Protein AF-A0A0L0SKT3-F1 (afdb_monomer)

Structure (mmCIF, N/CA/C/O backbone):
data_AF-A0A0L0SKT3-F1
#
_entry.id   AF-A0A0L0SKT3-F1
#
loop_
_atom_site.group_PDB
_atom_site.id
_atom_site.type_symbol
_atom_site.label_atom_id
_atom_site.label_alt_id
_atom_site.label_comp_id
_atom_site.label_asym_id
_atom_site.label_entity_id
_atom_site.label_seq_id
_atom_site.pdbx_PDB_ins_code
_atom_site.Cartn_x
_atom_site.Cartn_y
_atom_site.Cartn_z
_atom_site.occupancy
_atom_site.B_iso_or_equiv
_atom_site.auth_seq_id
_atom_site.auth_comp_id
_atom_site.auth_asym_id
_atom_site.auth_atom_id
_atom_site.pdbx_PDB_model_num
ATOM 1 N N . MET A 1 1 ? 0.787 -0.938 6.481 1.00 88.56 1 MET A N 1
ATOM 2 C CA . MET A 1 1 ? 1.508 0.345 6.291 1.00 88.56 1 MET A CA 1
ATOM 3 C C . MET A 1 1 ? 3.012 0.141 6.216 1.00 88.56 1 MET A C 1
ATOM 5 O O . MET A 1 1 ? 3.579 0.448 5.183 1.00 88.56 1 MET A O 1
ATOM 9 N N . SER A 1 2 ? 3.653 -0.454 7.227 1.00 90.75 2 SER A N 1
ATOM 10 C CA . SER A 1 2 ? 5.099 -0.736 7.184 1.00 90.75 2 SER A CA 1
ATOM 11 C C . SER A 1 2 ? 5.520 -1.562 5.961 1.00 90.75 2 SER A C 1
ATOM 13 O O . SER A 1 2 ? 6.483 -1.206 5.298 1.00 90.75 2 SER A O 1
ATOM 15 N N . LEU A 1 3 ? 4.746 -2.598 5.601 1.00 91.88 3 LEU A N 1
ATOM 16 C CA . LEU A 1 3 ? 4.977 -3.388 4.381 1.00 91.88 3 LEU A CA 1
ATOM 17 C C . LEU A 1 3 ? 4.870 -2.554 3.091 1.00 91.88 3 LEU A C 1
ATOM 19 O O . LEU A 1 3 ? 5.663 -2.774 2.185 1.00 91.88 3 LEU A O 1
ATOM 23 N N . PHE A 1 4 ? 3.963 -1.567 3.035 1.00 90.56 4 PHE A N 1
ATOM 24 C CA . PHE A 1 4 ? 3.856 -0.643 1.897 1.00 90.56 4 PHE A CA 1
ATOM 25 C C . PHE A 1 4 ? 5.097 0.258 1.786 1.00 90.56 4 PHE A C 1
ATOM 27 O O . PHE A 1 4 ? 5.626 0.447 0.703 1.00 90.56 4 PHE A O 1
ATOM 34 N N . VAL A 1 5 ? 5.625 0.783 2.897 1.00 92.25 5 VAL A N 1
ATOM 35 C CA . VAL A 1 5 ? 6.871 1.582 2.852 1.00 92.25 5 VAL A CA 1
ATOM 36 C C . VAL A 1 5 ? 8.059 0.726 2.421 1.00 92.25 5 VAL A C 1
ATOM 38 O O . VAL A 1 5 ? 8.877 1.161 1.616 1.00 92.25 5 VAL A O 1
ATOM 41 N N . ILE A 1 6 ? 8.143 -0.509 2.921 1.00 93.50 6 ILE A N 1
ATOM 42 C CA . ILE A 1 6 ? 9.198 -1.445 2.520 1.00 93.50 6 ILE A CA 1
ATOM 43 C C . ILE A 1 6 ? 9.098 -1.757 1.022 1.00 93.50 6 ILE A C 1
ATOM 45 O O . ILE A 1 6 ? 10.131 -1.808 0.354 1.00 93.50 6 ILE A O 1
ATOM 49 N N . SER A 1 7 ? 7.891 -1.935 0.473 1.00 91.94 7 SER A N 1
ATOM 50 C CA . SER A 1 7 ? 7.711 -2.181 -0.961 1.00 91.94 7 SER A CA 1
ATOM 51 C C . SER A 1 7 ? 8.062 -0.960 -1.806 1.00 91.94 7 SER A C 1
ATOM 53 O O . SER A 1 7 ? 8.680 -1.122 -2.855 1.00 91.94 7 SER A O 1
ATOM 55 N N . GLU A 1 8 ? 7.739 0.250 -1.346 1.00 92.50 8 GLU A N 1
ATOM 56 C CA . GLU A 1 8 ? 8.149 1.498 -1.999 1.00 92.50 8 GLU A CA 1
ATOM 57 C C . GLU A 1 8 ? 9.681 1.618 -2.050 1.00 92.50 8 GLU A C 1
ATOM 59 O O . GLU A 1 8 ? 10.253 1.839 -3.119 1.00 92.50 8 GLU A O 1
ATOM 64 N N . PHE A 1 9 ? 10.376 1.393 -0.931 1.00 93.19 9 PHE A N 1
ATOM 65 C CA . PHE A 1 9 ? 11.842 1.420 -0.912 1.00 93.19 9 PHE A CA 1
ATOM 66 C C . PHE A 1 9 ? 12.466 0.304 -1.759 1.00 93.19 9 PHE A C 1
ATOM 68 O O . PHE A 1 9 ? 13.397 0.566 -2.519 1.00 93.19 9 PHE A O 1
ATOM 75 N N . SER A 1 10 ? 11.920 -0.913 -1.694 1.00 91.50 10 SER A N 1
ATOM 76 C CA . SER A 1 10 ? 12.404 -2.058 -2.482 1.00 91.50 10 SER A CA 1
ATOM 77 C C . SER A 1 10 ? 12.223 -1.835 -3.985 1.00 91.50 10 SER A C 1
ATOM 79 O O . SER A 1 10 ? 13.097 -2.182 -4.782 1.00 91.50 10 SER A O 1
ATOM 81 N N . THR A 1 11 ? 11.110 -1.213 -4.387 1.00 88.25 11 THR A N 1
ATOM 82 C CA . THR A 1 11 ? 10.843 -0.864 -5.790 1.00 88.25 11 THR A CA 1
ATOM 83 C C . THR A 1 11 ? 11.834 0.184 -6.280 1.00 88.25 11 THR A C 1
ATOM 85 O O . THR A 1 11 ? 12.408 0.022 -7.356 1.00 88.25 11 THR A O 1
ATOM 88 N N . MET A 1 12 ? 12.110 1.214 -5.474 1.00 89.69 12 MET A N 1
ATOM 89 C CA . MET A 1 12 ? 13.105 2.227 -5.826 1.00 89.69 12 MET A CA 1
ATOM 90 C C . MET A 1 12 ? 14.513 1.624 -5.943 1.00 89.69 12 MET A C 1
ATOM 92 O O . MET A 1 12 ? 15.227 1.917 -6.903 1.00 89.69 12 MET A O 1
ATOM 96 N N . GLY A 1 13 ? 14.894 0.730 -5.025 1.00 88.38 13 GLY A N 1
ATOM 97 C CA . GLY A 1 13 ? 16.150 -0.020 -5.114 1.00 88.38 13 GLY A CA 1
ATOM 98 C C . GLY A 1 13 ? 16.244 -0.846 -6.400 1.00 88.38 13 GLY A C 1
ATOM 99 O O . GLY A 1 13 ? 17.244 -0.769 -7.112 1.00 88.38 13 GLY A O 1
ATOM 100 N N . SER A 1 14 ? 15.156 -1.533 -6.761 1.00 84.44 14 SER A N 1
ATOM 101 C CA . SER A 1 14 ? 15.073 -2.345 -7.982 1.00 84.44 14 SER A CA 1
ATOM 102 C C . SER A 1 14 ? 15.224 -1.502 -9.250 1.00 84.44 14 SER A C 1
ATOM 104 O O . SER A 1 14 ? 15.898 -1.931 -10.185 1.00 84.44 14 SER A O 1
ATOM 106 N N . ILE A 1 15 ? 14.647 -0.293 -9.284 1.00 84.38 15 ILE A N 1
ATOM 107 C CA . ILE A 1 15 ? 14.822 0.659 -10.393 1.00 84.38 15 ILE A CA 1
ATOM 108 C C . ILE A 1 15 ? 16.287 1.104 -10.491 1.00 84.38 15 ILE A C 1
ATOM 110 O O . ILE A 1 15 ? 16.855 1.104 -11.584 1.00 84.38 15 ILE A O 1
ATOM 114 N N . MET A 1 16 ? 16.933 1.439 -9.371 1.00 86.38 16 MET A N 1
ATOM 115 C CA . MET A 1 16 ? 18.336 1.866 -9.394 1.00 86.38 16 MET A CA 1
ATOM 116 C C . MET A 1 16 ? 19.282 0.764 -9.866 1.00 86.38 16 MET A C 1
ATOM 118 O O . MET A 1 16 ? 20.171 1.028 -10.673 1.00 86.38 16 MET A O 1
ATOM 122 N N . GLU A 1 17 ? 19.081 -0.466 -9.403 1.00 84.38 17 GLU A N 1
ATOM 123 C CA . GLU A 1 17 ? 19.934 -1.600 -9.755 1.00 84.38 17 GLU A CA 1
ATOM 124 C C . GLU A 1 17 ? 19.669 -2.094 -11.185 1.00 84.38 17 GLU A C 1
ATOM 126 O O . GLU A 1 17 ? 20.598 -2.333 -11.960 1.00 84.38 17 GLU A O 1
ATOM 131 N N . SER A 1 18 ? 18.396 -2.208 -11.571 1.00 77.88 18 SER A N 1
ATOM 132 C CA . SER A 1 18 ? 18.004 -2.839 -12.837 1.00 77.88 18 SER A CA 1
ATOM 133 C C . SER A 1 18 ? 18.032 -1.871 -14.014 1.00 77.88 18 SER A C 1
ATOM 135 O O . SER A 1 18 ? 18.455 -2.273 -15.104 1.00 77.88 18 SER A O 1
ATOM 137 N N . PHE A 1 19 ? 17.616 -0.619 -13.803 1.00 77.44 19 PHE A N 1
ATOM 138 C CA . PHE A 1 19 ? 17.517 0.396 -14.853 1.00 77.44 19 PHE A CA 1
ATOM 139 C C . PHE A 1 19 ? 18.698 1.370 -14.847 1.00 77.44 19 PHE A C 1
ATOM 141 O O . PHE A 1 19 ? 19.292 1.556 -15.898 1.00 77.44 19 PHE A O 1
ATOM 148 N N . VAL A 1 20 ? 19.070 1.939 -13.690 1.00 82.19 20 VAL A N 1
ATOM 149 C CA . VAL A 1 20 ? 20.161 2.944 -13.572 1.00 82.19 20 VAL A CA 1
ATOM 150 C C . VAL A 1 20 ? 21.551 2.303 -13.400 1.00 82.19 20 VAL A C 1
ATOM 152 O O . VAL A 1 20 ? 22.571 2.996 -13.426 1.00 82.19 20 VAL A O 1
ATOM 155 N N . LYS A 1 21 ? 21.608 0.977 -13.206 1.00 83.56 21 LYS A N 1
ATOM 156 C CA . LYS A 1 21 ? 22.838 0.198 -12.969 1.00 83.56 21 LYS A CA 1
ATOM 157 C C . LYS A 1 21 ? 23.729 0.811 -11.882 1.00 83.56 21 LYS A C 1
ATOM 159 O O . LYS A 1 21 ? 24.956 0.795 -11.974 1.00 83.56 21 LYS A O 1
ATOM 164 N N . SER A 1 22 ? 23.098 1.369 -10.852 1.00 86.81 22 SER A N 1
ATOM 165 C CA . SER A 1 22 ? 23.752 2.069 -9.752 1.00 86.81 22 SER A CA 1
ATOM 166 C C . SER A 1 22 ? 23.379 1.446 -8.411 1.00 86.81 22 SER A C 1
ATOM 168 O O . SER A 1 22 ? 22.480 0.614 -8.305 1.00 86.81 22 SER A O 1
ATOM 170 N N . SER A 1 23 ? 24.093 1.858 -7.369 1.00 88.88 23 SER A N 1
ATOM 171 C CA . SER A 1 23 ? 23.824 1.421 -6.006 1.00 88.88 23 SER A CA 1
ATOM 172 C C . SER A 1 23 ? 22.426 1.853 -5.556 1.00 88.88 23 SER A C 1
ATOM 174 O O . SER A 1 23 ? 22.028 3.005 -5.732 1.00 88.88 23 SER A O 1
ATOM 176 N N . GLN A 1 24 ? 21.696 0.929 -4.936 1.00 85.69 24 GLN A N 1
ATOM 177 C CA . GLN A 1 24 ? 20.333 1.139 -4.445 1.00 85.69 24 GLN A CA 1
ATOM 178 C C . GLN A 1 24 ? 20.248 1.983 -3.160 1.00 85.69 24 GLN A C 1
ATOM 180 O O . GLN A 1 24 ? 19.247 2.657 -2.923 1.00 85.69 24 GLN A O 1
ATOM 185 N N . TYR A 1 25 ? 21.293 1.989 -2.327 1.00 90.38 25 TYR A N 1
ATOM 186 C CA . TYR A 1 25 ? 21.240 2.603 -0.993 1.00 90.38 25 TYR A CA 1
ATOM 187 C C . TYR A 1 25 ? 21.051 4.130 -0.998 1.00 90.38 25 TYR A C 1
ATOM 189 O O . TYR A 1 25 ? 20.225 4.614 -0.221 1.00 90.38 25 TYR A O 1
ATOM 197 N N . PRO A 1 26 ? 21.767 4.920 -1.832 1.00 91.88 26 PRO A N 1
ATOM 198 C CA . PRO A 1 26 ? 21.728 6.378 -1.737 1.00 91.88 26 PRO A CA 1
ATOM 199 C C . PRO A 1 26 ? 20.328 6.956 -1.920 1.00 91.88 26 PRO A C 1
ATOM 201 O O . PRO A 1 26 ? 19.927 7.823 -1.148 1.00 91.88 26 PRO A O 1
ATOM 204 N N . ILE A 1 27 ? 19.562 6.461 -2.897 1.00 89.88 27 ILE A N 1
ATOM 205 C CA . ILE A 1 27 ? 18.228 7.004 -3.159 1.00 89.88 27 ILE A CA 1
ATOM 206 C C . ILE A 1 27 ? 17.249 6.670 -2.034 1.00 89.88 27 ILE A C 1
ATOM 208 O O . ILE A 1 27 ? 16.492 7.541 -1.619 1.00 89.88 27 ILE A O 1
ATOM 212 N N . ILE A 1 28 ? 17.308 5.449 -1.491 1.00 91.62 28 ILE A N 1
ATOM 213 C CA . ILE A 1 28 ? 16.431 5.013 -0.399 1.00 91.62 28 ILE A CA 1
ATOM 214 C C . ILE A 1 28 ? 16.708 5.857 0.849 1.00 91.62 28 ILE A C 1
ATOM 216 O O . ILE A 1 28 ? 15.775 6.331 1.492 1.00 91.62 28 ILE A O 1
ATOM 220 N N . ILE A 1 29 ? 17.987 6.103 1.158 1.00 92.31 29 ILE A N 1
ATOM 221 C CA . ILE A 1 29 ? 18.396 6.943 2.290 1.00 92.31 29 ILE A CA 1
ATOM 222 C C . ILE A 1 29 ? 17.928 8.386 2.089 1.00 92.31 29 ILE A C 1
ATOM 224 O O . ILE A 1 29 ? 17.365 8.975 3.009 1.00 92.31 29 ILE A O 1
ATOM 228 N N . VAL A 1 30 ? 18.138 8.960 0.901 1.00 92.31 30 VAL A N 1
ATOM 229 C CA . VAL A 1 30 ? 17.739 10.342 0.602 1.00 92.31 30 VAL A CA 1
ATOM 230 C C . VAL A 1 30 ? 16.224 10.498 0.695 1.00 92.31 30 VAL A C 1
ATOM 232 O O . VAL A 1 30 ? 15.759 11.359 1.437 1.00 92.31 30 VAL A O 1
ATOM 235 N N . VAL A 1 31 ? 15.452 9.649 0.011 1.00 91.94 31 VAL A N 1
ATOM 236 C CA . VAL A 1 31 ? 13.983 9.700 0.042 1.00 91.94 31 VAL A CA 1
ATOM 237 C C . VAL A 1 31 ? 13.477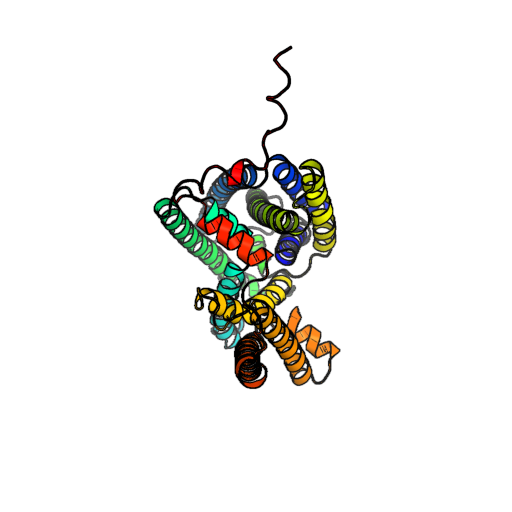 9.481 1.463 1.00 91.94 31 VAL A C 1
ATOM 239 O O . VAL A 1 31 ? 12.698 10.290 1.962 1.00 91.94 31 VAL A O 1
ATOM 242 N N . GLY A 1 32 ? 13.945 8.437 2.148 1.00 90.69 32 GLY A N 1
ATOM 243 C CA . GLY A 1 32 ? 13.462 8.076 3.476 1.00 90.69 32 GLY A CA 1
ATOM 244 C C . GLY A 1 32 ? 13.818 9.087 4.570 1.00 90.69 32 GLY A C 1
ATOM 245 O O . GLY A 1 32 ? 12.981 9.351 5.430 1.00 90.69 32 GLY A O 1
ATOM 246 N N . LEU A 1 33 ? 15.010 9.698 4.536 1.00 90.88 33 LEU A N 1
ATOM 247 C CA . LEU A 1 33 ? 15.394 10.735 5.503 1.00 90.88 33 LEU A CA 1
ATOM 248 C C . LEU A 1 33 ? 14.762 12.091 5.199 1.00 90.88 33 LEU A C 1
ATOM 250 O O . LEU A 1 33 ? 14.389 12.793 6.138 1.00 90.88 33 LEU A O 1
ATOM 254 N N . LEU A 1 34 ? 14.633 12.474 3.924 1.00 90.75 34 LEU A N 1
ATOM 255 C CA . LEU A 1 34 ? 13.969 13.726 3.563 1.00 90.75 34 LEU A CA 1
ATOM 256 C C . LEU A 1 34 ? 12.500 13.690 3.981 1.00 90.75 34 LEU A C 1
ATOM 258 O O . LEU A 1 34 ? 12.064 14.588 4.700 1.00 90.75 34 LEU A O 1
ATOM 262 N N . THR A 1 35 ? 11.778 12.632 3.595 1.00 88.81 35 THR A N 1
ATOM 263 C CA . THR A 1 35 ? 10.366 12.422 3.962 1.00 88.81 35 THR A CA 1
ATOM 264 C C . THR A 1 35 ? 10.176 12.393 5.471 1.00 88.81 35 THR A C 1
ATOM 266 O O . THR A 1 35 ? 9.391 13.179 6.005 1.00 88.81 35 THR A O 1
ATOM 269 N N . ALA A 1 36 ? 10.980 11.605 6.188 1.00 87.06 36 ALA A N 1
ATOM 270 C CA . ALA A 1 36 ? 10.892 11.546 7.641 1.00 87.06 36 ALA A CA 1
ATOM 271 C C . ALA A 1 36 ? 11.245 12.890 8.300 1.00 87.06 36 ALA A C 1
ATOM 273 O O . ALA A 1 36 ? 10.651 13.256 9.313 1.00 87.06 36 ALA A O 1
ATOM 274 N N . GLY A 1 37 ? 12.187 13.644 7.724 1.00 85.50 37 GLY A N 1
ATOM 275 C CA . GLY A 1 37 ? 12.639 14.935 8.234 1.00 85.50 37 GLY A CA 1
ATOM 276 C C . GLY A 1 37 ? 11.555 16.008 8.189 1.00 85.50 37 GLY A C 1
ATOM 277 O O . GLY A 1 37 ? 11.249 16.617 9.217 1.00 85.50 37 GLY A O 1
ATOM 278 N N . TYR A 1 38 ? 10.937 16.235 7.027 1.00 85.38 38 TYR A N 1
ATOM 279 C CA . TYR A 1 38 ? 9.880 17.246 6.935 1.00 85.38 38 TYR A CA 1
ATOM 280 C C . TYR A 1 38 ? 8.558 16.769 7.562 1.00 85.38 38 TYR A C 1
ATOM 282 O O . TYR A 1 38 ? 7.825 17.594 8.116 1.00 85.38 38 TYR A O 1
ATOM 290 N N . CYS A 1 39 ? 8.286 15.456 7.578 1.00 79.88 39 CYS A N 1
ATOM 291 C CA . CYS A 1 39 ? 7.170 14.875 8.327 1.00 79.88 39 CYS A CA 1
ATOM 292 C C . CYS A 1 39 ? 7.342 15.112 9.836 1.00 79.88 39 CYS A C 1
ATOM 294 O O . CYS A 1 39 ? 6.416 15.571 10.504 1.00 79.88 39 CYS A O 1
ATOM 296 N N . ALA A 1 40 ? 8.546 14.911 10.382 1.00 79.69 40 ALA A N 1
ATOM 297 C CA . ALA A 1 40 ? 8.830 15.245 11.776 1.00 79.69 40 ALA A CA 1
ATOM 298 C C . ALA A 1 40 ? 8.673 16.752 12.050 1.00 79.69 40 ALA A C 1
ATOM 300 O O . ALA A 1 40 ? 8.234 17.146 13.133 1.00 79.69 40 ALA A O 1
ATOM 301 N N . TYR A 1 41 ? 9.008 17.616 11.089 1.00 79.50 41 TYR A N 1
ATOM 302 C CA . TYR A 1 41 ? 8.909 19.061 11.281 1.00 79.50 41 TYR A CA 1
ATOM 303 C C . TYR A 1 41 ? 7.456 19.549 11.386 1.00 79.50 41 TYR A C 1
ATOM 305 O O . TYR A 1 41 ? 7.115 20.176 12.394 1.00 79.50 41 TYR A O 1
ATOM 313 N N . GLY A 1 42 ? 6.598 19.235 10.407 1.00 75.38 42 GLY A N 1
ATOM 314 C CA . GLY A 1 42 ? 5.236 19.792 10.346 1.00 75.38 42 GLY A CA 1
ATOM 315 C C . GLY A 1 42 ? 4.105 18.807 10.073 1.00 75.38 42 GLY A C 1
ATOM 316 O O . GLY A 1 42 ? 2.997 19.238 9.751 1.00 75.38 42 GLY A O 1
ATOM 317 N N . GLY A 1 43 ? 4.358 17.507 10.237 1.00 81.75 43 GLY A N 1
ATOM 318 C CA . GLY A 1 43 ? 3.335 16.466 10.261 1.00 81.75 43 GLY A CA 1
ATOM 319 C C . GLY A 1 43 ? 2.433 16.466 9.029 1.00 81.75 43 GLY A C 1
ATOM 320 O O . GLY A 1 43 ? 2.883 16.673 7.901 1.00 81.75 43 GLY A O 1
ATOM 321 N N . LEU A 1 44 ? 1.133 16.264 9.264 1.00 83.50 44 LEU A N 1
ATOM 322 C CA . LEU A 1 44 ? 0.138 16.098 8.205 1.00 83.50 44 LEU A CA 1
ATOM 323 C C . LEU A 1 44 ? 0.011 17.323 7.287 1.00 83.50 44 LEU A C 1
ATOM 325 O O . LEU A 1 44 ? -0.181 17.154 6.089 1.00 83.50 44 LEU A O 1
ATOM 329 N N . LEU A 1 45 ? 0.118 18.546 7.816 1.00 85.25 45 LEU A N 1
ATOM 330 C CA . LEU A 1 45 ? -0.084 19.750 7.005 1.00 85.25 45 LEU A CA 1
ATOM 331 C C . LEU A 1 45 ? 1.022 19.910 5.962 1.00 85.25 45 LEU A C 1
ATOM 333 O O . LEU A 1 45 ? 0.728 20.161 4.796 1.00 85.25 45 LEU A O 1
ATOM 337 N N . ILE A 1 46 ? 2.283 19.718 6.365 1.00 86.75 46 ILE A N 1
ATOM 338 C CA . ILE A 1 46 ? 3.404 19.762 5.420 1.00 86.75 46 ILE A CA 1
ATOM 339 C C . ILE A 1 46 ? 3.297 18.615 4.421 1.00 86.75 46 ILE A C 1
ATOM 341 O O . ILE A 1 46 ? 3.427 18.880 3.233 1.00 86.75 46 ILE A O 1
ATOM 345 N N . SER A 1 47 ? 2.974 17.404 4.891 1.00 87.81 47 SER A N 1
ATOM 346 C CA . SER A 1 47 ? 2.759 16.221 4.044 1.00 87.81 47 SER A CA 1
ATOM 347 C C . SER A 1 47 ? 1.712 16.473 2.944 1.00 87.81 47 SER A C 1
ATOM 349 O O . SER A 1 47 ? 1.919 16.142 1.783 1.00 87.81 47 SER A O 1
ATOM 351 N N . ILE A 1 48 ? 0.603 17.157 3.259 1.00 88.81 48 ILE A N 1
ATOM 352 C CA . ILE A 1 48 ? -0.421 17.513 2.260 1.00 88.81 48 ILE A CA 1
ATOM 353 C C . ILE A 1 48 ? 0.115 18.516 1.227 1.00 88.81 48 ILE A C 1
ATOM 355 O O . ILE A 1 48 ? -0.185 18.395 0.039 1.00 88.81 48 ILE A O 1
ATOM 359 N N . VAL A 1 49 ? 0.886 19.519 1.653 1.00 91.12 49 VAL A N 1
ATOM 360 C CA . VAL A 1 49 ? 1.445 20.529 0.739 1.00 91.12 49 VAL A CA 1
ATOM 361 C C . VAL A 1 49 ? 2.504 19.912 -0.179 1.00 91.12 49 VAL A C 1
ATOM 363 O O . VAL A 1 49 ? 2.504 20.182 -1.383 1.00 91.12 49 VAL A O 1
ATOM 366 N N . THR A 1 50 ? 3.385 19.063 0.356 1.00 91.69 50 THR A N 1
ATOM 367 C CA . THR A 1 50 ? 4.396 18.343 -0.431 1.00 91.69 50 THR A CA 1
ATOM 368 C C . THR A 1 50 ? 3.745 17.399 -1.432 1.00 91.69 50 THR A C 1
ATOM 370 O O . THR A 1 50 ? 4.117 17.432 -2.604 1.00 91.69 50 THR A O 1
ATOM 373 N N . ASP A 1 51 ? 2.714 16.661 -1.022 1.00 90.69 51 ASP A N 1
ATOM 374 C CA . ASP A 1 51 ? 1.927 15.794 -1.901 1.00 90.69 51 ASP A CA 1
ATOM 375 C C . ASP A 1 51 ? 1.263 16.549 -3.053 1.00 90.69 51 ASP A C 1
ATOM 377 O O . ASP A 1 51 ? 1.252 16.066 -4.183 1.00 90.69 51 ASP A O 1
ATOM 381 N N . GLN A 1 52 ? 0.697 17.735 -2.803 1.00 91.50 52 GLN A N 1
ATOM 382 C CA . GLN A 1 52 ? 0.087 18.542 -3.866 1.00 91.50 52 GLN A CA 1
ATOM 383 C C . GLN A 1 52 ? 1.127 18.930 -4.919 1.00 91.50 52 GLN A C 1
ATOM 385 O O . GLN A 1 52 ? 0.885 18.789 -6.120 1.00 91.50 52 GLN A O 1
ATOM 390 N N . MET A 1 53 ? 2.304 19.371 -4.472 1.00 91.62 53 MET A N 1
ATOM 391 C CA . MET A 1 53 ? 3.400 19.738 -5.365 1.00 91.62 53 MET A CA 1
ATOM 392 C C . MET A 1 53 ? 3.942 18.534 -6.140 1.00 91.62 53 MET A C 1
ATOM 394 O O . MET A 1 53 ? 4.103 18.610 -7.358 1.00 91.62 53 MET A O 1
ATOM 398 N N . GLN A 1 54 ? 4.186 17.416 -5.455 1.00 93.19 54 GLN A N 1
ATOM 399 C CA . GLN A 1 54 ? 4.660 16.167 -6.054 1.00 93.19 54 GLN A CA 1
ATOM 400 C C . GLN A 1 54 ? 3.631 15.571 -7.012 1.00 93.19 54 GLN A C 1
ATOM 402 O O . GLN A 1 54 ? 4.003 15.082 -8.075 1.00 93.19 54 GLN A O 1
ATOM 407 N N . GLY A 1 55 ? 2.343 15.655 -6.683 1.00 91.75 55 GLY A N 1
ATOM 408 C CA . GLY A 1 55 ? 1.245 15.219 -7.535 1.00 91.75 55 GLY A CA 1
ATOM 409 C C . GLY A 1 55 ? 1.180 16.027 -8.827 1.00 91.75 55 GLY A C 1
ATOM 410 O O . GLY A 1 55 ? 1.160 15.444 -9.908 1.00 91.75 55 GLY A O 1
ATOM 411 N N . ILE A 1 56 ? 1.231 17.362 -8.745 1.00 93.38 56 ILE A N 1
ATOM 412 C CA . ILE A 1 56 ? 1.263 18.231 -9.934 1.00 93.38 56 ILE A CA 1
ATOM 413 C C . ILE A 1 56 ? 2.507 17.938 -10.780 1.00 93.38 56 ILE A C 1
ATOM 415 O O . ILE A 1 56 ? 2.393 17.741 -11.990 1.00 93.38 56 ILE A O 1
ATOM 419 N N . PHE A 1 57 ? 3.685 17.870 -10.155 1.00 94.31 57 PHE A N 1
ATOM 420 C CA . PHE A 1 57 ? 4.938 17.595 -10.856 1.00 94.31 57 PHE A CA 1
ATOM 421 C C . PHE A 1 57 ? 4.921 16.219 -11.539 1.00 94.31 57 PHE A C 1
ATOM 423 O O . PHE A 1 57 ? 5.241 16.114 -12.724 1.00 94.31 57 PHE A O 1
ATOM 430 N N . SER A 1 58 ? 4.445 15.186 -10.839 1.00 92.88 58 SER A N 1
ATOM 431 C CA . SER A 1 58 ? 4.287 13.832 -11.382 1.00 92.88 58 SER A CA 1
ATOM 432 C C . SER A 1 58 ? 3.307 13.801 -12.549 1.00 92.88 58 SER A C 1
ATOM 434 O O . SER A 1 58 ? 3.583 13.157 -13.554 1.00 92.88 58 SER A O 1
ATOM 436 N N . MET A 1 59 ? 2.191 14.533 -12.472 1.00 92.19 59 MET A N 1
ATOM 437 C CA . MET A 1 59 ? 1.228 14.605 -13.574 1.00 92.19 59 MET A CA 1
ATOM 438 C C . MET A 1 59 ? 1.821 15.268 -14.819 1.00 92.19 59 MET A C 1
ATOM 440 O O . MET A 1 59 ? 1.593 14.785 -15.927 1.00 92.19 59 MET A O 1
ATOM 444 N N . VAL A 1 60 ? 2.608 16.336 -14.660 1.00 93.69 60 VAL A N 1
ATOM 445 C CA . VAL A 1 60 ? 3.306 16.978 -15.786 1.00 93.69 60 VAL A CA 1
ATOM 446 C C . VAL A 1 60 ? 4.294 16.006 -16.428 1.00 93.69 60 VAL A C 1
ATOM 448 O O . VAL A 1 60 ? 4.255 15.813 -17.644 1.00 93.69 60 VAL A O 1
ATOM 451 N N . LEU A 1 61 ? 5.137 15.353 -15.623 1.00 91.38 61 LEU A N 1
ATOM 452 C CA . LEU A 1 61 ? 6.092 14.358 -16.115 1.00 91.38 61 LEU A CA 1
ATOM 453 C C . LEU A 1 61 ? 5.383 13.196 -16.818 1.00 91.38 61 LEU A C 1
ATOM 455 O O . LEU A 1 61 ? 5.774 12.809 -17.917 1.00 91.38 61 LEU A O 1
ATOM 459 N N . PHE A 1 62 ? 4.304 12.686 -16.227 1.00 89.38 62 PHE A N 1
ATOM 460 C CA . PHE A 1 62 ? 3.500 11.614 -16.797 1.00 89.38 62 PHE A CA 1
ATOM 461 C C . PHE A 1 62 ? 2.922 11.987 -18.166 1.00 89.38 62 PHE A C 1
ATOM 463 O O . PHE A 1 62 ? 3.032 11.203 -19.104 1.00 89.38 62 PHE A O 1
ATOM 470 N N . VAL A 1 63 ? 2.354 13.188 -18.317 1.00 90.62 63 VAL A N 1
ATOM 471 C CA . VAL A 1 63 ? 1.815 13.651 -19.606 1.00 90.62 63 VAL A CA 1
ATOM 472 C C . VAL A 1 63 ? 2.917 13.749 -20.662 1.00 90.62 63 VAL A C 1
ATOM 474 O O . VAL A 1 63 ? 2.714 13.300 -21.788 1.00 90.62 63 VAL A O 1
ATOM 477 N N . VAL A 1 64 ? 4.092 14.281 -20.312 1.00 89.00 64 VAL A N 1
ATOM 478 C CA . VAL A 1 64 ? 5.239 14.355 -21.235 1.00 89.00 64 VAL A CA 1
ATOM 479 C C . VAL A 1 64 ? 5.661 12.958 -21.697 1.00 89.00 64 VAL A C 1
ATOM 481 O O . VAL A 1 64 ? 5.843 12.737 -22.894 1.00 89.00 64 VAL A O 1
ATOM 484 N N . LEU A 1 65 ? 5.761 12.004 -20.770 1.00 83.38 65 LEU A N 1
ATOM 485 C CA . LEU A 1 65 ? 6.124 10.617 -21.064 1.00 83.38 65 LEU A CA 1
ATOM 486 C C . LEU A 1 65 ? 5.065 9.914 -21.923 1.00 83.38 65 LEU A C 1
ATOM 488 O O . LEU A 1 65 ? 5.405 9.249 -22.900 1.00 83.38 65 LEU A O 1
ATOM 492 N N . ALA A 1 66 ? 3.782 10.105 -21.612 1.00 84.19 66 ALA A N 1
ATOM 493 C CA . ALA A 1 66 ? 2.678 9.538 -22.378 1.00 84.19 66 ALA A CA 1
ATOM 494 C C . ALA A 1 66 ? 2.637 10.080 -23.817 1.00 84.19 66 ALA A C 1
ATOM 496 O O . ALA A 1 66 ? 2.451 9.311 -24.759 1.00 84.19 66 ALA A O 1
ATOM 497 N N . LEU A 1 67 ? 2.857 11.387 -24.009 1.00 85.88 67 LEU A N 1
ATOM 498 C CA . LEU A 1 67 ? 2.940 12.000 -25.339 1.00 85.88 67 LEU A CA 1
ATOM 499 C C . LEU A 1 67 ? 4.160 11.506 -26.118 1.00 85.88 67 LEU A C 1
ATOM 501 O O . LEU A 1 67 ? 4.049 11.211 -27.307 1.00 85.88 67 LEU A O 1
ATOM 505 N N . TYR A 1 68 ? 5.310 11.385 -25.452 1.00 82.12 68 TYR A N 1
ATOM 506 C CA . TYR A 1 68 ? 6.514 10.833 -26.063 1.00 82.12 68 TYR A CA 1
ATOM 507 C C . TYR A 1 68 ? 6.278 9.405 -26.564 1.00 82.12 68 TYR A C 1
ATOM 509 O O . TYR A 1 68 ? 6.571 9.117 -27.723 1.00 82.12 68 TYR A O 1
ATOM 517 N N . LEU A 1 69 ? 5.677 8.543 -25.736 1.00 76.06 69 LEU A N 1
ATOM 518 C CA . LEU A 1 69 ? 5.295 7.187 -26.132 1.00 76.06 69 LEU A CA 1
ATOM 519 C C . LEU A 1 69 ? 4.316 7.196 -27.306 1.00 76.06 69 LEU A C 1
ATOM 521 O O . LEU A 1 69 ? 4.548 6.512 -28.295 1.00 76.06 69 LEU A O 1
ATOM 525 N N . ALA A 1 70 ? 3.262 8.010 -27.246 1.00 80.19 70 ALA A N 1
ATOM 526 C CA . ALA A 1 70 ? 2.258 8.073 -28.306 1.00 80.19 70 ALA A CA 1
ATOM 527 C C . ALA A 1 70 ? 2.836 8.491 -29.674 1.00 80.19 70 ALA A C 1
ATOM 529 O O . ALA A 1 70 ? 2.331 8.071 -30.716 1.00 80.19 70 ALA A O 1
ATOM 530 N N . ILE A 1 71 ? 3.884 9.322 -29.688 1.00 81.06 71 ILE A N 1
ATOM 531 C CA . ILE A 1 71 ? 4.518 9.813 -30.919 1.00 81.06 71 ILE A CA 1
ATOM 532 C C . ILE A 1 71 ? 5.633 8.870 -31.388 1.00 81.06 71 ILE A C 1
ATOM 534 O O . ILE A 1 71 ? 5.694 8.535 -32.576 1.00 81.06 71 ILE A O 1
ATOM 538 N N . GLY A 1 72 ? 6.525 8.487 -30.472 1.00 72.94 72 GLY A N 1
ATOM 539 C CA . GLY A 1 72 ? 7.795 7.825 -30.768 1.00 72.94 72 GLY A CA 1
ATOM 540 C C . GLY A 1 72 ? 7.760 6.301 -30.702 1.00 72.94 72 GLY A C 1
ATOM 541 O O . GLY A 1 72 ? 8.571 5.654 -31.361 1.00 72.94 72 GLY A O 1
ATOM 542 N N . PHE A 1 73 ? 6.829 5.707 -29.953 1.00 71.06 73 PHE A N 1
ATOM 543 C CA . PHE A 1 73 ? 6.776 4.258 -29.781 1.00 71.06 73 PHE A CA 1
ATOM 544 C C . PHE A 1 73 ? 6.042 3.598 -30.955 1.00 71.06 73 PHE A C 1
ATOM 546 O O . PHE A 1 73 ? 4.817 3.479 -30.972 1.00 71.06 73 PHE A O 1
ATOM 553 N N . ARG A 1 74 ? 6.810 3.186 -31.970 1.00 74.50 74 ARG A N 1
ATOM 554 C CA . ARG A 1 74 ? 6.319 2.460 -33.153 1.00 74.50 74 ARG A CA 1
ATOM 555 C C . ARG A 1 74 ? 7.157 1.207 -33.434 1.00 74.50 74 ARG A C 1
ATOM 557 O O . ARG A 1 74 ? 7.803 1.151 -34.478 1.00 74.50 74 ARG A O 1
ATOM 564 N N . PRO A 1 75 ? 7.218 0.234 -32.508 1.00 70.19 75 PRO A N 1
ATOM 565 C CA . PRO A 1 75 ? 7.895 -1.022 -32.792 1.00 70.19 75 PRO A CA 1
ATOM 566 C C . PRO A 1 75 ? 7.125 -1.819 -33.850 1.00 70.19 75 PRO A C 1
ATOM 568 O O . PRO A 1 75 ? 5.892 -1.778 -33.898 1.00 70.19 75 PRO A O 1
ATOM 571 N N . ASP A 1 76 ? 7.854 -2.590 -34.650 1.00 75.25 76 ASP A N 1
ATOM 572 C CA . ASP A 1 76 ? 7.256 -3.640 -35.466 1.00 75.25 76 ASP A CA 1
ATOM 573 C C . ASP A 1 76 ? 6.786 -4.760 -34.535 1.00 75.25 76 ASP A C 1
ATOM 575 O O . ASP A 1 76 ? 7.587 -5.434 -33.885 1.00 75.25 76 ASP A O 1
ATOM 579 N N . LEU A 1 77 ? 5.469 -4.917 -34.415 1.00 76.94 77 LEU A N 1
ATOM 580 C CA . LEU A 1 77 ? 4.881 -5.875 -33.489 1.00 76.94 77 LEU A CA 1
ATOM 581 C C . LEU A 1 77 ? 4.903 -7.284 -34.103 1.00 76.94 77 LEU A C 1
ATOM 583 O O . LEU A 1 77 ? 4.379 -7.473 -35.207 1.00 76.94 77 LEU A O 1
ATOM 587 N N . PRO A 1 78 ? 5.462 -8.290 -33.404 1.00 80.81 78 PRO A N 1
ATOM 588 C CA . PRO A 1 78 ? 5.362 -9.680 -33.836 1.00 80.81 78 PRO A CA 1
ATOM 589 C C . PRO A 1 78 ? 3.898 -10.161 -33.780 1.00 80.81 78 PRO A C 1
ATOM 591 O O . PRO A 1 78 ? 3.039 -9.479 -33.209 1.00 80.81 78 PRO A O 1
ATOM 594 N N . PRO A 1 79 ? 3.570 -11.345 -34.334 1.00 82.88 79 PRO A N 1
ATOM 595 C CA . PRO A 1 79 ? 2.254 -11.950 -34.144 1.00 82.88 79 PRO A CA 1
ATOM 596 C C . PRO A 1 79 ? 1.857 -11.971 -32.664 1.00 82.88 79 PRO A C 1
ATOM 598 O O . PRO A 1 79 ? 2.694 -12.220 -31.796 1.00 82.88 79 PRO A O 1
ATOM 601 N N . PHE A 1 80 ? 0.588 -11.680 -32.377 1.00 81.12 80 PHE A N 1
ATOM 602 C CA . PHE A 1 80 ? 0.104 -11.560 -31.003 1.00 81.12 80 PHE A CA 1
ATOM 603 C C . PHE A 1 80 ? 0.334 -12.869 -30.224 1.00 81.12 80 PHE A C 1
ATOM 605 O O . PHE A 1 80 ? -0.188 -13.909 -30.640 1.00 81.12 80 PHE A O 1
ATOM 612 N N . PRO A 1 81 ? 1.085 -12.852 -29.105 1.00 77.25 81 PRO A N 1
ATOM 613 C CA . PRO A 1 81 ? 1.402 -14.065 -28.365 1.00 77.25 81 PRO A CA 1
ATOM 614 C C . PRO A 1 81 ? 0.208 -14.454 -27.483 1.00 77.25 81 PRO A C 1
ATOM 616 O O . PRO A 1 81 ? 0.106 -14.078 -26.315 1.00 77.25 81 PRO A O 1
ATOM 619 N N . SER A 1 82 ? -0.724 -15.218 -28.055 1.00 76.81 82 SER A N 1
ATOM 620 C CA . SER A 1 82 ? -1.968 -15.627 -27.388 1.00 76.81 82 SER A CA 1
ATOM 621 C C . SER A 1 82 ? -1.755 -16.472 -26.132 1.00 76.81 82 SER A C 1
ATOM 623 O O . SER A 1 82 ? -2.634 -16.510 -25.281 1.00 76.81 82 SER A O 1
ATOM 625 N N . GLU A 1 83 ? -0.611 -17.142 -26.001 1.00 73.69 83 GLU A N 1
ATOM 626 C CA . GLU A 1 83 ? -0.299 -17.978 -24.835 1.00 73.69 83 GLU A CA 1
ATOM 627 C C . GLU A 1 83 ? 0.041 -17.153 -23.585 1.00 73.69 83 GLU A C 1
ATOM 629 O O . GLU A 1 83 ? -0.292 -17.561 -22.477 1.00 73.69 83 GLU A O 1
ATOM 634 N N . THR A 1 84 ? 0.665 -15.982 -23.749 1.00 71.38 84 THR A N 1
ATOM 635 C CA . THR A 1 84 ? 1.117 -15.138 -22.627 1.00 71.38 84 THR A CA 1
ATOM 636 C C . THR A 1 84 ? 0.246 -13.903 -22.411 1.00 71.38 84 THR A C 1
ATOM 638 O O . THR A 1 84 ? 0.053 -13.492 -21.270 1.00 71.38 84 THR A O 1
ATOM 641 N N . LEU A 1 85 ? -0.299 -13.316 -23.483 1.00 76.50 85 LEU A N 1
ATOM 642 C CA . LEU A 1 85 ? -1.157 -12.122 -23.440 1.00 76.50 85 LEU A CA 1
ATOM 643 C C . LEU A 1 85 ? -2.647 -12.427 -23.674 1.00 76.50 85 LEU A C 1
ATOM 645 O O . LEU A 1 85 ? -3.475 -11.516 -23.643 1.00 76.50 85 LEU A O 1
ATOM 649 N N . GLY A 1 86 ? -3.004 -13.688 -23.932 1.00 78.00 86 GLY A N 1
ATOM 650 C CA . GLY A 1 86 ? -4.394 -14.109 -24.097 1.00 78.00 86 GLY A CA 1
ATOM 651 C C . GLY A 1 86 ? -5.165 -14.230 -22.782 1.00 78.00 86 GLY A C 1
ATOM 652 O O . GLY A 1 86 ? -4.637 -14.057 -21.684 1.00 78.00 86 GLY A O 1
ATOM 653 N N . ALA A 1 87 ? -6.454 -14.548 -22.899 1.00 81.94 87 ALA A N 1
ATOM 654 C CA . ALA A 1 87 ? -7.309 -14.790 -21.745 1.00 81.94 87 ALA A CA 1
ATOM 655 C C . ALA A 1 87 ? -6.903 -16.096 -21.044 1.00 81.94 87 ALA A C 1
ATOM 657 O O . ALA A 1 87 ? -7.032 -17.178 -21.615 1.00 81.94 87 ALA A O 1
ATOM 658 N N . THR A 1 88 ? -6.452 -15.991 -19.796 1.00 82.19 88 THR A N 1
ATOM 659 C CA . THR A 1 88 ? -6.083 -17.130 -18.947 1.00 82.19 88 THR A CA 1
ATOM 660 C C . THR A 1 88 ? -6.996 -17.205 -17.727 1.00 82.19 88 THR A C 1
ATOM 662 O O . THR A 1 88 ? -7.518 -16.190 -17.262 1.00 82.19 88 THR A O 1
ATOM 665 N N . GLU A 1 89 ? -7.191 -18.407 -17.184 1.00 81.12 89 GLU A N 1
ATOM 666 C CA . GLU A 1 89 ? -7.948 -18.612 -15.939 1.00 81.12 89 GLU A CA 1
ATOM 667 C C . GLU A 1 89 ? -7.346 -17.815 -14.772 1.00 81.12 89 GLU A C 1
ATOM 669 O O . GLU A 1 89 ? -8.068 -17.157 -14.018 1.00 81.12 89 GLU A O 1
ATOM 674 N N . TYR A 1 90 ? -6.012 -17.789 -14.687 1.00 77.19 90 TYR A N 1
ATOM 675 C CA . TYR A 1 90 ? -5.280 -16.956 -13.736 1.00 77.19 90 TYR A CA 1
ATOM 676 C C . TYR A 1 90 ? -5.598 -15.470 -13.924 1.00 77.19 90 TYR A C 1
ATOM 678 O O . TYR A 1 90 ? -5.946 -14.805 -12.955 1.00 77.19 90 TYR A O 1
ATOM 686 N N . GLY A 1 91 ? -5.580 -14.956 -15.160 1.00 81.19 91 GLY A N 1
ATOM 687 C CA . GLY A 1 91 ? -5.920 -13.559 -15.445 1.00 81.19 91 GLY A CA 1
ATOM 688 C C . GLY A 1 91 ? -7.335 -13.178 -14.996 1.00 81.19 91 GLY A C 1
ATOM 689 O O . GLY A 1 91 ? -7.521 -12.136 -14.367 1.00 81.19 91 GLY A O 1
ATOM 690 N N . TRP A 1 92 ? -8.327 -14.039 -15.249 1.00 84.00 92 TRP A N 1
ATOM 691 C CA . TRP A 1 92 ? -9.705 -13.820 -14.789 1.00 84.00 92 TRP A CA 1
ATOM 692 C C . TRP A 1 92 ? -9.837 -13.859 -13.269 1.00 84.00 92 TRP A C 1
ATOM 694 O O . TRP A 1 92 ? -10.561 -13.052 -12.687 1.00 84.00 92 TRP A O 1
ATOM 704 N N . THR A 1 93 ? -9.113 -14.766 -12.620 1.00 84.31 93 THR A N 1
ATOM 705 C CA . THR A 1 93 ? -9.094 -14.867 -11.160 1.00 84.31 93 THR A CA 1
ATOM 706 C C . THR A 1 93 ? -8.480 -13.617 -10.537 1.00 84.31 93 THR A C 1
ATOM 708 O O . THR A 1 93 ? -9.085 -12.992 -9.665 1.00 84.31 93 THR A O 1
ATOM 711 N N . THR A 1 94 ? -7.323 -13.191 -11.044 1.00 81.81 94 THR A N 1
ATOM 712 C CA . THR A 1 94 ? -6.618 -11.982 -10.611 1.00 81.81 94 THR A CA 1
ATOM 713 C C . THR A 1 94 ? -7.452 -10.715 -10.827 1.00 81.81 94 THR A C 1
ATOM 715 O O . THR A 1 94 ? -7.427 -9.817 -9.983 1.00 81.81 94 THR A O 1
ATOM 718 N N . LEU A 1 95 ? -8.251 -10.652 -11.902 1.00 84.19 95 LEU A N 1
ATOM 719 C CA . LEU A 1 95 ? -9.179 -9.545 -12.163 1.00 84.19 95 LEU A CA 1
ATOM 720 C C . LEU A 1 95 ? -10.212 -9.367 -11.041 1.00 84.19 95 LEU A C 1
ATOM 722 O O . LEU A 1 95 ? -10.658 -8.248 -10.801 1.00 84.19 95 LEU A O 1
ATOM 726 N N . PHE A 1 96 ? -10.585 -10.443 -10.347 1.00 82.94 96 PHE A N 1
ATOM 727 C CA . PHE A 1 96 ? -11.482 -10.378 -9.198 1.00 82.94 96 PHE A CA 1
ATOM 728 C C . PHE A 1 96 ? -10.721 -10.187 -7.878 1.00 82.94 96 PHE A C 1
ATOM 730 O O . PHE A 1 96 ? -11.068 -9.309 -7.084 1.00 82.94 96 PHE A O 1
ATOM 737 N N . THR A 1 97 ? -9.667 -10.972 -7.635 1.00 87.44 97 THR A N 1
ATOM 738 C CA . THR A 1 97 ? -8.965 -10.974 -6.341 1.00 87.44 97 THR A CA 1
ATOM 739 C C . THR A 1 97 ? -8.232 -9.659 -6.067 1.00 87.44 97 THR A C 1
ATOM 741 O O . THR A 1 97 ? -8.305 -9.145 -4.945 1.00 87.44 97 THR A O 1
ATOM 744 N N . LEU A 1 98 ? -7.594 -9.045 -7.073 1.00 87.50 98 LEU A N 1
ATOM 745 C CA . LEU A 1 98 ? -6.863 -7.788 -6.882 1.00 87.50 98 LEU A CA 1
ATOM 746 C C . LEU A 1 98 ? -7.780 -6.617 -6.498 1.00 87.50 98 LEU A C 1
ATOM 748 O O . LEU A 1 98 ? -7.549 -6.045 -5.432 1.00 87.50 98 LEU A O 1
ATOM 752 N N . PRO A 1 99 ? -8.833 -6.251 -7.259 1.00 88.00 99 PRO A N 1
ATOM 753 C CA . PRO A 1 99 ? -9.684 -5.125 -6.877 1.00 88.00 99 PRO A CA 1
ATOM 754 C C . PRO A 1 99 ? -10.369 -5.330 -5.526 1.00 88.00 99 PRO A C 1
ATOM 756 O O . PRO A 1 99 ? -10.394 -4.406 -4.715 1.00 88.00 99 PRO A O 1
ATOM 759 N N . CYS A 1 100 ? -10.876 -6.535 -5.244 1.00 87.25 100 CYS A N 1
ATOM 760 C CA . CYS A 1 100 ? -11.497 -6.835 -3.954 1.00 87.25 100 CYS A CA 1
ATOM 761 C C . CYS A 1 100 ? -10.515 -6.667 -2.788 1.00 87.25 100 CYS A C 1
ATOM 763 O O . CYS A 1 100 ? -10.857 -6.035 -1.786 1.00 87.25 100 CYS A O 1
ATOM 765 N N . SER A 1 101 ? -9.290 -7.178 -2.925 1.00 90.56 101 SER A N 1
ATOM 766 C CA . SER A 1 101 ? -8.283 -7.057 -1.870 1.00 90.56 101 SER A CA 1
ATOM 767 C C . SER A 1 101 ? -7.771 -5.623 -1.694 1.00 90.56 101 SER A C 1
ATOM 769 O O . SER A 1 101 ? -7.578 -5.174 -0.565 1.00 90.56 101 SER A O 1
ATOM 771 N N . LEU A 1 102 ? -7.649 -4.851 -2.780 1.00 89.44 102 LEU A N 1
ATOM 772 C CA . LEU A 1 102 ? -7.284 -3.433 -2.723 1.00 89.44 102 LEU A CA 1
ATOM 773 C C . LEU A 1 102 ? -8.373 -2.588 -2.055 1.00 89.44 102 LEU A C 1
ATOM 775 O O . LEU A 1 102 ? -8.057 -1.695 -1.264 1.00 89.44 102 LEU A O 1
ATOM 779 N N . ILE A 1 103 ? -9.652 -2.881 -2.320 1.00 90.25 103 ILE A N 1
ATOM 780 C CA . ILE A 1 103 ? -10.771 -2.245 -1.613 1.00 90.25 103 ILE A CA 1
ATOM 781 C C . ILE A 1 103 ? -10.653 -2.536 -0.118 1.00 90.25 103 ILE A C 1
ATOM 783 O O . ILE A 1 103 ? -10.660 -1.597 0.676 1.00 90.25 103 ILE A O 1
ATOM 787 N N . ALA A 1 104 ? -10.476 -3.805 0.263 1.00 91.50 104 ALA A N 1
ATOM 788 C CA . ALA A 1 104 ? -10.303 -4.187 1.660 1.00 91.50 104 ALA A CA 1
ATOM 789 C C . ALA A 1 104 ? -9.118 -3.451 2.303 1.00 91.50 104 ALA A C 1
ATOM 791 O O . ALA A 1 104 ? -9.281 -2.811 3.341 1.00 91.50 104 ALA A O 1
ATOM 792 N N . SER A 1 105 ? -7.952 -3.445 1.654 1.00 91.44 105 SER A N 1
ATOM 793 C CA . SER A 1 105 ? -6.763 -2.754 2.155 1.00 91.44 105 SER A CA 1
ATOM 794 C C . SER A 1 105 ? -6.956 -1.242 2.287 1.00 91.44 105 SER A C 1
ATOM 796 O O . SER A 1 105 ? -6.371 -0.628 3.181 1.00 91.44 105 SER A O 1
ATOM 798 N N . THR A 1 106 ? -7.777 -0.622 1.438 1.00 90.12 106 THR A N 1
ATOM 799 C CA . THR A 1 106 ? -8.033 0.826 1.488 1.00 90.12 106 THR A CA 1
ATOM 800 C C . THR A 1 106 ? -8.711 1.235 2.797 1.00 90.12 106 THR A C 1
ATOM 802 O O . THR A 1 106 ? -8.386 2.293 3.336 1.00 90.12 106 THR A O 1
ATOM 805 N N . PHE A 1 107 ? -9.575 0.384 3.364 1.00 90.06 107 PHE A N 1
ATOM 806 C CA . PHE A 1 107 ? -10.221 0.645 4.657 1.00 90.06 107 PHE A CA 1
ATOM 807 C C . PHE A 1 107 ? -9.239 0.671 5.834 1.00 90.06 107 PHE A C 1
ATOM 809 O O . PHE A 1 107 ? -9.524 1.324 6.834 1.00 90.06 107 PHE A O 1
ATOM 816 N N . PHE A 1 108 ? -8.086 0.010 5.715 1.00 89.25 108 PHE A N 1
ATOM 817 C CA . PHE A 1 108 ? -7.044 -0.024 6.747 1.00 89.25 108 PHE A CA 1
ATOM 818 C C . PHE A 1 108 ? -5.913 0.988 6.499 1.00 89.25 108 PHE A C 1
ATOM 820 O O . PHE A 1 108 ? -4.914 1.000 7.221 1.00 89.25 108 PHE A O 1
ATOM 827 N N . SER A 1 109 ? -6.029 1.829 5.467 1.00 89.88 109 SER A N 1
ATOM 828 C CA . SER A 1 109 ? -5.018 2.834 5.142 1.00 89.88 109 SER A CA 1
ATOM 829 C C . SER A 1 109 ? -5.255 4.124 5.925 1.00 89.88 109 SER A C 1
ATOM 831 O O . SER A 1 109 ? -6.022 4.993 5.506 1.00 89.88 109 SER A O 1
ATOM 833 N N . GLU A 1 110 ? -4.544 4.290 7.042 1.00 89.69 110 GLU A N 1
ATOM 834 C CA . GLU A 1 110 ? -4.589 5.532 7.833 1.00 89.69 110 GLU A CA 1
ATOM 835 C C . GLU A 1 110 ? -4.141 6.760 7.029 1.00 89.69 110 GLU A C 1
ATOM 837 O O . GLU A 1 110 ? -4.653 7.857 7.229 1.00 89.69 110 GLU A O 1
ATOM 842 N N . ALA A 1 111 ? -3.253 6.582 6.048 1.00 89.06 111 ALA A N 1
ATOM 843 C CA . ALA A 1 111 ? -2.825 7.658 5.161 1.00 89.06 111 ALA A CA 1
ATOM 844 C C . ALA A 1 111 ? -4.013 8.234 4.372 1.00 89.06 111 ALA A C 1
ATOM 846 O O . ALA A 1 111 ? -4.134 9.451 4.214 1.00 89.06 111 ALA A O 1
ATOM 847 N N . ASN A 1 112 ? -4.934 7.380 3.921 1.00 90.19 112 ASN A N 1
ATOM 848 C CA . ASN A 1 112 ? -6.136 7.828 3.224 1.00 90.19 112 ASN A CA 1
ATOM 849 C C . ASN A 1 112 ? -7.131 8.467 4.197 1.00 90.19 112 ASN A C 1
ATOM 851 O O . ASN A 1 112 ? -7.656 9.545 3.915 1.00 90.19 112 ASN A O 1
ATOM 855 N N . TRP A 1 113 ? -7.350 7.854 5.364 1.00 91.19 113 TRP A N 1
ATOM 856 C CA . TRP A 1 113 ? -8.275 8.387 6.366 1.00 91.19 113 TRP A CA 1
ATOM 857 C C . TRP A 1 113 ? -7.872 9.769 6.867 1.00 91.19 113 TRP A C 1
ATOM 859 O O . TRP A 1 113 ? -8.726 10.644 6.963 1.00 91.19 113 TRP A O 1
ATOM 869 N N . GLN A 1 114 ? -6.586 10.020 7.102 1.00 89.12 114 GLN A N 1
ATOM 870 C CA . GLN A 1 114 ? -6.106 11.346 7.502 1.00 89.12 114 GLN A CA 1
ATOM 871 C C . GLN A 1 114 ? -6.518 12.447 6.520 1.00 89.12 114 GLN A C 1
ATOM 873 O O . GLN A 1 114 ? -6.934 13.522 6.944 1.00 89.12 114 GLN A O 1
ATOM 878 N N . ARG A 1 115 ? -6.478 12.168 5.213 1.00 89.19 115 ARG A N 1
ATOM 879 C CA . ARG A 1 115 ? -6.908 13.113 4.168 1.00 89.19 115 ARG A CA 1
ATOM 880 C C . ARG A 1 115 ? -8.423 13.295 4.143 1.00 89.19 115 ARG A C 1
ATOM 882 O O . ARG A 1 115 ? -8.899 14.399 3.898 1.00 89.19 115 ARG A O 1
ATOM 889 N N . VAL A 1 116 ? -9.180 12.235 4.432 1.00 91.25 116 VAL A N 1
ATOM 890 C CA . VAL A 1 116 ? -10.641 12.305 4.580 1.00 91.25 116 VAL A CA 1
ATOM 891 C C . VAL A 1 116 ? -11.021 13.205 5.757 1.00 91.25 116 VAL A C 1
ATOM 893 O O . VAL A 1 116 ? -11.904 14.049 5.618 1.00 91.25 116 VAL A O 1
ATOM 896 N N . TRP A 1 117 ? -10.338 13.056 6.894 1.00 88.38 117 TRP A N 1
ATOM 897 C CA . TRP A 1 117 ? -10.591 13.843 8.103 1.00 88.38 117 TRP A CA 1
ATOM 898 C C . TRP A 1 117 ? -10.100 15.289 8.002 1.00 88.38 117 TRP A C 1
ATOM 900 O O . TRP A 1 117 ? -10.713 16.172 8.590 1.00 88.38 117 TRP A O 1
ATOM 910 N N . ALA A 1 118 ? -9.043 15.543 7.228 1.00 88.00 118 ALA A N 1
ATOM 911 C CA . ALA A 1 118 ? -8.525 16.886 6.970 1.00 88.00 118 ALA A CA 1
ATOM 912 C C . ALA A 1 118 ? -9.320 17.668 5.904 1.00 88.00 118 ALA A C 1
ATOM 914 O O . ALA A 1 118 ? -8.990 18.816 5.608 1.00 88.00 118 ALA A O 1
ATOM 915 N N . ALA A 1 119 ? -10.344 17.066 5.291 1.00 88.81 119 ALA A N 1
ATOM 916 C CA . ALA A 1 119 ? -11.120 17.727 4.252 1.00 88.81 119 ALA A CA 1
ATOM 917 C C . ALA A 1 119 ? -11.974 18.873 4.821 1.00 88.81 119 ALA A C 1
ATOM 919 O O . ALA A 1 119 ? -12.745 18.686 5.758 1.00 88.81 119 ALA A O 1
ATOM 920 N N . GLU A 1 120 ? -11.908 20.041 4.176 1.00 89.44 120 GLU A N 1
ATOM 921 C CA . GLU A 1 120 ? -12.641 21.252 4.578 1.00 89.44 120 GLU A CA 1
ATOM 922 C C . GLU A 1 120 ? -14.164 21.039 4.640 1.00 89.44 120 GLU A C 1
ATOM 924 O O . GLU A 1 120 ? -14.851 21.526 5.535 1.00 89.44 120 GLU A O 1
ATOM 929 N N . SER A 1 121 ? -14.721 20.308 3.671 1.00 93.56 121 SER A N 1
ATOM 930 C CA . SER A 1 121 ? -16.156 20.037 3.601 1.00 93.56 121 SER A CA 1
ATOM 931 C C . SER A 1 121 ? -16.455 18.704 2.925 1.00 93.56 121 SER A C 1
ATOM 933 O O . SER A 1 121 ? -15.678 18.196 2.114 1.00 93.56 121 SER A O 1
ATOM 935 N N . LYS A 1 122 ? -17.655 18.162 3.176 1.00 92.75 122 LYS A N 1
ATOM 936 C CA . LYS A 1 122 ? -18.149 16.947 2.498 1.00 92.75 122 LYS A CA 1
ATOM 937 C C . LYS A 1 122 ? -18.184 17.104 0.973 1.00 92.75 122 LYS A C 1
ATOM 939 O O . LYS A 1 122 ? -17.967 16.133 0.249 1.00 92.75 122 LYS A O 1
ATOM 944 N N . THR A 1 123 ? -18.459 18.311 0.478 1.00 93.56 123 THR A N 1
ATOM 945 C CA . THR A 1 123 ? -18.487 18.605 -0.962 1.00 93.56 123 THR A CA 1
ATOM 946 C C . THR A 1 123 ? -17.081 18.599 -1.553 1.00 93.56 123 THR A C 1
ATOM 948 O O . THR A 1 123 ? -16.877 17.985 -2.600 1.00 93.56 123 THR A O 1
ATOM 951 N N . ALA A 1 124 ? -16.114 19.231 -0.877 1.00 91.94 124 ALA A N 1
ATOM 952 C CA . ALA A 1 124 ? -14.709 19.208 -1.282 1.00 91.94 124 ALA A CA 1
ATOM 953 C C . ALA A 1 124 ? -14.159 17.775 -1.279 1.00 91.94 124 ALA A C 1
ATOM 955 O O . ALA A 1 124 ? -13.586 17.342 -2.275 1.00 91.94 124 ALA A O 1
ATOM 956 N N . LEU A 1 125 ? -14.452 17.005 -0.225 1.00 93.19 125 LEU A N 1
ATOM 957 C CA . LEU A 1 125 ? -14.078 15.596 -0.113 1.00 93.19 125 LEU A CA 1
ATOM 958 C C . LEU A 1 125 ? -14.597 14.762 -1.291 1.00 93.19 125 LEU A C 1
ATOM 960 O O . LEU A 1 125 ? -13.830 14.041 -1.920 1.00 93.19 125 LEU A O 1
ATOM 964 N N . ARG A 1 126 ? -15.890 14.869 -1.624 1.00 94.06 126 ARG A N 1
ATOM 965 C CA . ARG A 1 126 ? -16.488 14.105 -2.734 1.00 94.06 126 ARG A CA 1
ATOM 966 C C . ARG A 1 126 ? -15.879 14.470 -4.085 1.00 94.06 126 ARG A C 1
ATOM 968 O O . ARG A 1 126 ? -15.603 13.578 -4.881 1.00 94.06 126 ARG A O 1
ATOM 975 N N . LYS A 1 127 ? -15.669 15.764 -4.343 1.00 94.06 127 LYS A N 1
ATOM 976 C CA . LYS A 1 127 ? -15.041 16.234 -5.586 1.00 94.06 127 LYS A CA 1
ATOM 977 C C . LYS A 1 127 ? -13.590 15.762 -5.690 1.00 94.06 127 LYS A C 1
ATOM 979 O O . LYS A 1 127 ? -13.206 15.249 -6.735 1.00 94.06 127 LYS A O 1
ATOM 984 N N . GLY A 1 128 ? -12.822 15.884 -4.606 1.00 91.69 128 GLY A N 1
ATOM 985 C CA . GLY A 1 128 ? -11.439 15.413 -4.533 1.00 91.69 128 GLY A CA 1
ATOM 986 C C . GLY A 1 128 ? -11.332 13.902 -4.730 1.00 91.69 128 GLY A C 1
ATOM 987 O O . GLY A 1 128 ? -10.533 13.451 -5.543 1.00 91.69 128 GLY A O 1
ATOM 988 N N . ALA A 1 129 ? -12.195 13.123 -4.073 1.00 92.94 129 ALA A N 1
ATOM 989 C CA . ALA A 1 129 ? -12.238 11.671 -4.227 1.00 92.94 129 ALA A CA 1
ATOM 990 C C . ALA A 1 129 ? -12.599 11.244 -5.659 1.00 92.94 129 ALA A C 1
ATOM 992 O O . ALA A 1 129 ? -11.952 10.356 -6.206 1.00 92.94 129 ALA A O 1
ATOM 993 N N . LEU A 1 130 ? -13.588 11.890 -6.291 1.00 95.19 130 LEU A N 1
ATOM 994 C CA . LEU A 1 130 ? -13.962 11.592 -7.678 1.00 95.19 130 LEU A CA 1
ATOM 995 C C . LEU A 1 130 ? -12.838 11.949 -8.662 1.00 95.19 130 LEU A C 1
ATOM 997 O O . LEU A 1 130 ? -12.538 11.165 -9.559 1.00 95.19 130 LEU A O 1
ATOM 1001 N N . GLY A 1 131 ? -12.200 13.109 -8.479 1.00 94.06 131 GLY A N 1
ATOM 1002 C CA . GLY A 1 131 ? -11.051 13.521 -9.287 1.00 94.06 131 GLY A CA 1
ATOM 1003 C C . GLY A 1 131 ? -9.865 12.568 -9.130 1.00 94.06 131 GLY A C 1
ATOM 1004 O O . GLY A 1 131 ? -9.305 12.119 -10.125 1.00 94.06 131 GLY A O 1
ATOM 1005 N N . GLY A 1 132 ? -9.536 12.194 -7.890 1.00 91.50 132 GLY A N 1
ATOM 1006 C CA . GLY A 1 132 ? -8.498 11.209 -7.590 1.00 91.50 132 GLY A CA 1
ATOM 1007 C C . GLY A 1 132 ? -8.798 9.839 -8.199 1.00 91.50 132 GLY A C 1
ATOM 1008 O O . GLY A 1 132 ? -7.924 9.253 -8.829 1.00 91.50 132 GLY A O 1
ATOM 1009 N N . ALA A 1 133 ? -10.041 9.359 -8.100 1.00 92.44 133 ALA A N 1
ATOM 1010 C CA . ALA A 1 133 ? -10.459 8.099 -8.713 1.00 92.44 133 ALA A CA 1
ATOM 1011 C C . ALA A 1 133 ? -10.289 8.117 -10.241 1.00 92.44 133 ALA A C 1
ATOM 1013 O O . ALA A 1 133 ? -9.734 7.176 -10.805 1.00 92.44 133 ALA A O 1
ATOM 1014 N N . LEU A 1 134 ? -10.704 9.199 -10.912 1.00 94.69 134 LEU A N 1
ATOM 1015 C CA . LEU A 1 134 ? -10.539 9.343 -12.360 1.00 94.69 134 LEU A CA 1
ATOM 1016 C C . LEU A 1 134 ? -9.058 9.361 -12.770 1.00 94.69 134 LEU A C 1
ATOM 1018 O O . LEU A 1 134 ? -8.682 8.707 -13.745 1.00 94.69 134 LEU A O 1
ATOM 1022 N N . LEU A 1 135 ? -8.215 10.079 -12.021 1.00 91.62 135 LEU A N 1
ATOM 1023 C CA . LEU A 1 135 ? -6.774 10.136 -12.267 1.00 91.62 135 LEU A CA 1
ATOM 1024 C C . LEU A 1 135 ? -6.116 8.768 -12.084 1.00 91.62 135 LEU A C 1
ATOM 1026 O O . LEU A 1 135 ? -5.380 8.338 -12.968 1.00 91.62 135 LEU A O 1
ATOM 1030 N N . ILE A 1 136 ? -6.425 8.058 -10.994 1.00 91.06 136 ILE A N 1
ATOM 1031 C CA . ILE A 1 136 ? -5.899 6.711 -10.736 1.00 91.06 136 ILE A CA 1
ATOM 1032 C C . ILE A 1 136 ? -6.295 5.763 -11.868 1.00 91.06 136 ILE A C 1
ATOM 1034 O O . ILE A 1 136 ? -5.426 5.096 -12.421 1.00 91.06 136 ILE A O 1
ATOM 1038 N N . VAL A 1 137 ? -7.574 5.736 -12.261 1.00 91.75 137 VAL A N 1
ATOM 1039 C CA . VAL A 1 137 ? -8.043 4.886 -13.369 1.00 91.75 137 VAL A CA 1
ATOM 1040 C C . VAL A 1 137 ? -7.297 5.218 -14.660 1.00 91.75 137 VAL A C 1
ATOM 1042 O O . VAL A 1 137 ? -6.823 4.311 -15.338 1.00 91.75 137 VAL A O 1
ATOM 1045 N N . THR A 1 138 ? -7.142 6.502 -14.984 1.00 90.75 138 THR A N 1
ATOM 1046 C CA . THR A 1 138 ? -6.469 6.944 -16.215 1.00 90.75 138 THR A CA 1
ATOM 1047 C C . THR A 1 138 ? -4.996 6.536 -16.228 1.00 90.75 138 THR A C 1
ATOM 1049 O O . THR A 1 138 ? -4.536 5.896 -17.172 1.00 90.75 138 THR A O 1
ATOM 1052 N N . VAL A 1 139 ? -4.261 6.868 -15.165 1.00 88.94 139 VAL A N 1
ATOM 1053 C CA . VAL A 1 139 ? -2.823 6.601 -15.050 1.00 88.94 139 VAL A CA 1
ATOM 1054 C C . VAL A 1 139 ? -2.553 5.096 -15.022 1.00 88.94 139 VAL A C 1
ATOM 1056 O O . VAL A 1 139 ? -1.717 4.616 -15.784 1.00 88.94 139 VAL A O 1
ATOM 1059 N N . MET A 1 140 ? -3.302 4.332 -14.221 1.00 88.12 140 MET A N 1
ATOM 1060 C CA . MET A 1 140 ? -3.128 2.877 -14.124 1.00 88.12 140 MET A CA 1
ATOM 1061 C C . MET A 1 140 ? -3.502 2.158 -15.418 1.00 88.12 140 MET A C 1
ATOM 1063 O O . MET A 1 140 ? -2.817 1.213 -15.799 1.00 88.12 140 MET A O 1
ATOM 1067 N N . THR A 1 141 ? -4.534 2.618 -16.132 1.00 88.19 141 THR A N 1
ATOM 1068 C CA . THR A 1 141 ? -4.883 2.054 -17.445 1.00 88.19 141 THR A CA 1
ATOM 1069 C C . THR A 1 141 ? -3.755 2.281 -18.444 1.00 88.19 141 THR A C 1
ATOM 1071 O O . THR A 1 141 ? -3.369 1.354 -19.148 1.00 88.19 141 THR A O 1
ATOM 1074 N N . LEU A 1 142 ? -3.179 3.485 -18.488 1.00 85.44 142 LEU A N 1
ATOM 1075 C CA . LEU A 1 142 ? -2.076 3.794 -19.398 1.00 85.44 142 LEU A CA 1
ATOM 1076 C C . LEU A 1 142 ? -0.807 3.004 -19.058 1.00 85.44 142 LEU A C 1
ATOM 1078 O O . LEU A 1 142 ? -0.228 2.405 -19.959 1.00 85.44 142 LEU A O 1
ATOM 1082 N N . PHE A 1 143 ? -0.408 2.931 -17.784 1.00 82.19 143 PHE A N 1
ATOM 1083 C CA . PHE A 1 143 ? 0.724 2.097 -17.360 1.00 82.19 143 PHE A CA 1
ATOM 1084 C C . PHE A 1 143 ? 0.480 0.608 -17.639 1.00 82.19 143 PHE A C 1
ATOM 1086 O O . PHE A 1 143 ? 1.377 -0.072 -18.135 1.00 82.19 143 PHE A O 1
ATOM 1093 N N . GLY A 1 144 ? -0.731 0.107 -17.374 1.00 82.69 144 GLY A N 1
ATOM 1094 C CA . GLY A 1 144 ? -1.114 -1.278 -17.644 1.00 82.69 144 GLY A CA 1
ATOM 1095 C C . GLY A 1 144 ? -1.066 -1.618 -19.133 1.00 82.69 144 GLY A C 1
ATOM 1096 O O . GLY A 1 144 ? -0.427 -2.593 -19.521 1.00 82.69 144 GLY A O 1
ATOM 1097 N N . LEU A 1 145 ? -1.669 -0.784 -19.986 1.00 82.00 145 LEU A N 1
ATOM 1098 C CA . LEU A 1 145 ? -1.622 -0.948 -21.443 1.00 82.00 145 LEU A CA 1
ATOM 1099 C C . LEU A 1 145 ? -0.196 -0.843 -21.983 1.00 82.00 145 LEU A C 1
ATOM 1101 O O . LEU A 1 145 ? 0.183 -1.627 -22.848 1.00 82.00 145 LEU A O 1
ATOM 1105 N N . ALA A 1 146 ? 0.604 0.089 -21.466 1.00 77.94 146 ALA A N 1
ATOM 1106 C CA .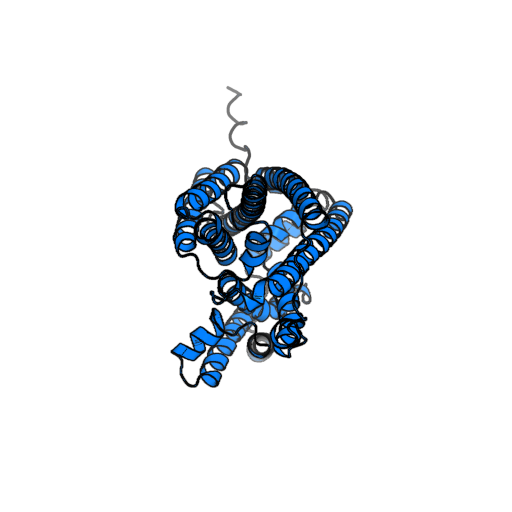 ALA A 1 146 ? 1.989 0.239 -21.886 1.00 77.94 146 ALA A CA 1
ATOM 1107 C C . ALA A 1 146 ? 2.844 -0.973 -21.470 1.00 77.94 146 ALA A C 1
ATOM 1109 O O . ALA A 1 146 ? 3.686 -1.417 -22.246 1.00 77.94 146 ALA A O 1
ATOM 1110 N N . GLY A 1 147 ? 2.578 -1.574 -20.305 1.00 78.12 147 GLY A N 1
ATOM 1111 C CA . GLY A 1 147 ? 3.180 -2.844 -19.890 1.00 78.12 147 GLY A CA 1
ATOM 1112 C C . GLY A 1 147 ? 2.797 -4.017 -20.801 1.00 78.12 147 GLY A C 1
ATOM 1113 O O . GLY A 1 147 ? 3.671 -4.772 -21.222 1.00 78.12 147 GLY A O 1
ATOM 1114 N N . LEU A 1 148 ? 1.515 -4.140 -21.171 1.00 80.25 148 LEU A N 1
ATOM 1115 C CA . LEU A 1 148 ? 1.049 -5.154 -22.131 1.00 80.25 148 LEU A CA 1
ATOM 1116 C C . LEU A 1 148 ? 1.684 -4.960 -23.514 1.00 80.25 148 LEU A C 1
ATOM 1118 O O . LEU A 1 148 ? 2.099 -5.928 -24.149 1.00 80.25 148 LEU A O 1
ATOM 1122 N N . LEU A 1 149 ? 1.791 -3.711 -23.970 1.00 77.69 149 LEU A N 1
ATOM 1123 C CA . LEU A 1 149 ? 2.410 -3.365 -25.244 1.00 77.69 149 LEU A CA 1
ATOM 1124 C C . LEU A 1 149 ? 3.914 -3.672 -25.245 1.00 77.69 149 LEU A C 1
ATOM 1126 O O . LEU A 1 149 ? 4.423 -4.211 -26.223 1.00 77.69 149 LEU A O 1
ATOM 1130 N N . ALA A 1 150 ? 4.613 -3.383 -24.145 1.00 75.31 150 ALA A N 1
ATOM 1131 C CA . ALA A 1 150 ? 6.017 -3.738 -23.976 1.00 75.31 150 ALA A CA 1
ATOM 1132 C C . ALA A 1 150 ? 6.213 -5.263 -23.972 1.00 75.31 150 ALA A C 1
ATOM 1134 O O . ALA A 1 150 ? 7.093 -5.767 -24.666 1.00 75.31 150 ALA A O 1
ATOM 1135 N N . MET A 1 151 ? 5.358 -6.010 -23.265 1.00 75.75 151 MET A N 1
ATOM 1136 C CA . MET A 1 151 ? 5.356 -7.473 -23.344 1.00 75.75 151 MET A CA 1
ATOM 1137 C C . MET A 1 151 ? 5.141 -7.942 -24.784 1.00 75.75 151 MET A C 1
ATOM 1139 O O . MET A 1 151 ? 5.885 -8.784 -25.260 1.00 75.75 151 MET A O 1
ATOM 1143 N N . TRP A 1 152 ? 4.185 -7.380 -25.523 1.00 79.12 152 TRP A N 1
ATOM 1144 C CA . TRP A 1 152 ? 3.944 -7.790 -26.908 1.00 79.12 152 TRP A CA 1
ATOM 1145 C C . TRP A 1 152 ? 5.146 -7.504 -27.820 1.00 79.12 152 TRP A C 1
ATOM 1147 O O . TRP A 1 152 ? 5.568 -8.375 -28.578 1.00 79.12 152 TRP A O 1
ATOM 1157 N N . ALA A 1 153 ? 5.728 -6.310 -27.721 1.00 73.38 153 ALA A N 1
ATOM 1158 C CA . ALA A 1 153 ? 6.851 -5.905 -28.557 1.00 73.38 153 ALA A CA 1
ATOM 1159 C C . ALA A 1 153 ? 8.136 -6.700 -28.263 1.00 73.38 153 ALA A C 1
ATOM 1161 O O . ALA A 1 153 ? 8.890 -6.994 -29.189 1.00 73.38 153 ALA A O 1
ATOM 1162 N N . TYR A 1 154 ? 8.387 -7.060 -26.998 1.00 68.88 154 TYR A N 1
ATOM 1163 C CA . TYR A 1 154 ? 9.696 -7.563 -26.560 1.00 68.88 154 TYR A CA 1
ATOM 1164 C C . TYR A 1 154 ? 9.697 -8.993 -25.992 1.00 68.88 154 TYR A C 1
ATOM 1166 O O . TYR A 1 154 ? 10.782 -9.558 -25.835 1.00 68.88 154 TYR A O 1
ATOM 1174 N N . ALA A 1 155 ? 8.537 -9.619 -25.735 1.00 59.91 155 ALA A N 1
ATOM 1175 C CA . ALA A 1 155 ? 8.438 -10.975 -25.165 1.00 59.91 155 ALA A CA 1
ATOM 1176 C C . ALA A 1 155 ? 9.301 -12.045 -25.864 1.00 59.91 155 ALA A C 1
ATOM 1178 O O . ALA A 1 155 ? 9.890 -12.846 -25.145 1.00 59.91 155 ALA A O 1
ATOM 1179 N N . PRO A 1 156 ? 9.454 -12.075 -27.206 1.00 49.81 156 PRO A N 1
ATOM 1180 C CA . PRO A 1 156 ? 10.278 -13.092 -27.871 1.00 49.81 156 PRO A CA 1
ATOM 1181 C C . PRO A 1 156 ? 11.793 -12.931 -27.661 1.00 49.81 156 PRO A C 1
ATOM 1183 O O . PRO A 1 156 ? 12.549 -13.827 -28.014 1.00 49.81 156 PRO A O 1
ATOM 1186 N N . SER A 1 157 ? 12.247 -11.782 -27.146 1.00 51.84 157 SER A N 1
ATOM 1187 C CA . SER A 1 157 ? 13.673 -11.445 -26.969 1.00 51.84 157 SER A CA 1
ATOM 1188 C C . SER A 1 157 ? 14.140 -11.462 -25.509 1.00 51.84 157 SER A C 1
ATOM 1190 O O . SER A 1 157 ? 15.336 -11.368 -25.233 1.00 51.84 157 SER A O 1
ATOM 1192 N N . LEU A 1 158 ? 13.201 -11.578 -24.567 1.00 52.09 158 LEU A N 1
ATOM 1193 C CA . LEU A 1 158 ? 13.465 -11.624 -23.135 1.00 52.09 158 LEU A CA 1
ATOM 1194 C C . LEU A 1 158 ? 13.595 -13.086 -22.684 1.00 52.09 158 LEU A C 1
ATOM 1196 O O . LEU A 1 158 ? 12.720 -13.611 -22.007 1.00 52.09 158 LEU A O 1
ATOM 1200 N N . ASP A 1 159 ? 14.748 -13.709 -22.938 1.00 46.88 159 ASP A N 1
ATOM 1201 C CA . ASP A 1 159 ? 15.207 -14.902 -22.190 1.00 46.88 159 ASP A CA 1
ATOM 1202 C C . ASP A 1 159 ? 15.467 -14.590 -20.685 1.00 46.88 159 ASP A C 1
ATOM 1204 O O . ASP A 1 159 ? 16.086 -15.365 -19.955 1.00 46.88 159 ASP A O 1
ATOM 1208 N N . ALA A 1 160 ? 15.027 -13.431 -20.180 1.00 42.28 160 ALA A N 1
ATOM 1209 C CA . ALA A 1 160 ? 15.476 -12.838 -18.930 1.00 42.28 160 ALA A CA 1
ATOM 1210 C C . ALA A 1 160 ? 14.310 -12.487 -17.987 1.00 42.28 160 ALA A C 1
ATOM 1212 O O . ALA A 1 160 ? 13.683 -11.441 -18.100 1.00 42.28 160 ALA A O 1
ATOM 1213 N N . GLN A 1 161 ? 14.123 -13.357 -16.990 1.00 45.97 161 GLN A N 1
ATOM 1214 C CA . GLN A 1 161 ? 13.729 -13.032 -15.611 1.00 45.97 161 GLN A CA 1
ATOM 1215 C C . GLN A 1 161 ? 12.359 -12.315 -15.418 1.00 45.97 161 GLN A C 1
ATOM 1217 O O . GLN A 1 161 ? 12.295 -11.083 -15.392 1.00 45.97 161 GLN A O 1
ATOM 1222 N N . PRO A 1 162 ? 11.273 -13.066 -15.120 1.00 48.12 162 PRO A N 1
ATOM 1223 C CA . PRO A 1 162 ? 9.932 -12.542 -14.792 1.00 48.12 162 PRO A CA 1
ATOM 1224 C C . PRO A 1 162 ? 9.888 -11.543 -13.621 1.00 48.12 162 PRO A C 1
ATOM 1226 O O . PRO A 1 162 ? 8.907 -10.823 -13.443 1.00 48.12 162 PRO A O 1
ATOM 1229 N N . GLN A 1 163 ? 10.949 -11.496 -12.812 1.00 44.59 163 GLN A N 1
ATOM 1230 C CA . GLN A 1 163 ? 11.053 -10.693 -11.592 1.00 44.59 163 GLN A CA 1
ATOM 1231 C C . GLN A 1 163 ? 11.073 -9.171 -11.822 1.00 44.59 163 GLN A C 1
ATOM 1233 O O . GLN A 1 163 ? 10.921 -8.416 -10.866 1.00 44.59 163 GLN A O 1
ATOM 1238 N N . TYR A 1 164 ? 11.206 -8.722 -13.076 1.00 47.47 164 TYR A N 1
ATOM 1239 C CA . TYR A 1 164 ? 11.237 -7.304 -13.454 1.00 47.47 164 TYR A CA 1
ATOM 1240 C C . TYR A 1 164 ? 10.109 -6.909 -14.417 1.00 47.47 164 TYR A C 1
ATOM 1242 O O . TYR A 1 164 ? 10.240 -5.944 -15.168 1.00 47.47 164 TYR A O 1
ATOM 1250 N N . ALA A 1 165 ? 8.980 -7.628 -14.403 1.00 49.28 165 ALA A N 1
ATOM 1251 C CA . ALA A 1 165 ? 7.821 -7.319 -15.247 1.00 49.28 165 ALA A CA 1
ATOM 1252 C C . ALA A 1 165 ? 7.332 -5.857 -15.104 1.00 49.28 165 ALA A C 1
ATOM 1254 O O . ALA A 1 165 ? 6.931 -5.213 -16.071 1.00 49.28 165 ALA A O 1
ATOM 1255 N N . ASN A 1 166 ? 7.451 -5.304 -13.895 1.00 51.53 166 ASN A N 1
ATOM 1256 C CA . ASN A 1 166 ? 7.184 -3.904 -13.550 1.00 51.53 166 ASN A CA 1
ATOM 1257 C C . ASN A 1 166 ? 8.130 -2.887 -14.224 1.00 51.53 166 ASN A C 1
ATOM 1259 O O . ASN A 1 166 ? 7.810 -1.701 -14.278 1.00 51.53 166 ASN A O 1
ATOM 1263 N N . LEU A 1 167 ? 9.277 -3.333 -14.742 1.00 55.91 167 LEU A N 1
ATOM 1264 C CA . LEU A 1 167 ? 10.285 -2.513 -15.417 1.00 55.91 167 LEU A CA 1
ATOM 1265 C C . LEU A 1 167 ? 10.206 -2.599 -16.948 1.00 55.91 167 LEU A C 1
ATOM 1267 O O . LEU A 1 167 ? 10.924 -1.868 -17.626 1.00 55.91 167 LEU A O 1
ATOM 1271 N N . LEU A 1 168 ? 9.331 -3.432 -17.526 1.00 57.03 168 LEU A N 1
ATOM 1272 C CA . LEU A 1 168 ? 9.244 -3.562 -18.988 1.00 57.03 168 LEU A CA 1
ATOM 1273 C C . LEU A 1 168 ? 8.897 -2.247 -19.693 1.00 57.03 168 LEU A C 1
ATOM 1275 O O . LEU A 1 168 ? 9.422 -1.980 -20.772 1.00 57.03 168 LEU A O 1
ATOM 1279 N N . LEU A 1 169 ? 8.086 -1.391 -19.065 1.00 60.72 169 LEU A N 1
ATOM 1280 C CA . LEU A 1 169 ? 7.840 -0.047 -19.583 1.00 60.72 169 LEU A CA 1
ATOM 1281 C C . LEU A 1 169 ? 9.132 0.783 -19.642 1.00 60.72 169 LEU A C 1
ATOM 1283 O O . LEU A 1 169 ? 9.361 1.484 -20.625 1.00 60.72 169 LEU A O 1
ATOM 1287 N N . PHE A 1 170 ? 9.994 0.675 -18.627 1.00 60.94 170 PHE A N 1
ATOM 1288 C CA . PHE A 1 170 ? 11.278 1.378 -18.592 1.00 60.94 170 PHE A CA 1
ATOM 1289 C C . PHE A 1 170 ? 12.198 0.907 -19.720 1.00 60.94 170 PHE A C 1
ATOM 1291 O O . PHE A 1 170 ? 12.819 1.739 -20.374 1.00 60.94 170 PHE A O 1
ATOM 1298 N N . TYR A 1 171 ? 12.223 -0.396 -20.012 1.00 57.50 171 TYR A N 1
ATOM 1299 C CA . TYR A 1 171 ? 12.994 -0.936 -21.134 1.00 57.50 171 TYR A CA 1
ATOM 1300 C C . TYR A 1 171 ? 12.414 -0.548 -22.502 1.00 57.50 171 TYR A C 1
ATOM 1302 O O . TYR A 1 171 ? 13.173 -0.274 -23.429 1.00 57.50 171 TYR A O 1
ATOM 1310 N N . SER A 1 172 ? 11.085 -0.442 -22.625 1.00 56.72 172 SER A N 1
ATOM 1311 C CA . SER A 1 172 ? 10.424 -0.014 -23.870 1.00 56.72 172 SER A CA 1
ATOM 1312 C C . SER A 1 172 ? 10.707 1.447 -24.254 1.00 56.72 172 SER A C 1
ATOM 1314 O O . SER A 1 172 ? 10.616 1.819 -25.421 1.00 56.72 172 SER A O 1
ATOM 1316 N N . LEU A 1 173 ? 11.082 2.278 -23.278 1.00 57.00 173 LEU A N 1
ATOM 1317 C CA . LEU A 1 173 ? 11.411 3.694 -23.463 1.00 57.00 173 LEU A CA 1
ATOM 1318 C C . LEU A 1 173 ? 12.865 3.937 -23.894 1.00 57.00 173 LEU A C 1
ATOM 1320 O O . LEU A 1 173 ? 13.236 5.074 -24.189 1.00 57.00 173 LEU A O 1
ATOM 1324 N N . GLY A 1 174 ? 13.674 2.879 -23.956 1.00 54.53 174 GLY A N 1
ATOM 1325 C CA . GLY A 1 174 ? 15.054 2.909 -24.414 1.00 54.53 174 GLY A CA 1
ATOM 1326 C C . GLY A 1 174 ? 15.928 1.948 -23.616 1.00 54.53 174 GLY A C 1
ATOM 1327 O O . GLY A 1 174 ? 15.838 1.871 -22.393 1.00 54.53 174 GLY A O 1
ATOM 1328 N N . HIS A 1 175 ? 16.827 1.247 -24.307 1.00 53.59 175 HIS A N 1
ATOM 1329 C CA . HIS A 1 175 ? 17.879 0.460 -23.656 1.00 53.59 175 HIS A CA 1
ATOM 1330 C C . HIS A 1 175 ? 18.914 1.350 -22.938 1.00 53.59 175 HIS A C 1
ATOM 1332 O O . HIS A 1 175 ? 19.598 0.880 -22.029 1.00 53.59 175 HIS A O 1
ATOM 1338 N N . ASP A 1 176 ? 18.999 2.634 -23.312 1.00 58.00 176 ASP A N 1
ATOM 1339 C CA . ASP A 1 176 ? 19.925 3.605 -22.731 1.00 58.00 176 ASP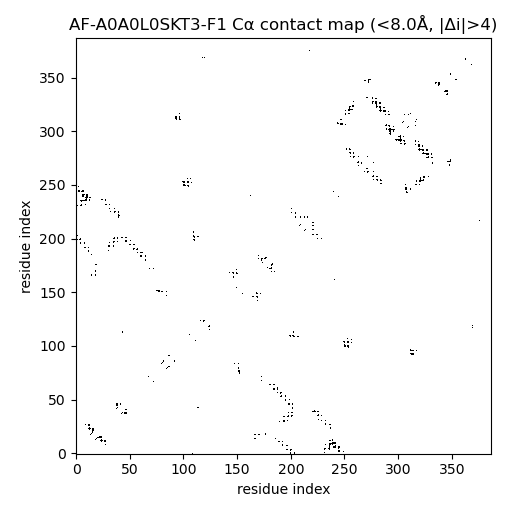 A CA 1
ATOM 1340 C C . ASP A 1 176 ? 19.289 4.424 -21.600 1.00 58.00 176 ASP A C 1
ATOM 1342 O O . ASP A 1 176 ? 18.577 5.414 -21.801 1.00 58.00 176 ASP A O 1
ATOM 1346 N N . GLN A 1 177 ? 19.661 4.047 -20.380 1.00 60.47 177 GLN A N 1
ATOM 1347 C CA . GLN A 1 177 ? 19.362 4.731 -19.117 1.00 60.47 177 GLN A CA 1
ATOM 1348 C C . GLN A 1 177 ? 19.806 6.209 -19.065 1.00 60.47 177 GLN A C 1
ATOM 1350 O O . GLN A 1 177 ? 19.240 6.996 -18.310 1.00 60.47 177 GLN A O 1
ATOM 1355 N N . TYR A 1 178 ? 20.802 6.605 -19.870 1.00 70.88 178 TYR A N 1
ATOM 1356 C CA . TYR A 1 178 ? 21.397 7.954 -19.864 1.00 70.88 178 TYR A CA 1
ATOM 1357 C C . TYR A 1 178 ? 20.769 8.919 -20.879 1.00 70.88 178 TYR A C 1
ATOM 1359 O O . TYR A 1 178 ? 21.329 9.971 -21.189 1.00 70.88 178 TYR A O 1
ATOM 1367 N N . THR A 1 179 ? 19.599 8.578 -21.405 1.00 80.19 179 THR A N 1
ATOM 1368 C CA . THR A 1 179 ? 18.802 9.480 -22.236 1.00 80.19 179 THR A CA 1
ATOM 1369 C C . THR A 1 179 ? 18.033 10.486 -21.375 1.00 80.19 179 THR A C 1
ATOM 1371 O O . THR A 1 179 ? 17.719 10.240 -20.209 1.00 80.19 179 THR A O 1
ATOM 1374 N N . TRP A 1 180 ? 17.668 11.632 -21.958 1.00 81.81 180 TRP A N 1
ATOM 1375 C CA . TRP A 1 180 ? 16.839 12.630 -21.269 1.00 81.81 180 TRP A CA 1
ATOM 1376 C C . TRP A 1 180 ? 15.464 12.063 -20.864 1.00 81.81 180 TRP A C 1
ATOM 1378 O O . TRP A 1 180 ? 14.920 12.459 -19.835 1.00 81.81 180 TRP A O 1
ATOM 1388 N N . ILE A 1 181 ? 14.928 11.100 -21.627 1.00 80.31 181 ILE A N 1
ATOM 1389 C CA . ILE A 1 181 ? 13.668 10.416 -21.312 1.00 80.31 181 ILE A CA 1
ATOM 1390 C C . ILE A 1 181 ? 13.827 9.445 -20.133 1.00 80.31 181 ILE A C 1
ATOM 1392 O O . ILE A 1 181 ? 12.983 9.435 -19.237 1.00 80.31 181 ILE A O 1
ATOM 1396 N N . GLY A 1 182 ? 14.944 8.709 -20.068 1.00 80.50 182 GLY A N 1
ATOM 1397 C CA . GLY A 1 182 ? 15.292 7.866 -18.922 1.00 80.50 182 GLY A CA 1
ATOM 1398 C C . GLY A 1 182 ? 15.413 8.678 -17.630 1.00 80.50 182 GLY A C 1
ATOM 1399 O O . GLY A 1 182 ? 14.878 8.282 -16.594 1.00 80.50 182 GLY A O 1
ATOM 1400 N N . ALA A 1 183 ? 16.011 9.871 -17.703 1.00 85.12 183 ALA A N 1
ATOM 1401 C CA . ALA A 1 183 ? 16.073 10.790 -16.568 1.00 85.12 183 ALA A CA 1
ATOM 1402 C C . ALA A 1 183 ? 14.678 11.259 -16.109 1.00 85.12 183 ALA A C 1
ATOM 1404 O O . ALA A 1 183 ? 14.398 11.250 -14.911 1.00 85.12 183 ALA A O 1
ATOM 1405 N N . LEU A 1 184 ? 13.779 11.625 -17.036 1.00 87.00 184 LEU A N 1
ATOM 1406 C CA . LEU A 1 184 ? 12.397 12.010 -16.702 1.00 87.00 184 LEU A CA 1
ATOM 1407 C C . LEU A 1 184 ? 11.612 10.864 -16.053 1.00 87.00 184 LEU A C 1
ATOM 1409 O O . LEU A 1 184 ? 10.856 11.105 -15.115 1.00 87.00 184 LEU A O 1
ATOM 1413 N N . MET A 1 185 ? 11.820 9.627 -16.507 1.00 82.44 185 MET A N 1
ATOM 1414 C CA . MET A 1 185 ? 11.211 8.432 -15.915 1.00 82.44 185 MET A CA 1
ATOM 1415 C C . MET A 1 185 ? 11.661 8.207 -14.475 1.00 82.44 185 MET A C 1
ATOM 1417 O O . MET A 1 185 ? 10.827 7.999 -13.595 1.00 82.44 185 MET A O 1
ATOM 1421 N N . VAL A 1 186 ? 12.970 8.281 -14.215 1.00 87.25 186 VAL A N 1
ATOM 1422 C CA . VAL A 1 186 ? 13.503 8.150 -12.852 1.00 87.25 186 VAL A CA 1
ATOM 1423 C C . VAL A 1 186 ? 12.988 9.288 -11.971 1.00 87.25 186 VAL A C 1
ATOM 1425 O O . VAL A 1 186 ? 12.577 9.035 -10.843 1.00 87.25 186 VAL A O 1
ATOM 1428 N N . MET A 1 187 ? 12.922 10.522 -12.483 1.00 90.25 187 MET A N 1
ATOM 1429 C CA . MET A 1 187 ? 12.342 11.647 -11.739 1.00 90.25 187 MET A CA 1
ATOM 1430 C C . MET A 1 187 ? 10.862 11.432 -11.415 1.00 90.25 187 MET A C 1
ATOM 1432 O O . MET A 1 187 ? 10.451 11.709 -10.288 1.00 90.25 187 MET A O 1
ATOM 1436 N N . LEU A 1 188 ? 10.070 10.903 -12.354 1.00 90.75 188 LEU A N 1
ATOM 1437 C CA . LEU A 1 188 ? 8.672 10.557 -12.101 1.00 90.75 188 LEU A CA 1
ATOM 1438 C C . LEU A 1 188 ? 8.569 9.486 -11.009 1.00 90.75 188 LEU A C 1
ATOM 1440 O O . LEU A 1 188 ? 7.840 9.678 -10.038 1.00 90.75 188 LEU A O 1
ATOM 1444 N N . ALA A 1 189 ? 9.331 8.396 -11.139 1.00 89.69 189 ALA A N 1
ATOM 1445 C CA . ALA A 1 189 ? 9.326 7.294 -10.183 1.00 89.69 189 ALA A CA 1
ATOM 1446 C C . ALA A 1 189 ? 9.714 7.761 -8.772 1.00 89.69 189 ALA A C 1
ATOM 1448 O O . ALA A 1 189 ? 8.997 7.473 -7.818 1.00 89.69 189 ALA A O 1
ATOM 1449 N N . VAL A 1 190 ? 10.790 8.544 -8.645 1.00 91.94 190 VAL A N 1
ATOM 1450 C CA . VAL A 1 190 ? 11.241 9.106 -7.362 1.00 91.94 190 VAL A CA 1
ATOM 1451 C C . VAL A 1 190 ? 10.194 10.049 -6.774 1.00 91.94 190 VAL A C 1
ATOM 1453 O O . VAL A 1 190 ? 9.916 9.967 -5.583 1.00 91.94 190 VAL A O 1
ATOM 1456 N N . THR A 1 191 ? 9.580 10.916 -7.585 1.00 93.38 191 THR A N 1
ATOM 1457 C CA . THR A 1 191 ? 8.571 11.872 -7.097 1.00 93.38 191 THR A CA 1
ATOM 1458 C C . THR A 1 191 ? 7.330 11.150 -6.572 1.00 93.38 191 THR A C 1
ATOM 1460 O O . THR A 1 191 ? 6.850 11.466 -5.484 1.00 93.38 191 THR A O 1
ATOM 1463 N N . MET A 1 192 ? 6.827 10.159 -7.316 1.00 91.69 192 MET A N 1
ATOM 1464 C CA . MET A 1 192 ? 5.671 9.360 -6.901 1.00 91.69 192 MET A CA 1
ATOM 1465 C C . MET A 1 192 ? 5.976 8.536 -5.646 1.00 91.69 192 MET A C 1
ATOM 1467 O O . MET A 1 192 ? 5.174 8.514 -4.713 1.00 91.69 192 MET A O 1
ATOM 1471 N N . ASN A 1 193 ? 7.153 7.906 -5.603 1.00 93.38 193 ASN A N 1
ATOM 1472 C CA . ASN A 1 193 ? 7.625 7.141 -4.453 1.00 93.38 193 ASN A CA 1
ATOM 1473 C C . ASN A 1 193 ? 7.748 8.025 -3.207 1.00 93.38 193 ASN A C 1
ATOM 1475 O O . ASN A 1 193 ? 7.284 7.648 -2.135 1.00 93.38 193 ASN A O 1
ATOM 1479 N N . GLN A 1 194 ? 8.304 9.230 -3.354 1.00 92.50 194 GLN A N 1
ATOM 1480 C CA . GLN A 1 194 ? 8.466 10.172 -2.253 1.00 92.50 194 GLN A CA 1
ATOM 1481 C C . GLN A 1 194 ? 7.118 10.560 -1.626 1.00 92.50 194 GLN A C 1
ATOM 1483 O O . GLN A 1 194 ? 7.012 10.532 -0.402 1.00 92.50 194 GLN A O 1
ATOM 1488 N N . GLY A 1 195 ? 6.090 10.857 -2.430 1.00 92.19 195 GLY A N 1
ATOM 1489 C CA . GLY A 1 195 ? 4.754 11.192 -1.910 1.00 92.19 195 GLY A CA 1
ATOM 1490 C C . GLY A 1 195 ? 4.035 10.015 -1.255 1.00 92.19 195 GLY A C 1
ATOM 1491 O O . GLY A 1 195 ? 3.383 10.158 -0.216 1.00 92.19 195 GLY A O 1
ATOM 1492 N N . ALA A 1 196 ? 4.212 8.807 -1.799 1.00 92.19 196 ALA A N 1
ATOM 1493 C CA . ALA A 1 196 ? 3.697 7.592 -1.174 1.00 92.19 196 ALA A CA 1
ATOM 1494 C C . ALA A 1 196 ? 4.368 7.330 0.186 1.00 92.19 196 ALA A C 1
ATOM 1496 O O . ALA A 1 196 ? 3.679 7.115 1.187 1.00 92.19 196 ALA A O 1
ATOM 1497 N N . VAL A 1 197 ? 5.703 7.389 0.241 1.00 93.00 197 VAL A N 1
ATOM 1498 C CA . VAL A 1 197 ? 6.480 7.192 1.472 1.00 93.00 197 VAL A CA 1
ATOM 1499 C C . VAL A 1 197 ? 6.081 8.228 2.518 1.00 93.00 197 VAL A C 1
ATOM 1501 O O . VAL A 1 197 ? 5.691 7.835 3.612 1.00 93.00 197 VAL A O 1
ATOM 1504 N N . ASP A 1 198 ? 6.080 9.516 2.179 1.00 91.62 198 ASP A N 1
ATOM 1505 C CA . ASP A 1 198 ? 5.653 10.618 3.053 1.00 91.62 198 ASP A CA 1
ATOM 1506 C C . ASP A 1 198 ? 4.304 10.343 3.730 1.00 91.62 198 ASP A C 1
ATOM 1508 O O . ASP A 1 198 ? 4.197 10.248 4.958 1.00 91.62 198 ASP A O 1
ATOM 1512 N N . SER A 1 199 ? 3.289 10.090 2.905 1.00 91.00 199 SER A N 1
ATOM 1513 C CA . SER A 1 199 ? 1.933 9.776 3.341 1.00 91.00 199 SER A CA 1
ATOM 1514 C C . SER A 1 199 ? 1.881 8.629 4.347 1.00 91.00 199 SER A C 1
ATOM 1516 O O . SER A 1 199 ? 1.163 8.696 5.350 1.00 91.00 199 SER A O 1
ATOM 1518 N N . ILE A 1 200 ? 2.623 7.552 4.079 1.00 91.00 200 ILE A N 1
ATOM 1519 C CA . ILE A 1 200 ? 2.602 6.358 4.920 1.00 91.00 200 ILE A CA 1
ATOM 1520 C C . ILE A 1 200 ? 3.423 6.572 6.196 1.00 91.00 200 ILE A C 1
ATOM 1522 O O . ILE A 1 200 ? 2.987 6.149 7.267 1.00 91.00 200 ILE A O 1
ATOM 1526 N N . GLN A 1 201 ? 4.572 7.244 6.122 1.00 90.19 201 GLN A N 1
ATOM 1527 C CA . GLN A 1 201 ? 5.404 7.560 7.285 1.00 90.19 201 GLN A CA 1
ATOM 1528 C C . GLN A 1 201 ? 4.669 8.468 8.273 1.00 90.19 201 GLN A C 1
ATOM 1530 O O . GLN A 1 201 ? 4.692 8.210 9.484 1.00 90.19 201 GLN A O 1
ATOM 1535 N N . ASN A 1 202 ? 3.966 9.484 7.765 1.00 87.94 202 ASN A N 1
ATOM 1536 C CA . ASN A 1 202 ? 3.132 10.360 8.580 1.00 87.94 202 ASN A CA 1
ATOM 1537 C C . ASN A 1 202 ? 2.002 9.580 9.264 1.00 87.94 202 ASN A C 1
ATOM 1539 O O . ASN A 1 202 ? 1.717 9.773 10.447 1.00 87.94 202 ASN A O 1
ATOM 1543 N N . ALA A 1 203 ? 1.397 8.629 8.556 1.00 88.94 203 ALA A N 1
ATOM 1544 C CA . ALA A 1 203 ? 0.327 7.816 9.107 1.00 88.94 203 ALA A CA 1
ATOM 1545 C C . ALA A 1 203 ? 0.795 6.771 10.134 1.00 88.94 203 ALA A C 1
ATOM 1547 O O . ALA A 1 203 ? 0.154 6.615 11.177 1.00 88.94 203 ALA A O 1
ATOM 1548 N N . ILE A 1 204 ? 1.937 6.113 9.907 1.00 88.00 204 ILE A N 1
ATOM 1549 C CA . ILE A 1 204 ? 2.582 5.234 10.898 1.00 88.00 204 ILE A CA 1
ATOM 1550 C C . ILE A 1 204 ? 2.887 6.030 12.169 1.00 88.00 204 ILE A C 1
ATOM 1552 O O . ILE A 1 204 ? 2.535 5.605 13.271 1.00 88.00 204 ILE A O 1
ATOM 1556 N N . THR A 1 205 ? 3.490 7.208 12.003 1.00 82.75 205 THR A N 1
ATOM 1557 C CA . THR A 1 205 ? 3.809 8.118 13.102 1.00 82.75 205 THR A CA 1
ATOM 1558 C C . THR A 1 205 ? 2.566 8.480 13.893 1.00 82.75 205 THR A C 1
ATOM 1560 O O . THR A 1 205 ? 2.520 8.236 15.093 1.00 82.75 205 THR A O 1
ATOM 1563 N N . ALA A 1 206 ? 1.536 9.010 13.235 1.00 81.31 206 ALA A N 1
ATOM 1564 C CA . ALA A 1 206 ? 0.315 9.433 13.906 1.00 81.31 206 ALA A CA 1
ATOM 1565 C C . ALA A 1 206 ? -0.354 8.275 14.659 1.00 81.31 206 ALA A C 1
ATOM 1567 O O . ALA A 1 206 ? -0.781 8.452 15.797 1.00 81.31 206 ALA A O 1
ATOM 1568 N N . THR A 1 207 ? -0.381 7.078 14.066 1.00 83.69 207 THR A N 1
ATOM 1569 C CA . THR A 1 207 ? -0.963 5.879 14.687 1.00 83.69 207 THR A CA 1
ATOM 1570 C C . THR A 1 207 ? -0.211 5.478 15.954 1.00 83.69 207 THR A C 1
ATOM 1572 O O . THR A 1 207 ? -0.820 5.159 16.977 1.00 83.69 207 THR A O 1
ATOM 1575 N N . ILE A 1 208 ? 1.121 5.504 15.918 1.00 79.81 208 ILE A N 1
ATOM 1576 C CA . ILE A 1 208 ? 1.949 5.134 17.069 1.00 79.81 208 ILE A CA 1
ATOM 1577 C C . ILE A 1 208 ? 1.906 6.231 18.133 1.00 79.81 208 ILE A C 1
ATOM 1579 O O . ILE A 1 208 ? 1.738 5.935 19.315 1.00 79.81 208 ILE A O 1
ATOM 1583 N N . SER A 1 209 ? 1.985 7.500 17.740 1.00 76.00 209 SER A N 1
ATOM 1584 C CA . SER A 1 209 ? 1.919 8.632 18.663 1.00 76.00 209 SER A CA 1
ATOM 1585 C C . SER A 1 209 ? 0.575 8.716 19.380 1.00 76.00 209 SER A C 1
ATOM 1587 O O . SER A 1 209 ? 0.550 8.904 20.597 1.00 76.00 209 SER A O 1
ATOM 1589 N N . ALA A 1 210 ? -0.530 8.490 18.664 1.00 73.56 210 ALA A N 1
ATOM 1590 C CA . ALA A 1 210 ? -1.877 8.516 19.225 1.00 73.56 210 ALA A CA 1
ATOM 1591 C C . ALA A 1 210 ? -2.146 7.387 20.229 1.00 73.56 210 ALA A C 1
ATOM 1593 O O . ALA A 1 210 ? -3.022 7.550 21.078 1.00 73.56 210 ALA A O 1
ATOM 1594 N N . ASN A 1 211 ? -1.417 6.268 20.159 1.00 72.56 211 ASN A N 1
ATOM 1595 C CA . ASN A 1 211 ? -1.620 5.114 21.039 1.00 72.56 211 ASN A CA 1
ATOM 1596 C C . ASN A 1 211 ? -0.563 5.002 22.148 1.00 72.56 211 ASN A C 1
ATOM 1598 O O . ASN A 1 211 ? -0.909 4.723 23.292 1.00 72.56 211 ASN A O 1
ATOM 1602 N N . LEU A 1 212 ? 0.714 5.246 21.839 1.00 66.81 212 LEU A N 1
ATOM 1603 C CA . LEU A 1 212 ? 1.842 4.969 22.737 1.00 66.81 212 LEU A CA 1
ATOM 1604 C C . LEU A 1 212 ? 2.443 6.230 23.381 1.00 66.81 212 LEU A C 1
ATOM 1606 O O . LEU A 1 212 ? 2.984 6.159 24.482 1.00 66.81 212 LEU A O 1
ATOM 1610 N N . PHE A 1 213 ? 2.334 7.394 22.730 1.00 63.62 213 PHE A N 1
ATOM 1611 C CA . PHE A 1 213 ? 3.013 8.631 23.150 1.00 63.62 213 PHE A CA 1
ATOM 1612 C C . PHE A 1 213 ? 2.053 9.759 23.561 1.00 63.62 213 PHE A C 1
ATOM 1614 O O . PHE A 1 213 ? 2.458 10.919 23.591 1.00 63.62 213 PHE A O 1
ATOM 1621 N N . ARG A 1 214 ? 0.810 9.432 23.952 1.00 60.38 214 ARG A N 1
ATOM 1622 C CA . ARG A 1 214 ? -0.245 10.403 24.327 1.00 60.38 214 ARG A CA 1
ATOM 1623 C C . ARG A 1 214 ? 0.174 11.471 25.349 1.00 60.38 214 ARG A C 1
ATOM 1625 O O . ARG A 1 214 ? -0.423 12.537 25.373 1.00 60.38 214 ARG A O 1
ATOM 1632 N N . THR A 1 215 ? 1.156 11.184 26.204 1.00 62.22 215 THR A N 1
ATOM 1633 C CA . THR A 1 215 ? 1.611 12.060 27.302 1.00 62.22 215 THR A CA 1
ATOM 1634 C C . THR A 1 215 ? 3.053 12.549 27.142 1.00 62.22 215 THR A C 1
ATOM 1636 O O . THR A 1 215 ? 3.654 13.044 28.095 1.00 62.22 215 THR A O 1
ATOM 1639 N N . LYS A 1 216 ? 3.663 12.360 25.966 1.00 68.88 216 LYS A N 1
ATOM 1640 C CA . LYS A 1 216 ? 5.085 12.644 25.732 1.00 68.88 216 LYS A CA 1
ATOM 1641 C C . LYS A 1 216 ? 5.262 13.953 24.962 1.00 68.88 216 LYS A C 1
ATOM 1643 O O . LYS A 1 216 ? 4.375 14.384 24.236 1.00 68.88 216 LYS A O 1
ATOM 1648 N N . SER A 1 217 ? 6.420 14.589 25.138 1.00 74.75 217 SER A N 1
ATOM 1649 C CA . SER A 1 217 ? 6.740 15.859 24.481 1.00 74.75 217 SER A CA 1
ATOM 1650 C C . SER A 1 217 ? 6.793 15.716 22.957 1.00 74.75 217 SER A C 1
ATOM 1652 O O . SER A 1 217 ? 7.136 14.656 22.427 1.00 74.75 217 SER A O 1
ATOM 1654 N N . LEU A 1 218 ? 6.521 16.812 22.243 1.00 71.75 218 LEU A N 1
ATOM 1655 C CA . LEU A 1 218 ? 6.568 16.872 20.777 1.00 71.75 218 LEU A CA 1
ATOM 1656 C C . LEU A 1 218 ? 7.915 16.375 20.217 1.00 71.75 218 LEU A C 1
ATOM 1658 O O . LEU A 1 218 ? 7.961 15.672 19.211 1.00 71.75 218 LEU A O 1
ATOM 1662 N N . THR A 1 219 ? 9.018 16.666 20.909 1.00 77.06 219 THR A N 1
ATOM 1663 C CA . THR A 1 219 ? 10.359 16.183 20.548 1.00 77.06 219 THR A CA 1
ATOM 1664 C C . THR A 1 219 ? 10.462 14.658 20.595 1.00 77.06 219 THR A C 1
ATOM 1666 O O . THR A 1 219 ? 11.073 14.065 19.710 1.00 77.06 219 THR A O 1
ATOM 1669 N N . ALA A 1 220 ? 9.839 14.003 21.579 1.00 76.31 220 ALA A N 1
ATOM 1670 C CA . ALA A 1 220 ? 9.845 12.545 21.676 1.00 76.31 220 ALA A CA 1
ATOM 1671 C C . ALA A 1 220 ? 9.079 11.899 20.512 1.00 76.31 220 ALA A C 1
ATOM 1673 O O . ALA A 1 220 ? 9.531 10.894 19.969 1.00 76.31 220 ALA A O 1
ATOM 1674 N N . VAL A 1 221 ? 7.968 12.509 20.087 1.00 72.44 221 VAL A N 1
ATOM 1675 C CA . VAL A 1 221 ? 7.216 12.076 18.901 1.00 72.44 221 VAL A CA 1
ATOM 1676 C C . VAL A 1 221 ? 8.068 12.209 17.639 1.00 72.44 221 VAL A C 1
ATOM 1678 O O . VAL A 1 221 ? 8.186 11.245 16.890 1.00 72.44 221 VAL A O 1
ATOM 1681 N N . ARG A 1 222 ? 8.739 13.352 17.446 1.00 76.75 222 ARG A N 1
ATOM 1682 C CA . ARG A 1 222 ? 9.638 13.598 16.302 1.00 76.75 222 ARG A CA 1
ATOM 1683 C C . ARG A 1 222 ? 10.793 12.600 16.222 1.00 76.75 222 ARG A C 1
ATOM 1685 O O . ARG A 1 222 ? 11.098 12.094 15.148 1.00 76.75 222 ARG A O 1
ATOM 1692 N N . VAL A 1 223 ? 11.417 12.287 17.358 1.00 81.00 223 VAL A N 1
ATOM 1693 C CA . VAL A 1 223 ? 12.482 11.274 17.419 1.00 81.00 223 VAL A CA 1
ATOM 1694 C C . VAL A 1 223 ? 11.924 9.880 17.134 1.00 81.00 223 VAL A C 1
ATOM 1696 O O . VAL A 1 223 ? 12.552 9.120 16.401 1.00 81.00 223 VAL A O 1
ATOM 1699 N N . ALA A 1 224 ? 10.732 9.550 17.645 1.00 77.75 224 ALA A N 1
ATOM 1700 C CA . ALA A 1 224 ? 10.086 8.274 17.356 1.00 77.75 224 ALA A CA 1
ATOM 1701 C C . ALA A 1 224 ? 9.851 8.082 15.848 1.00 77.75 224 ALA A C 1
ATOM 1703 O O . ALA A 1 224 ? 10.123 6.993 15.350 1.00 77.75 224 ALA A O 1
ATOM 1704 N N . VAL A 1 225 ? 9.454 9.132 15.111 1.00 76.69 225 VAL A N 1
ATOM 1705 C CA . VAL A 1 225 ? 9.324 9.090 13.637 1.00 76.69 225 VAL A CA 1
ATOM 1706 C C . VAL A 1 225 ? 10.599 8.577 12.985 1.00 76.69 225 VAL A C 1
ATOM 1708 O O . VAL A 1 225 ? 10.559 7.634 12.197 1.00 76.69 225 VAL A O 1
ATOM 1711 N N . LEU A 1 226 ? 11.740 9.177 13.325 1.00 81.44 226 LEU A N 1
ATOM 1712 C CA . LEU A 1 226 ? 13.025 8.801 12.742 1.00 81.44 226 LEU A CA 1
ATOM 1713 C C . LEU A 1 226 ? 13.407 7.369 13.133 1.00 81.44 226 LEU A C 1
ATOM 1715 O O . LEU A 1 226 ? 13.776 6.572 12.274 1.00 81.44 226 LEU A O 1
ATOM 1719 N N . VAL A 1 227 ? 13.252 7.016 14.410 1.00 85.62 227 VAL A N 1
ATOM 1720 C CA . VAL A 1 227 ? 13.599 5.684 14.929 1.00 85.62 227 VAL A CA 1
ATOM 1721 C C . VAL A 1 227 ? 12.749 4.580 14.297 1.00 85.62 227 VAL A C 1
ATOM 1723 O O . VAL A 1 227 ? 13.273 3.506 14.024 1.00 85.62 227 VAL A O 1
ATOM 1726 N N . ILE A 1 228 ? 11.465 4.827 14.033 1.00 84.81 228 ILE A N 1
ATOM 1727 C CA . ILE A 1 228 ? 10.567 3.845 13.407 1.00 84.81 228 ILE A CA 1
ATOM 1728 C C . ILE A 1 228 ? 10.882 3.680 11.916 1.00 84.81 228 ILE A C 1
ATOM 1730 O O . ILE A 1 228 ? 10.805 2.569 11.395 1.00 84.81 228 ILE A O 1
ATOM 1734 N N . ASN A 1 229 ? 11.262 4.759 11.228 1.00 87.19 229 ASN A N 1
ATOM 1735 C CA . ASN A 1 229 ? 11.520 4.725 9.789 1.00 87.19 229 ASN A CA 1
ATOM 1736 C C . ASN A 1 229 ? 12.878 4.122 9.415 1.00 87.19 229 ASN A C 1
ATOM 1738 O O . ASN A 1 229 ? 12.986 3.496 8.361 1.00 87.19 229 ASN A O 1
ATOM 1742 N N . ILE A 1 230 ? 13.898 4.244 10.271 1.00 89.88 230 ILE A N 1
ATOM 1743 C CA . ILE A 1 230 ? 15.238 3.700 9.994 1.00 89.88 230 ILE A CA 1
ATOM 1744 C C . ILE A 1 230 ? 15.220 2.184 9.724 1.00 89.88 230 ILE A C 1
ATOM 1746 O O . ILE A 1 230 ? 15.718 1.779 8.673 1.00 89.88 230 ILE A O 1
ATOM 1750 N N . PRO A 1 231 ? 14.617 1.329 10.572 1.00 91.62 231 PRO A N 1
ATOM 1751 C CA . PRO A 1 231 ? 14.512 -0.101 10.289 1.00 91.62 231 PRO A CA 1
ATOM 1752 C C . PRO A 1 231 ? 13.768 -0.409 8.986 1.00 91.62 231 PRO A C 1
ATOM 1754 O O . PRO A 1 231 ? 14.154 -1.330 8.272 1.00 91.62 231 PRO A O 1
ATOM 1757 N N . LEU A 1 232 ? 12.732 0.366 8.642 1.00 91.94 232 LEU A N 1
ATOM 1758 C CA . LEU A 1 232 ? 11.980 0.168 7.397 1.00 91.94 232 LEU A CA 1
ATOM 1759 C C . LEU A 1 232 ? 12.844 0.456 6.164 1.00 91.94 232 LEU A C 1
ATOM 1761 O O . LEU A 1 232 ? 12.778 -0.297 5.194 1.00 91.94 232 LEU A O 1
ATOM 1765 N N . MET A 1 233 ? 13.692 1.490 6.221 1.00 90.44 233 MET A N 1
ATOM 1766 C CA . MET A 1 233 ? 14.682 1.768 5.172 1.00 90.44 233 MET A CA 1
ATOM 1767 C C . MET A 1 233 ? 15.693 0.627 5.037 1.00 90.44 233 MET A C 1
ATOM 1769 O O . MET A 1 233 ? 15.960 0.183 3.925 1.00 90.44 233 MET A O 1
ATOM 1773 N N . VAL A 1 234 ? 16.212 0.118 6.162 1.00 91.44 234 VAL A N 1
ATOM 1774 C CA . VAL A 1 234 ? 17.178 -0.994 6.163 1.00 91.44 234 VAL A CA 1
ATOM 1775 C C . VAL A 1 234 ? 16.575 -2.252 5.543 1.00 91.44 234 VAL A C 1
ATOM 1777 O O . VAL A 1 234 ? 17.240 -2.917 4.758 1.00 91.44 234 VAL A O 1
ATOM 1780 N N . ILE A 1 235 ? 15.311 -2.567 5.842 1.00 90.44 235 ILE A N 1
ATOM 1781 C CA . ILE A 1 235 ? 14.632 -3.707 5.213 1.00 90.44 235 ILE A CA 1
ATOM 1782 C C . ILE A 1 235 ? 14.416 -3.453 3.710 1.00 90.44 235 ILE A C 1
ATOM 1784 O O . ILE A 1 235 ? 14.541 -4.371 2.904 1.00 90.44 235 ILE A O 1
ATOM 1788 N N . GLY A 1 236 ? 14.151 -2.205 3.313 1.00 87.44 236 GLY A N 1
ATOM 1789 C CA . GLY A 1 236 ? 14.032 -1.813 1.906 1.00 87.44 236 GLY A CA 1
ATOM 1790 C C . GLY A 1 236 ? 15.292 -2.072 1.069 1.00 87.44 236 GLY A C 1
ATOM 1791 O O . GLY A 1 236 ? 15.185 -2.278 -0.136 1.00 87.44 236 GLY A O 1
ATOM 1792 N N . PHE A 1 237 ? 16.473 -2.135 1.693 1.00 88.88 237 PHE A N 1
ATOM 1793 C CA . PHE A 1 237 ? 17.731 -2.466 1.013 1.00 88.88 237 PHE A CA 1
ATOM 1794 C C . PHE A 1 237 ? 17.808 -3.910 0.500 1.00 88.88 237 PHE A C 1
ATOM 1796 O O . PHE A 1 237 ? 18.687 -4.226 -0.297 1.00 88.88 237 PHE A O 1
ATOM 1803 N N . PHE A 1 238 ? 16.919 -4.799 0.948 1.00 87.38 238 PHE A N 1
ATOM 1804 C CA . PHE A 1 238 ? 16.882 -6.187 0.479 1.00 87.38 238 PHE A CA 1
ATOM 1805 C C . PHE A 1 238 ? 16.100 -6.373 -0.829 1.00 87.38 238 PHE A C 1
ATOM 1807 O O . PHE A 1 238 ? 15.913 -7.519 -1.231 1.00 87.38 238 PHE A O 1
ATOM 1814 N N . THR A 1 239 ? 15.611 -5.288 -1.453 1.00 84.56 239 THR A N 1
ATOM 1815 C CA . THR A 1 239 ? 14.926 -5.312 -2.765 1.00 84.56 239 THR A CA 1
ATOM 1816 C C . THR A 1 239 ? 13.892 -6.427 -2.893 1.00 84.56 239 THR A C 1
ATOM 1818 O O . THR A 1 239 ? 13.812 -7.150 -3.884 1.00 84.56 239 THR A O 1
ATOM 1821 N N . LEU A 1 240 ? 13.068 -6.566 -1.853 1.00 87.88 240 LEU A N 1
ATOM 1822 C CA . LEU A 1 240 ? 12.059 -7.612 -1.792 1.00 87.88 240 LEU A CA 1
ATOM 1823 C C . LEU A 1 240 ? 10.998 -7.408 -2.892 1.00 87.88 240 LEU A C 1
ATOM 1825 O O . LEU A 1 240 ? 10.619 -6.265 -3.171 1.00 87.88 240 LEU A O 1
ATOM 1829 N N . PRO A 1 241 ? 10.455 -8.490 -3.485 1.00 85.00 241 PRO A N 1
ATOM 1830 C CA . PRO A 1 241 ? 9.421 -8.381 -4.508 1.00 85.00 241 PRO A CA 1
ATOM 1831 C C . PRO A 1 241 ? 8.183 -7.640 -3.986 1.00 85.00 241 PRO A C 1
ATOM 1833 O O . PRO A 1 241 ? 7.495 -8.107 -3.073 1.00 85.00 241 PRO A O 1
ATOM 1836 N N . ALA A 1 242 ? 7.872 -6.487 -4.586 1.00 84.69 242 ALA A N 1
ATOM 1837 C CA . ALA A 1 242 ? 6.785 -5.618 -4.131 1.00 84.69 242 ALA A CA 1
ATOM 1838 C C . ALA A 1 242 ? 5.416 -6.323 -4.144 1.00 84.69 242 ALA A C 1
ATOM 1840 O O . ALA A 1 242 ? 4.630 -6.168 -3.210 1.00 84.69 242 ALA A O 1
ATOM 1841 N N . LEU A 1 243 ? 5.156 -7.159 -5.156 1.00 84.44 243 LEU A N 1
ATOM 1842 C CA . LEU A 1 243 ? 3.906 -7.919 -5.268 1.00 84.44 243 LEU A CA 1
ATOM 1843 C C . LEU A 1 243 ? 3.690 -8.879 -4.092 1.00 84.44 243 LEU A C 1
ATOM 1845 O O . LEU A 1 243 ? 2.558 -9.001 -3.624 1.00 84.44 243 LEU A O 1
ATOM 1849 N N . ASN A 1 244 ? 4.756 -9.503 -3.584 1.00 88.56 244 ASN A N 1
ATOM 1850 C CA . ASN A 1 244 ? 4.693 -10.438 -2.459 1.00 88.56 244 ASN A CA 1
ATOM 1851 C C . ASN A 1 244 ? 4.455 -9.688 -1.139 1.00 88.56 244 ASN A C 1
ATOM 1853 O O . ASN A 1 244 ? 3.682 -10.132 -0.292 1.00 88.56 244 ASN A O 1
ATOM 1857 N N . LEU A 1 245 ? 5.058 -8.506 -0.976 1.00 90.31 245 LEU A N 1
ATOM 1858 C CA . LEU A 1 245 ? 4.801 -7.641 0.181 1.00 90.31 245 LEU A CA 1
ATOM 1859 C C . LEU A 1 245 ? 3.346 -7.146 0.215 1.00 90.31 245 LEU A C 1
ATOM 1861 O O . LEU A 1 245 ? 2.710 -7.133 1.278 1.00 90.31 245 LEU A O 1
ATOM 1865 N N . PHE A 1 246 ? 2.799 -6.773 -0.947 1.00 88.75 246 PHE A N 1
ATOM 1866 C CA . PHE A 1 246 ? 1.384 -6.427 -1.072 1.00 88.75 246 PHE A CA 1
ATOM 1867 C C . PHE A 1 246 ? 0.483 -7.629 -0.822 1.00 88.75 246 PHE A C 1
ATOM 1869 O O . PHE A 1 246 ? -0.523 -7.470 -0.135 1.00 88.75 246 PHE A O 1
ATOM 1876 N N . LEU A 1 247 ? 0.862 -8.824 -1.283 1.00 91.06 247 LEU A N 1
ATOM 1877 C CA . LEU A 1 247 ? 0.087 -10.046 -1.083 1.00 91.06 247 LEU A CA 1
ATOM 1878 C C . LEU A 1 247 ? -0.177 -10.311 0.405 1.00 91.06 247 LEU A C 1
ATOM 1880 O O . LEU A 1 247 ? -1.336 -10.467 0.788 1.00 91.06 247 LEU A O 1
ATOM 1884 N N . ILE A 1 248 ? 0.857 -10.263 1.256 1.00 92.50 248 ILE A N 1
ATOM 1885 C CA . ILE A 1 248 ? 0.699 -10.428 2.714 1.00 92.50 248 ILE A CA 1
ATOM 1886 C C . ILE A 1 248 ? -0.341 -9.444 3.259 1.00 92.50 248 ILE A C 1
ATOM 1888 O O . ILE A 1 248 ? -1.253 -9.815 4.001 1.00 92.50 248 ILE A O 1
ATOM 1892 N N . THR A 1 249 ? -0.207 -8.170 2.890 1.00 91.12 249 THR A N 1
ATOM 1893 C CA . THR A 1 249 ? -1.082 -7.115 3.408 1.00 91.12 249 THR A CA 1
ATOM 1894 C C . THR A 1 249 ? -2.516 -7.280 2.904 1.00 91.12 249 THR A C 1
ATOM 1896 O O . THR A 1 249 ? -3.468 -7.117 3.666 1.00 91.12 249 THR A O 1
ATOM 1899 N N . ASN A 1 250 ? -2.679 -7.657 1.640 1.00 92.56 250 ASN A N 1
ATOM 1900 C CA . ASN A 1 250 ? -3.960 -7.900 0.993 1.00 92.56 250 ASN A CA 1
ATOM 1901 C C . ASN A 1 250 ? -4.692 -9.096 1.619 1.00 92.56 250 ASN A C 1
ATOM 1903 O O . ASN A 1 250 ? -5.895 -9.015 1.859 1.00 92.56 250 ASN A O 1
ATOM 1907 N N . LEU A 1 251 ? -3.982 -10.171 1.968 1.00 93.12 251 LEU A N 1
ATOM 1908 C CA . LEU A 1 251 ? -4.557 -11.336 2.651 1.00 93.12 251 LEU A CA 1
ATOM 1909 C C . LEU A 1 251 ? -5.014 -10.994 4.075 1.00 93.12 251 LEU A C 1
ATOM 1911 O O . LEU A 1 251 ? -6.148 -11.301 4.452 1.00 93.12 251 LEU A O 1
ATOM 1915 N N . LEU A 1 252 ? -4.173 -10.293 4.848 1.00 92.88 252 LEU A N 1
ATOM 1916 C CA . LEU A 1 252 ? -4.525 -9.837 6.199 1.00 92.88 252 LEU A CA 1
ATOM 1917 C C . LEU A 1 252 ? -5.745 -8.912 6.182 1.00 92.88 252 LEU A C 1
ATOM 1919 O O . LEU A 1 252 ? -6.682 -9.088 6.960 1.00 92.88 252 LEU A O 1
ATOM 1923 N N . THR A 1 253 ? -5.752 -7.923 5.293 1.00 93.38 253 THR A N 1
ATOM 1924 C CA . THR A 1 253 ? -6.843 -6.942 5.212 1.00 93.38 253 THR A CA 1
ATOM 1925 C C . THR A 1 253 ? -8.129 -7.573 4.696 1.00 93.38 253 THR A C 1
ATOM 1927 O O . THR A 1 253 ? -9.189 -7.299 5.247 1.00 93.38 253 THR A O 1
ATOM 1930 N N . THR A 1 254 ? -8.061 -8.492 3.730 1.00 93.06 254 THR A N 1
ATOM 1931 C CA . THR A 1 254 ? -9.247 -9.218 3.245 1.00 93.06 254 THR A CA 1
ATOM 1932 C C . THR A 1 254 ? -9.855 -10.099 4.336 1.00 93.06 254 THR A C 1
ATOM 1934 O O . THR A 1 254 ? -11.062 -10.044 4.564 1.00 93.06 254 THR A O 1
ATOM 1937 N N . GLY A 1 255 ? -9.031 -10.851 5.076 1.00 92.62 255 GLY A N 1
ATOM 1938 C CA . GLY A 1 255 ? -9.497 -11.677 6.194 1.00 92.62 255 GLY A CA 1
ATOM 1939 C C . GLY A 1 255 ? -10.075 -10.875 7.366 1.00 92.62 255 GLY A C 1
ATOM 1940 O O . GLY A 1 255 ? -10.836 -11.406 8.165 1.00 92.62 255 GLY A O 1
ATOM 1941 N N . THR A 1 256 ? -9.755 -9.587 7.479 1.00 92.62 256 THR A N 1
ATOM 1942 C CA . THR A 1 256 ? -10.244 -8.710 8.559 1.00 92.62 256 THR A CA 1
ATOM 1943 C C . THR A 1 256 ? -11.310 -7.714 8.104 1.00 92.62 256 THR A C 1
ATOM 1945 O O . THR A 1 256 ? -11.921 -7.032 8.931 1.00 92.62 256 THR A O 1
ATOM 1948 N N . PHE A 1 257 ? -11.606 -7.676 6.804 1.00 92.81 257 PHE A N 1
ATOM 1949 C CA . PHE A 1 257 ? -12.517 -6.716 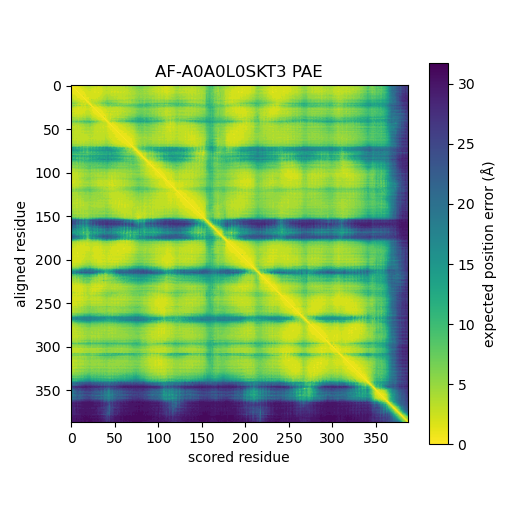6.193 1.00 92.81 257 PHE A CA 1
ATOM 1950 C C . PHE A 1 257 ? -13.960 -6.853 6.686 1.00 92.81 257 PHE A C 1
ATOM 1952 O O . PHE A 1 257 ? -14.572 -5.868 7.096 1.00 92.81 257 PHE A O 1
ATOM 1959 N N . ILE A 1 258 ? -14.511 -8.071 6.698 1.00 91.56 258 ILE A N 1
ATOM 1960 C CA . ILE A 1 258 ? -15.893 -8.295 7.150 1.00 91.56 258 ILE A CA 1
ATOM 1961 C C . ILE A 1 258 ? -16.056 -8.036 8.653 1.00 91.56 258 ILE A C 1
ATOM 1963 O O . ILE A 1 258 ? -16.996 -7.323 9.016 1.00 91.56 258 ILE A O 1
ATOM 1967 N N . PRO A 1 259 ? -15.152 -8.509 9.537 1.00 90.31 259 PRO A N 1
ATOM 1968 C CA . PRO A 1 259 ? -15.164 -8.104 10.940 1.00 90.31 259 PRO A CA 1
ATOM 1969 C C . PRO A 1 259 ? -15.168 -6.581 11.120 1.00 90.31 259 PRO A C 1
ATOM 1971 O O . PRO A 1 259 ? -15.966 -6.067 11.904 1.00 90.31 259 PRO A O 1
ATOM 1974 N N . LEU A 1 260 ? -14.358 -5.844 10.352 1.00 90.12 260 LEU A N 1
ATOM 1975 C CA . LEU A 1 260 ? -14.347 -4.379 10.380 1.00 90.12 260 LEU A CA 1
ATOM 1976 C C . LEU A 1 260 ? -15.698 -3.774 9.973 1.00 90.12 260 LEU A C 1
ATOM 1978 O O . LEU A 1 260 ? -16.251 -2.957 10.711 1.00 90.12 260 LEU A O 1
ATOM 1982 N N . LEU A 1 261 ? -16.257 -4.191 8.833 1.00 89.88 261 LEU A N 1
ATOM 1983 C CA . LEU A 1 261 ? -17.547 -3.687 8.352 1.00 89.88 261 LEU A CA 1
ATOM 1984 C C . LEU A 1 261 ? -18.703 -4.025 9.298 1.00 89.88 261 LEU A C 1
ATOM 1986 O O . LEU A 1 261 ? -19.615 -3.217 9.466 1.00 89.88 261 LEU A O 1
ATOM 1990 N N . SER A 1 262 ? -18.660 -5.188 9.949 1.00 86.31 262 SER A N 1
ATOM 1991 C CA . SER A 1 262 ? -19.684 -5.587 10.917 1.00 86.31 262 SER A CA 1
ATOM 1992 C C . SER A 1 262 ? -19.754 -4.626 12.109 1.00 86.31 262 SER A C 1
ATOM 1994 O O . SER A 1 262 ? -20.847 -4.276 12.551 1.00 86.31 262 SER A O 1
ATOM 1996 N N . GLY A 1 263 ? -18.604 -4.111 12.560 1.00 82.94 263 GLY A N 1
ATOM 1997 C CA . GLY A 1 263 ? -18.536 -3.092 13.607 1.00 82.94 263 GLY A CA 1
ATOM 1998 C C . GLY A 1 263 ? -19.024 -1.710 13.158 1.00 82.94 263 GLY A C 1
ATOM 1999 O O . GLY A 1 263 ? -19.433 -0.913 13.999 1.00 82.94 263 GLY A O 1
ATOM 2000 N N . LEU A 1 264 ? -19.002 -1.421 11.851 1.00 81.69 264 LEU A N 1
ATOM 2001 C CA . LEU A 1 264 ? -19.591 -0.205 11.281 1.00 81.69 264 LEU A CA 1
ATOM 2002 C C . LEU A 1 264 ? -21.115 -0.328 11.122 1.00 81.69 264 LEU A C 1
ATOM 2004 O O . LEU A 1 264 ? -21.826 0.656 11.303 1.00 81.69 264 LEU A O 1
ATOM 2008 N N . ALA A 1 265 ? -21.616 -1.521 10.790 1.00 82.81 265 ALA A N 1
ATOM 2009 C CA . ALA A 1 265 ? -23.047 -1.790 10.654 1.00 82.81 265 ALA A CA 1
ATOM 2010 C C . ALA A 1 265 ? -23.765 -1.833 12.015 1.00 82.81 265 ALA A C 1
ATOM 2012 O O . ALA A 1 265 ? -24.878 -1.323 12.149 1.00 82.81 265 ALA A O 1
ATOM 2013 N N . ASP A 1 266 ? -23.121 -2.390 13.041 1.00 77.44 266 ASP A N 1
ATOM 2014 C CA . ASP A 1 266 ? -23.611 -2.382 14.420 1.00 77.44 266 ASP A CA 1
ATOM 2015 C C . ASP A 1 266 ? -23.130 -1.122 15.158 1.00 77.44 266 ASP A C 1
ATOM 2017 O O . ASP A 1 266 ? -22.303 -1.183 16.067 1.00 77.44 266 ASP A O 1
ATOM 2021 N N . ILE A 1 267 ? -23.652 0.045 14.757 1.00 63.97 267 ILE A N 1
ATOM 2022 C CA . ILE A 1 267 ? -23.282 1.358 15.328 1.00 63.97 267 ILE A CA 1
ATOM 2023 C C . ILE A 1 267 ? -23.470 1.387 16.852 1.00 63.97 267 ILE A C 1
ATOM 2025 O O . ILE A 1 267 ? -22.658 1.968 17.569 1.00 63.97 267 ILE A O 1
ATOM 2029 N N . ASN A 1 268 ? -24.519 0.727 17.351 1.00 64.06 268 ASN A N 1
ATOM 2030 C CA . ASN A 1 268 ? -24.809 0.635 18.783 1.00 64.06 268 ASN A CA 1
ATOM 2031 C C . ASN A 1 268 ? -23.941 -0.414 19.505 1.00 64.06 268 ASN A C 1
ATOM 2033 O O . ASN A 1 268 ? -24.060 -0.556 20.722 1.00 64.06 268 ASN A O 1
ATOM 2037 N N . ARG A 1 269 ? -23.092 -1.146 18.766 1.00 66.94 269 ARG A N 1
ATOM 2038 C CA . ARG A 1 269 ? -22.197 -2.218 19.230 1.00 66.94 269 ARG A CA 1
ATOM 2039 C C . ARG A 1 269 ? -22.880 -3.191 20.184 1.00 66.94 269 ARG A C 1
ATOM 2041 O O . ARG A 1 269 ? -22.333 -3.550 21.228 1.00 66.94 269 ARG A O 1
ATOM 2048 N N . ARG A 1 270 ? -24.108 -3.585 19.844 1.00 64.38 270 ARG A N 1
ATOM 2049 C CA . ARG A 1 270 ? -24.907 -4.498 20.665 1.00 64.38 270 ARG A CA 1
ATOM 2050 C C . ARG A 1 270 ? -24.370 -5.926 20.604 1.00 64.38 270 ARG A C 1
ATOM 2052 O O . ARG A 1 270 ? -24.467 -6.647 21.592 1.00 64.38 270 ARG A O 1
ATOM 2059 N N . TYR A 1 271 ? -23.825 -6.316 19.459 1.00 68.00 271 TYR A N 1
ATOM 2060 C CA . TYR A 1 271 ? -23.391 -7.674 19.157 1.00 68.00 271 TYR A CA 1
ATOM 2061 C C . TYR A 1 271 ? -21.896 -7.733 18.834 1.00 68.00 271 TYR A C 1
ATOM 2063 O O . TYR A 1 271 ? -21.202 -8.629 19.311 1.00 68.00 271 TYR A O 1
ATOM 2071 N N . VAL A 1 272 ? -21.375 -6.777 18.061 1.00 77.12 272 VAL A N 1
ATOM 2072 C CA . VAL A 1 272 ? -19.977 -6.796 17.610 1.00 77.12 272 VAL A CA 1
ATOM 2073 C C . VAL A 1 272 ? -19.085 -6.029 18.588 1.00 77.12 272 VAL A C 1
ATOM 2075 O O . VAL A 1 272 ? -19.082 -4.797 18.629 1.00 77.12 272 VAL A O 1
ATOM 2078 N N . SER A 1 273 ? -18.295 -6.763 19.376 1.00 79.19 273 SER A N 1
ATOM 2079 C CA . SER A 1 273 ? -17.289 -6.191 20.280 1.00 79.19 273 SER A CA 1
ATOM 2080 C C . SER A 1 273 ? -15.890 -6.165 19.653 1.00 79.19 273 SER A C 1
ATOM 2082 O O . SER A 1 273 ? -15.601 -6.884 18.695 1.00 79.19 273 SER A O 1
ATOM 2084 N N . GLY A 1 274 ? -14.979 -5.366 20.223 1.00 79.12 274 GLY A N 1
ATOM 2085 C CA . GLY A 1 274 ? -13.576 -5.338 19.783 1.00 79.12 274 GLY A CA 1
ATOM 2086 C C . GLY A 1 274 ? -12.896 -6.708 19.899 1.00 79.12 274 GLY A C 1
ATOM 2087 O O . GLY A 1 274 ? -12.154 -7.105 19.006 1.00 79.12 274 GLY A O 1
ATOM 2088 N N . TYR A 1 275 ? -13.223 -7.477 20.942 1.00 82.56 275 TYR A N 1
ATOM 2089 C CA . TYR A 1 275 ? -12.736 -8.850 21.098 1.00 82.56 275 TYR A CA 1
ATOM 2090 C C . TYR A 1 275 ? -13.277 -9.789 20.019 1.00 82.56 275 TYR A C 1
ATOM 2092 O O . TYR A 1 275 ? -12.519 -10.608 19.508 1.00 82.56 275 TYR A O 1
ATOM 2100 N N . ALA A 1 276 ? -14.545 -9.634 19.621 1.00 85.69 276 ALA A N 1
ATOM 2101 C CA . ALA A 1 276 ? -15.130 -10.405 18.525 1.00 85.69 276 ALA A CA 1
ATOM 2102 C C . ALA A 1 276 ? -14.371 -10.162 17.212 1.00 85.69 276 ALA A C 1
ATOM 2104 O O . ALA A 1 276 ? -14.027 -11.104 16.501 1.00 85.69 276 ALA A O 1
ATOM 2105 N N . MET A 1 277 ? -14.043 -8.896 16.931 1.00 86.81 277 MET A N 1
ATOM 2106 C CA . MET A 1 277 ? -13.252 -8.519 15.758 1.00 86.81 277 MET A CA 1
ATOM 2107 C C . MET A 1 277 ? -11.835 -9.096 15.809 1.00 86.81 277 MET A C 1
ATOM 2109 O O . MET A 1 277 ? -11.366 -9.645 14.813 1.00 86.81 277 MET A O 1
ATOM 2113 N N . MET A 1 278 ? -11.156 -9.005 16.958 1.00 88.62 278 MET A N 1
ATOM 2114 C CA . MET A 1 278 ? -9.820 -9.582 17.145 1.00 88.62 278 MET A CA 1
ATOM 2115 C C . MET A 1 278 ? -9.838 -11.102 16.963 1.00 88.62 278 MET A C 1
ATOM 2117 O O . MET A 1 278 ? -9.009 -11.639 16.232 1.00 88.62 278 MET A O 1
ATOM 2121 N N . PHE A 1 279 ? -10.804 -11.793 17.571 1.00 91.19 279 PHE A N 1
ATOM 2122 C CA . PHE A 1 279 ? -10.951 -13.241 17.455 1.00 91.19 279 PHE A CA 1
ATOM 2123 C C . PHE A 1 279 ? -11.202 -13.678 16.009 1.00 91.19 279 PHE A C 1
ATOM 2125 O O . PHE A 1 279 ? -10.520 -14.572 15.507 1.00 91.19 279 PHE A O 1
ATOM 2132 N N . ALA A 1 280 ? -12.129 -13.012 15.315 1.00 93.56 280 ALA A N 1
ATOM 2133 C CA . ALA A 1 280 ? -12.411 -13.265 13.906 1.00 93.56 280 ALA A CA 1
ATOM 2134 C C . ALA A 1 280 ? -11.176 -13.031 13.019 1.00 93.56 280 ALA A C 1
ATOM 2136 O O . ALA A 1 280 ? -10.889 -13.836 12.136 1.00 93.56 280 ALA A O 1
ATOM 2137 N N . SER A 1 281 ? -10.403 -11.980 13.304 1.00 93.12 281 SER A N 1
ATOM 2138 C CA . SER A 1 281 ? -9.169 -11.649 12.580 1.00 93.12 281 SER A CA 1
ATOM 2139 C C . SER A 1 281 ? -8.078 -12.706 12.769 1.00 93.12 281 SER A C 1
ATOM 2141 O O . SER A 1 281 ? -7.429 -13.119 11.810 1.00 93.12 281 SER A O 1
ATOM 2143 N N . VAL A 1 282 ? -7.896 -13.187 14.003 1.00 94.75 282 VAL A N 1
ATOM 2144 C CA . VAL A 1 282 ? -6.951 -14.274 14.305 1.00 94.75 282 VAL A CA 1
ATOM 2145 C C . VAL A 1 282 ? -7.417 -15.580 13.666 1.00 94.75 282 VAL A C 1
ATOM 2147 O O . VAL A 1 282 ? -6.608 -16.291 13.078 1.00 94.75 282 VAL A O 1
ATOM 2150 N N . THR A 1 283 ? -8.720 -15.869 13.705 1.00 95.50 283 THR A N 1
ATOM 2151 C CA . THR A 1 283 ? -9.303 -17.052 13.053 1.00 95.50 283 THR A CA 1
ATOM 2152 C C . THR A 1 283 ? -9.055 -17.022 11.546 1.00 95.50 283 THR A C 1
ATOM 2154 O O . THR A 1 283 ? -8.665 -18.040 10.980 1.00 95.50 283 THR A O 1
ATOM 2157 N N . ALA A 1 284 ? -9.182 -15.857 10.905 1.00 95.62 284 ALA A N 1
ATOM 2158 C CA . ALA A 1 284 ? -8.850 -15.681 9.495 1.00 95.62 284 ALA A CA 1
ATOM 2159 C C . ALA A 1 284 ? -7.377 -16.025 9.207 1.00 95.62 284 ALA A C 1
ATOM 2161 O O . ALA A 1 284 ? -7.100 -16.885 8.371 1.00 95.62 284 ALA A O 1
ATOM 2162 N N . ALA A 1 285 ? -6.429 -15.437 9.944 1.00 95.06 285 ALA A N 1
ATOM 2163 C CA . ALA A 1 285 ? -4.998 -15.688 9.746 1.00 95.06 285 ALA A CA 1
ATOM 2164 C C . ALA A 1 285 ? -4.597 -17.154 10.012 1.00 95.06 285 ALA A C 1
ATOM 2166 O O . ALA A 1 285 ? -3.817 -17.746 9.258 1.00 95.06 285 ALA A O 1
ATOM 2167 N N . VAL A 1 286 ? -5.160 -17.766 11.059 1.00 95.81 286 VAL A N 1
ATOM 2168 C CA . VAL A 1 286 ? -4.938 -19.185 11.373 1.00 95.81 286 VAL A CA 1
ATOM 2169 C C . VAL A 1 286 ? -5.520 -20.070 10.276 1.00 95.81 286 VAL A C 1
ATOM 2171 O O . VAL A 1 286 ? -4.837 -20.979 9.815 1.00 95.81 286 VAL A O 1
ATOM 2174 N N . SER A 1 287 ? -6.737 -19.789 9.804 1.00 95.81 287 SER A N 1
ATOM 2175 C CA . SER A 1 287 ? -7.380 -20.586 8.753 1.00 95.81 287 SER A CA 1
ATOM 2176 C C . SER A 1 287 ? -6.601 -20.574 7.438 1.00 95.81 287 SER A C 1
ATOM 2178 O O . SER A 1 287 ? -6.461 -21.622 6.816 1.00 95.81 287 SER A O 1
ATOM 2180 N N . LEU A 1 288 ? -6.023 -19.430 7.054 1.00 95.56 288 LEU A N 1
ATOM 2181 C CA . LEU A 1 288 ? -5.164 -19.326 5.877 1.00 95.56 288 LEU A CA 1
ATOM 2182 C C . LEU A 1 288 ? -3.892 -20.167 6.041 1.00 95.56 288 LEU A C 1
ATOM 2184 O O . LEU A 1 288 ? -3.500 -20.885 5.126 1.00 95.56 288 LEU A O 1
ATOM 2188 N N . THR A 1 289 ? -3.282 -20.133 7.226 1.00 95.38 289 THR A N 1
ATOM 2189 C CA . THR A 1 289 ? -2.093 -20.945 7.527 1.00 95.38 289 THR A CA 1
ATOM 2190 C C . THR A 1 289 ? -2.409 -22.444 7.498 1.00 95.38 289 THR A C 1
ATOM 2192 O O . THR A 1 289 ? -1.648 -23.227 6.935 1.00 95.38 289 THR A O 1
ATOM 2195 N N . VAL A 1 290 ? -3.552 -22.850 8.060 1.00 95.12 290 VAL A N 1
ATOM 2196 C CA . VAL A 1 290 ? -4.029 -24.242 8.022 1.00 95.12 290 VAL A CA 1
ATOM 2197 C C . VAL A 1 290 ? -4.331 -24.673 6.588 1.00 95.12 290 VAL A C 1
ATOM 2199 O O . VAL A 1 290 ? -3.962 -25.775 6.197 1.00 95.12 290 VAL A O 1
ATOM 2202 N N . TYR A 1 291 ? -4.951 -23.808 5.786 1.00 94.81 291 TYR A N 1
ATOM 2203 C CA . TYR A 1 291 ? -5.223 -24.094 4.381 1.00 94.81 291 TYR A CA 1
ATOM 2204 C C . TYR A 1 291 ? -3.940 -24.272 3.569 1.00 94.81 291 TYR A C 1
ATOM 2206 O O . TYR A 1 291 ? -3.827 -25.251 2.838 1.00 94.81 291 TYR A O 1
ATOM 2214 N N . GLY A 1 292 ? -2.947 -23.400 3.762 1.00 93.88 292 GLY A N 1
ATOM 2215 C CA . GLY A 1 292 ? -1.631 -23.563 3.145 1.00 93.88 292 GLY A CA 1
ATOM 2216 C C . GLY A 1 292 ? -0.956 -24.876 3.532 1.00 93.88 292 GLY A C 1
ATOM 2217 O O . GLY A 1 292 ? -0.430 -25.574 2.671 1.00 93.88 292 GLY A O 1
ATOM 2218 N N . TRP A 1 293 ? -1.021 -25.258 4.811 1.00 94.75 293 TRP A N 1
ATOM 2219 C CA . TRP A 1 293 ? -0.490 -26.545 5.270 1.00 94.75 293 TRP A CA 1
ATOM 2220 C C . TRP A 1 293 ? -1.196 -27.736 4.602 1.00 94.75 293 TRP A C 1
ATOM 2222 O O . TRP A 1 293 ? -0.532 -28.675 4.170 1.00 94.75 293 TRP A O 1
ATOM 2232 N N . ILE A 1 294 ? -2.523 -27.697 4.462 1.00 93.88 294 ILE A N 1
ATOM 2233 C CA . ILE A 1 294 ? -3.272 -28.757 3.769 1.00 93.88 294 ILE A CA 1
ATOM 2234 C C . ILE A 1 294 ? -2.911 -28.803 2.277 1.00 93.88 294 ILE A C 1
ATOM 2236 O O . ILE A 1 294 ? -2.788 -29.892 1.723 1.00 93.88 294 ILE A O 1
ATOM 2240 N N . HIS A 1 295 ? -2.731 -27.644 1.638 1.00 92.19 295 HIS A N 1
ATOM 2241 C CA . HIS A 1 295 ? -2.420 -27.542 0.212 1.00 92.19 295 HIS A CA 1
ATOM 2242 C C . HIS A 1 295 ? -1.054 -28.152 -0.131 1.00 92.19 295 HIS A C 1
ATOM 2244 O O . HIS A 1 295 ? -0.959 -28.987 -1.025 1.00 92.19 295 HIS A O 1
ATOM 2250 N N . GLU A 1 296 ? -0.014 -27.785 0.620 1.00 91.12 296 GLU A N 1
ATOM 2251 C CA . GLU A 1 296 ? 1.370 -28.207 0.354 1.00 91.12 296 GLU A CA 1
ATOM 2252 C C . GLU A 1 296 ? 1.766 -29.503 1.083 1.00 91.12 296 GLU A C 1
ATOM 2254 O O . GLU A 1 296 ? 2.867 -30.013 0.898 1.00 91.12 296 GLU A O 1
ATOM 2259 N N . SER A 1 297 ? 0.900 -30.051 1.945 1.00 90.38 297 SER A N 1
ATOM 2260 C CA . SER A 1 297 ? 1.149 -31.231 2.801 1.00 90.38 297 SER A CA 1
ATOM 2261 C C . SER A 1 297 ? 2.317 -31.110 3.803 1.00 90.38 297 SER A C 1
ATOM 2263 O O . SER A 1 297 ? 2.444 -31.938 4.706 1.00 90.38 297 SER A O 1
ATOM 2265 N N . GLU A 1 298 ? 3.131 -30.057 3.717 1.00 93.50 298 GLU A N 1
ATOM 2266 C CA . GLU A 1 298 ? 4.198 -29.696 4.648 1.00 93.50 298 GLU A CA 1
ATOM 2267 C C . GLU A 1 298 ? 3.933 -28.306 5.243 1.00 93.50 298 GLU A C 1
ATOM 2269 O O . GLU A 1 298 ? 3.577 -27.364 4.536 1.00 93.50 298 GLU A O 1
ATOM 2274 N N . PHE A 1 299 ? 4.132 -28.150 6.555 1.00 92.12 299 PHE A N 1
ATOM 2275 C CA . PHE A 1 299 ? 3.851 -26.882 7.234 1.00 92.12 299 PHE A CA 1
ATOM 2276 C C .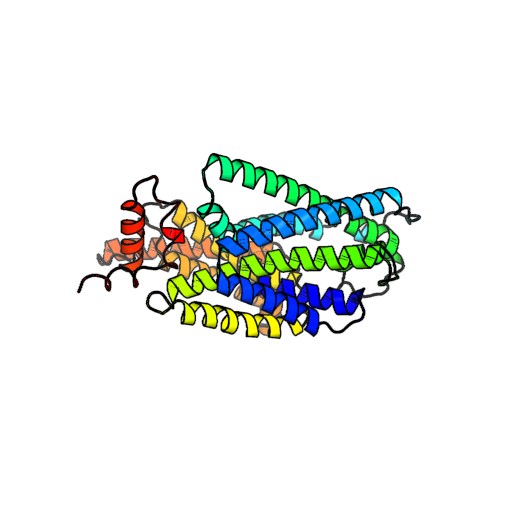 PHE A 1 299 ? 4.726 -25.724 6.723 1.00 92.12 299 PHE A C 1
ATOM 2278 O O . PHE A 1 299 ? 4.216 -24.630 6.496 1.00 92.12 299 PHE A O 1
ATOM 2285 N N . GLY A 1 300 ? 6.033 -25.951 6.530 1.00 92.62 300 GLY A N 1
ATOM 2286 C CA . GLY A 1 300 ? 6.972 -24.908 6.100 1.00 92.62 300 GLY A CA 1
ATOM 2287 C C . GLY A 1 300 ? 6.668 -24.390 4.694 1.00 92.62 300 GLY A C 1
ATOM 2288 O O . GLY A 1 300 ? 6.494 -23.184 4.505 1.00 92.62 300 GLY A O 1
ATOM 2289 N N . ALA A 1 301 ? 6.537 -25.305 3.730 1.00 91.69 301 ALA A N 1
ATOM 2290 C CA . ALA A 1 301 ? 6.145 -24.979 2.361 1.00 91.69 301 ALA A CA 1
ATOM 2291 C C . ALA A 1 301 ? 4.749 -24.336 2.314 1.00 91.69 301 ALA A C 1
ATOM 2293 O O . ALA A 1 301 ? 4.580 -23.284 1.702 1.00 91.69 301 ALA A O 1
ATOM 2294 N N . GLY A 1 302 ? 3.785 -24.890 3.058 1.00 92.69 302 GLY A N 1
ATOM 2295 C CA . GLY A 1 302 ? 2.421 -24.373 3.146 1.00 92.69 302 GLY A CA 1
ATOM 2296 C C . GLY A 1 302 ? 2.323 -22.961 3.713 1.00 92.69 302 GLY A C 1
ATOM 2297 O O . GLY A 1 302 ? 1.549 -22.147 3.213 1.00 92.69 302 GLY A O 1
ATOM 2298 N N . PHE A 1 303 ? 3.132 -22.630 4.723 1.00 93.44 303 PHE A N 1
ATOM 2299 C CA . PHE A 1 303 ? 3.185 -21.280 5.285 1.00 93.44 303 PHE A CA 1
ATOM 2300 C C . PHE A 1 303 ? 3.744 -20.268 4.276 1.00 93.44 303 PHE A C 1
ATOM 2302 O O . PHE A 1 303 ? 3.182 -19.184 4.109 1.00 93.44 303 PHE A O 1
ATOM 2309 N N . ILE A 1 304 ? 4.833 -20.624 3.586 1.00 93.62 304 ILE A N 1
ATOM 2310 C CA . ILE A 1 304 ? 5.446 -19.769 2.559 1.00 93.62 304 ILE A CA 1
ATOM 2311 C C . ILE A 1 304 ? 4.481 -19.583 1.389 1.00 93.62 304 ILE A C 1
ATOM 2313 O O . ILE A 1 304 ? 4.278 -18.457 0.937 1.00 93.62 304 ILE A O 1
ATOM 2317 N N . TRP A 1 305 ? 3.837 -20.655 0.933 1.00 93.88 305 TRP A N 1
ATOM 2318 C CA . TRP A 1 305 ? 2.819 -20.579 -0.105 1.00 93.88 305 TRP A CA 1
ATOM 2319 C C . TRP A 1 305 ? 1.687 -19.634 0.311 1.00 93.88 305 TRP A C 1
ATOM 2321 O O . TRP A 1 305 ? 1.424 -18.649 -0.380 1.00 93.88 305 TRP A O 1
ATOM 2331 N N . ALA A 1 306 ? 1.098 -19.853 1.491 1.00 92.69 306 ALA A N 1
ATOM 2332 C CA . ALA A 1 306 ? -0.060 -19.104 1.968 1.00 92.69 306 ALA A CA 1
ATOM 2333 C C . ALA A 1 306 ? 0.183 -17.595 2.073 1.00 92.69 306 ALA A C 1
ATOM 2335 O O . ALA A 1 306 ? -0.711 -16.825 1.731 1.00 92.69 306 ALA A O 1
ATOM 2336 N N . TRP A 1 307 ? 1.362 -17.172 2.537 1.00 92.38 307 TRP A N 1
ATOM 2337 C CA . TRP A 1 307 ? 1.633 -15.763 2.837 1.00 92.38 307 TRP A CA 1
ATOM 2338 C C . TRP A 1 307 ? 2.519 -15.055 1.811 1.00 92.38 307 TRP A C 1
ATOM 2340 O O . TRP A 1 307 ? 2.393 -13.845 1.655 1.00 92.38 307 TRP A O 1
ATOM 2350 N N . TRP A 1 308 ? 3.411 -15.766 1.120 1.00 89.69 308 TRP A N 1
ATOM 2351 C CA . TRP A 1 308 ? 4.450 -15.154 0.284 1.00 89.69 308 TRP A CA 1
ATOM 2352 C C . TRP A 1 308 ? 4.302 -15.452 -1.209 1.00 89.69 308 TRP A C 1
ATOM 2354 O O . TRP A 1 308 ? 4.730 -14.632 -2.019 1.00 89.69 308 TRP A O 1
ATOM 2364 N N . GLY A 1 309 ? 3.741 -16.608 -1.583 1.00 84.81 309 GLY A N 1
ATOM 2365 C CA . GLY A 1 309 ? 3.936 -17.175 -2.924 1.00 84.81 309 GLY A CA 1
ATOM 2366 C C . GLY A 1 309 ? 2.698 -17.682 -3.665 1.00 84.81 309 GLY A C 1
ATOM 2367 O O . GLY A 1 309 ? 2.857 -18.219 -4.753 1.00 84.81 309 GLY A O 1
ATOM 2368 N N . ASN A 1 310 ? 1.481 -17.516 -3.140 1.00 85.00 310 ASN A N 1
ATOM 2369 C CA . ASN A 1 310 ? 0.267 -18.100 -3.739 1.00 85.00 310 ASN A CA 1
ATOM 2370 C C . ASN A 1 310 ? -0.226 -17.440 -5.048 1.00 85.00 310 ASN A C 1
ATOM 2372 O O . ASN A 1 310 ? -1.311 -17.776 -5.515 1.00 85.00 310 ASN A O 1
ATOM 2376 N N . MET A 1 311 ? 0.511 -16.483 -5.627 1.00 83.00 311 MET A N 1
ATOM 2377 C CA . MET A 1 311 ? 0.173 -15.831 -6.907 1.00 83.00 311 MET A CA 1
ATOM 2378 C C . MET A 1 311 ? -1.254 -15.251 -6.984 1.00 83.00 311 MET A C 1
ATOM 2380 O O . MET A 1 311 ? -1.860 -15.217 -8.052 1.00 83.00 311 MET A O 1
ATOM 2384 N N . TYR A 1 312 ? -1.784 -14.752 -5.864 1.00 84.56 312 TYR A N 1
ATOM 2385 C CA . TYR A 1 312 ? -3.147 -14.219 -5.765 1.00 84.56 312 TYR A CA 1
ATOM 2386 C C . TYR A 1 312 ? -4.261 -15.245 -6.051 1.00 84.56 312 TYR A C 1
ATOM 2388 O O . TYR A 1 312 ? -5.321 -14.886 -6.578 1.00 84.56 312 TYR A O 1
ATOM 2396 N N . ASP A 1 313 ? -4.032 -16.503 -5.666 1.00 87.94 313 ASP A N 1
ATOM 2397 C CA . ASP A 1 313 ? -5.015 -17.587 -5.737 1.00 87.94 313 ASP A CA 1
ATOM 2398 C C . ASP A 1 313 ? -6.350 -17.232 -5.056 1.00 87.94 313 ASP A C 1
ATOM 2400 O O . ASP A 1 313 ? -6.387 -16.681 -3.954 1.00 87.94 313 ASP A O 1
ATOM 2404 N N . LEU A 1 314 ? -7.468 -17.591 -5.694 1.00 88.81 314 LEU A N 1
ATOM 2405 C CA . LEU A 1 314 ? -8.811 -17.260 -5.209 1.00 88.81 314 LEU A CA 1
ATOM 2406 C C . LEU A 1 314 ? -9.105 -17.855 -3.831 1.00 88.81 314 LEU A C 1
ATOM 2408 O O . LEU A 1 314 ? -9.675 -17.182 -2.966 1.00 88.81 314 LEU A O 1
ATOM 2412 N N . TYR A 1 315 ? -8.739 -19.118 -3.618 1.00 90.81 315 TYR A N 1
ATOM 2413 C CA . TYR A 1 315 ? -9.055 -19.828 -2.385 1.00 90.81 315 TYR A CA 1
ATOM 2414 C C . TYR A 1 315 ? -8.245 -19.285 -1.213 1.00 90.81 315 TYR A C 1
ATOM 2416 O O . TYR A 1 315 ? -8.784 -19.163 -0.111 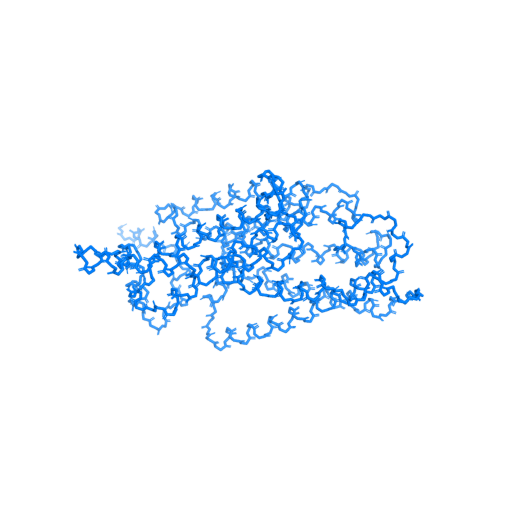1.00 90.81 315 TYR A O 1
ATOM 2424 N N . ALA A 1 316 ? -7.006 -18.855 -1.458 1.00 91.12 316 ALA A N 1
ATOM 2425 C CA . ALA A 1 316 ? -6.200 -18.168 -0.456 1.00 91.12 316 ALA A CA 1
ATOM 2426 C C . ALA A 1 316 ? -6.861 -16.876 0.072 1.00 91.12 316 ALA A C 1
ATOM 2428 O O . ALA A 1 316 ? -6.652 -16.522 1.230 1.00 91.12 316 ALA A O 1
ATOM 2429 N N . PHE A 1 317 ? -7.711 -16.203 -0.714 1.00 91.75 317 PHE A N 1
ATOM 2430 C CA . PHE A 1 317 ? -8.508 -15.059 -0.246 1.00 91.75 317 PHE A CA 1
ATOM 2431 C C . PHE A 1 317 ? -9.861 -15.462 0.353 1.00 91.75 317 PHE A C 1
ATOM 2433 O O . PHE A 1 317 ? -10.294 -14.879 1.350 1.00 91.75 317 PHE A O 1
ATOM 2440 N N . LEU A 1 318 ? -10.543 -16.455 -0.227 1.00 92.38 318 LEU A N 1
ATOM 2441 C CA . LEU A 1 318 ? -11.874 -16.872 0.226 1.00 92.38 318 LEU A CA 1
ATOM 2442 C C . LEU A 1 318 ? -11.850 -17.585 1.579 1.00 92.38 318 LEU A C 1
ATOM 2444 O O . LEU A 1 318 ? -12.724 -17.333 2.408 1.00 92.38 318 LEU A O 1
ATOM 2448 N N . VAL A 1 319 ? -10.864 -18.448 1.828 1.00 94.12 319 VAL A N 1
ATOM 2449 C CA . VAL A 1 319 ? -10.752 -19.192 3.091 1.00 94.12 319 VAL A CA 1
ATOM 2450 C C . VAL A 1 319 ? -10.681 -18.259 4.307 1.00 94.12 319 VAL A C 1
ATOM 2452 O O . VAL A 1 319 ? -11.560 -18.370 5.167 1.00 94.12 319 VAL A O 1
ATOM 2455 N N . PRO A 1 320 ? -9.725 -17.309 4.403 1.00 94.25 320 PRO A N 1
ATOM 2456 C CA . PRO A 1 320 ? -9.672 -16.388 5.535 1.00 94.25 320 PRO A CA 1
ATOM 2457 C C . PRO A 1 320 ? -10.903 -15.484 5.613 1.00 94.25 320 PRO A C 1
ATOM 2459 O O . PRO A 1 320 ? -11.366 -15.191 6.715 1.00 94.25 320 PRO A O 1
ATOM 2462 N N . LEU A 1 321 ? -11.476 -15.078 4.475 1.00 93.94 321 LEU A N 1
ATOM 2463 C CA . LEU A 1 321 ? -12.701 -14.280 4.443 1.00 93.94 321 LEU A CA 1
ATOM 2464 C C . LEU A 1 321 ? -13.872 -15.029 5.097 1.00 93.94 321 LEU A C 1
ATOM 2466 O O . LEU A 1 321 ? -14.504 -14.502 6.013 1.00 93.94 321 LEU A O 1
ATOM 2470 N N . VAL A 1 322 ? -14.139 -16.270 4.682 1.00 95.44 322 VAL A N 1
ATOM 2471 C CA . VAL A 1 322 ? -15.222 -17.098 5.238 1.00 95.44 322 VAL A CA 1
ATOM 2472 C C . VAL A 1 322 ? -14.941 -17.455 6.696 1.00 95.44 322 VAL A C 1
ATOM 2474 O O . VAL A 1 322 ? -15.831 -17.344 7.540 1.00 95.44 322 VAL A O 1
ATOM 2477 N N . ALA A 1 323 ? -13.702 -17.819 7.026 1.00 95.56 323 ALA A N 1
ATOM 2478 C CA . ALA A 1 323 ? -13.307 -18.133 8.393 1.00 95.56 323 ALA A CA 1
ATOM 2479 C C . ALA A 1 323 ? -13.488 -16.940 9.343 1.00 95.56 323 ALA A C 1
ATOM 2481 O O . ALA A 1 323 ? -13.899 -17.130 10.486 1.00 95.56 323 ALA A O 1
ATOM 2482 N N . SER A 1 324 ? -13.255 -15.711 8.872 1.00 95.06 324 SER A N 1
ATOM 2483 C CA . SER A 1 324 ? -13.513 -14.501 9.658 1.00 95.06 324 SER A CA 1
ATOM 2484 C C . SER A 1 324 ? -14.998 -14.323 9.989 1.00 95.06 324 SER A C 1
ATOM 2486 O O . SER A 1 324 ? -15.344 -13.979 11.118 1.00 95.06 324 SER A O 1
ATOM 2488 N N . ILE A 1 325 ? -15.889 -14.629 9.038 1.00 94.25 325 ILE A N 1
ATOM 2489 C CA . ILE A 1 325 ? -17.344 -14.562 9.223 1.00 94.25 325 ILE A CA 1
ATOM 2490 C C . ILE A 1 325 ? -17.785 -15.612 10.239 1.00 94.25 325 ILE A C 1
ATOM 2492 O O . ILE A 1 325 ? -18.519 -15.301 11.177 1.00 94.25 325 ILE A O 1
ATOM 2496 N N . VAL A 1 326 ? -17.305 -16.848 10.085 1.00 94.50 326 VAL A N 1
ATOM 2497 C CA . VAL A 1 326 ? -17.602 -17.939 11.019 1.00 94.50 326 VAL A CA 1
ATOM 2498 C C . VAL A 1 326 ? -17.077 -17.604 12.413 1.00 94.50 326 VAL A C 1
ATOM 2500 O O . VAL A 1 326 ? -17.828 -17.708 13.379 1.00 94.50 326 VAL A O 1
ATOM 2503 N N . GLY A 1 327 ? -15.831 -17.140 12.529 1.00 92.12 327 GLY A N 1
ATOM 2504 C CA . GLY A 1 327 ? -15.232 -16.741 13.803 1.00 92.12 327 GLY A CA 1
ATOM 2505 C C . GLY A 1 327 ? -16.021 -15.631 14.497 1.00 92.12 327 GLY A C 1
ATOM 2506 O O . GLY A 1 327 ? -16.261 -15.706 15.702 1.00 92.12 327 GLY A O 1
ATOM 2507 N N . LEU A 1 328 ? -16.500 -14.645 13.733 1.00 90.56 328 LEU A N 1
ATOM 2508 C CA . LEU A 1 328 ? -17.358 -13.580 14.244 1.00 90.56 328 LEU A CA 1
ATOM 2509 C C . LEU A 1 328 ? -18.689 -14.134 14.776 1.00 90.56 328 LEU A C 1
ATOM 2511 O O . LEU A 1 328 ? -19.065 -13.832 15.907 1.00 90.56 328 LEU A O 1
ATOM 2515 N N . ILE A 1 329 ? -19.383 -14.968 13.996 1.00 90.56 329 ILE A N 1
ATOM 2516 C CA . ILE A 1 329 ? -20.668 -15.570 14.391 1.00 90.56 329 ILE A CA 1
ATOM 2517 C C . ILE A 1 329 ? -20.499 -16.435 15.641 1.00 90.56 329 ILE A C 1
ATOM 2519 O O . ILE A 1 329 ? -21.298 -16.325 16.570 1.00 90.56 329 ILE A O 1
ATOM 2523 N N . VAL A 1 330 ? -19.453 -17.264 15.687 1.00 91.56 330 VAL A N 1
ATOM 2524 C CA . VAL A 1 330 ? -19.145 -18.124 16.836 1.00 91.56 330 VAL A CA 1
ATOM 2525 C C . VAL A 1 330 ? -18.929 -17.281 18.087 1.00 91.56 330 VAL A C 1
ATOM 2527 O O . VAL A 1 330 ? -19.529 -17.568 19.121 1.00 91.56 330 VAL A O 1
ATOM 2530 N N . TRP A 1 331 ? -18.135 -16.210 18.001 1.00 89.44 331 TRP A N 1
ATOM 2531 C CA . TRP A 1 331 ? -17.903 -15.337 19.149 1.00 89.44 331 TRP A CA 1
ATOM 2532 C C . TRP A 1 331 ? -19.193 -14.678 19.637 1.00 89.44 331 TRP A C 1
ATOM 2534 O O . TRP A 1 331 ? -19.488 -14.711 20.830 1.00 89.44 331 TRP A O 1
ATOM 2544 N N . VAL A 1 332 ? -19.980 -14.105 18.723 1.00 85.69 332 VAL A N 1
ATOM 2545 C CA . VAL A 1 332 ? -21.241 -13.428 19.057 1.00 85.69 332 VAL A CA 1
ATOM 2546 C C . VAL A 1 332 ? -22.241 -14.406 19.677 1.00 85.69 332 VAL A C 1
ATOM 2548 O O . VAL A 1 332 ? -22.853 -14.090 20.696 1.00 85.69 332 VAL A O 1
ATOM 2551 N N . ALA A 1 333 ? -22.375 -15.612 19.120 1.00 87.00 333 ALA A N 1
ATOM 2552 C CA . ALA A 1 333 ? -23.258 -16.643 19.654 1.00 87.00 333 ALA A CA 1
ATOM 2553 C C . ALA A 1 333 ? -22.827 -17.087 21.061 1.00 87.00 333 ALA A C 1
ATOM 2555 O O . ALA A 1 333 ? -23.654 -17.134 21.972 1.00 87.00 333 ALA A O 1
ATOM 2556 N N . CYS A 1 334 ? -21.534 -17.352 21.266 1.00 86.25 334 CYS A N 1
ATOM 2557 C CA . CYS A 1 334 ? -20.992 -17.704 22.578 1.00 86.25 334 CYS A CA 1
ATOM 2558 C C . CYS A 1 334 ? -21.187 -16.576 23.600 1.00 86.25 334 CYS A C 1
ATOM 2560 O O . CYS A 1 334 ? -21.590 -16.841 24.733 1.00 86.25 334 CYS A O 1
ATOM 2562 N N . ALA A 1 335 ? -20.946 -15.323 23.205 1.00 82.94 335 ALA A N 1
ATOM 2563 C CA . ALA A 1 335 ? -21.130 -14.158 24.065 1.00 82.94 335 ALA A CA 1
ATOM 2564 C C . ALA A 1 335 ? -22.599 -13.972 24.479 1.00 82.94 335 ALA A C 1
ATOM 2566 O O . ALA A 1 335 ? -22.878 -13.710 25.647 1.00 82.94 335 ALA A O 1
ATOM 2567 N N . GLU A 1 336 ? -23.543 -14.164 23.556 1.00 82.12 336 GLU A N 1
ATOM 2568 C CA . GLU A 1 336 ? -24.980 -14.079 23.837 1.00 82.12 336 GLU A CA 1
ATOM 2569 C C . GLU A 1 336 ? -25.450 -15.219 24.757 1.00 82.12 336 GLU A C 1
ATOM 2571 O O . GLU A 1 336 ? -26.228 -14.993 25.685 1.00 82.12 336 GLU A O 1
ATOM 2576 N N . VAL A 1 337 ? -24.955 -16.445 24.555 1.00 85.19 337 VAL A N 1
ATOM 2577 C CA . VAL A 1 337 ? -25.250 -17.583 25.443 1.00 85.19 337 VAL A CA 1
ATOM 2578 C C . VAL A 1 337 ? -24.703 -17.329 26.848 1.00 85.19 337 VAL A C 1
ATOM 2580 O O . VAL A 1 337 ? -25.427 -17.513 27.825 1.00 85.19 337 VAL A O 1
ATOM 2583 N N . LEU A 1 338 ? -23.462 -16.853 26.966 1.00 82.62 338 LEU A N 1
ATOM 2584 C CA . LEU A 1 338 ? -22.854 -16.495 28.251 1.00 82.62 338 LEU A CA 1
ATOM 2585 C C . LEU A 1 338 ? -23.623 -15.377 28.958 1.00 82.62 338 LEU A C 1
ATOM 2587 O O . LEU A 1 338 ? -23.839 -15.455 30.169 1.00 82.62 338 LEU A O 1
ATOM 2591 N N . TYR A 1 339 ? -24.096 -14.381 28.209 1.00 80.25 339 TYR A N 1
ATOM 2592 C CA . TYR A 1 339 ? -24.929 -13.322 28.760 1.00 80.25 339 TYR A CA 1
ATOM 2593 C C . TYR A 1 339 ? -26.255 -13.867 29.308 1.00 80.25 339 TYR A C 1
ATOM 2595 O O . TYR A 1 339 ? -26.649 -13.516 30.418 1.00 80.25 339 TYR A O 1
ATOM 2603 N N . ARG A 1 340 ? -26.917 -14.777 28.582 1.00 81.88 340 ARG A N 1
ATOM 2604 C CA . ARG A 1 340 ? -28.194 -15.374 29.009 1.00 81.88 340 ARG A CA 1
ATOM 2605 C C . ARG A 1 340 ? -28.062 -16.352 30.175 1.00 81.88 340 ARG A C 1
ATOM 2607 O O . ARG A 1 340 ? -28.958 -16.405 31.009 1.00 81.88 340 ARG A O 1
ATOM 2614 N N . VAL A 1 341 ? -26.988 -17.140 30.216 1.00 83.88 341 VAL A N 1
ATOM 2615 C CA . VAL A 1 341 ? -26.803 -18.214 31.209 1.00 83.88 341 VAL A CA 1
ATOM 2616 C C . VAL A 1 341 ? -26.147 -17.702 32.489 1.00 83.88 341 VAL A C 1
ATOM 2618 O O . VAL A 1 341 ? -26.548 -18.096 33.579 1.00 83.88 341 VAL A O 1
ATOM 2621 N N . ALA A 1 342 ? -25.142 -16.834 32.370 1.00 76.69 342 ALA A N 1
ATOM 2622 C CA . ALA A 1 342 ? -24.318 -16.404 33.499 1.00 76.69 342 ALA A CA 1
ATOM 2623 C C . ALA A 1 342 ? -24.467 -14.911 33.833 1.00 76.69 342 ALA A C 1
ATOM 2625 O O . ALA A 1 342 ? -23.846 -14.438 34.782 1.00 76.69 342 ALA A O 1
ATOM 2626 N N . GLY A 1 343 ? -25.239 -14.141 33.054 1.00 72.12 343 GLY A N 1
ATOM 2627 C CA . GLY A 1 343 ? -25.349 -12.686 33.221 1.00 72.12 343 GLY A CA 1
ATOM 2628 C C . GLY A 1 343 ? -24.047 -11.932 32.926 1.00 72.12 343 GLY A C 1
ATOM 2629 O O . GLY A 1 343 ? -23.969 -10.721 33.135 1.00 72.12 343 GLY A O 1
ATOM 2630 N N . ILE A 1 344 ? -23.013 -12.628 32.440 1.00 70.25 344 ILE A N 1
ATOM 2631 C CA . ILE A 1 344 ? -21.711 -12.046 32.135 1.00 70.25 344 ILE A CA 1
ATOM 2632 C C . ILE A 1 344 ? -21.856 -11.309 30.809 1.00 70.25 344 ILE A C 1
ATOM 2634 O O . ILE A 1 344 ? -21.920 -11.919 29.743 1.00 70.25 344 ILE A O 1
ATOM 2638 N N . GLN A 1 345 ? -21.921 -9.979 30.861 1.00 62.56 345 GLN A N 1
ATOM 2639 C CA . GLN A 1 345 ? -21.777 -9.185 29.648 1.00 62.56 345 GLN A CA 1
ATOM 2640 C C . GLN A 1 345 ? -20.378 -9.433 29.082 1.00 62.56 345 GLN A C 1
ATOM 2642 O O . GLN A 1 345 ? -19.394 -9.116 29.743 1.00 62.56 345 GLN A O 1
ATOM 2647 N N . GLY A 1 346 ? -20.273 -9.870 27.823 1.00 56.66 346 GLY A N 1
ATOM 2648 C CA . GLY A 1 346 ? -19.021 -9.848 27.038 1.00 56.66 346 GLY A CA 1
ATOM 2649 C C . GLY A 1 346 ? -18.489 -8.432 26.719 1.00 56.66 346 GLY A C 1
ATOM 2650 O O . GLY A 1 346 ? -17.672 -8.268 25.820 1.00 56.66 346 GLY A O 1
ATOM 2651 N N . GLN A 1 347 ? -19.009 -7.454 27.468 1.00 56.28 347 GLN A N 1
ATOM 2652 C CA . GLN A 1 347 ? -18.839 -6.009 27.571 1.00 56.28 347 GLN A CA 1
ATOM 2653 C C . GLN A 1 347 ? -18.793 -5.148 26.299 1.00 56.28 347 GLN A C 1
ATOM 2655 O O . GLN A 1 347 ? -17.989 -5.308 25.384 1.00 56.28 347 GLN A O 1
ATOM 2660 N N . ALA A 1 348 ? -19.661 -4.132 26.362 1.00 55.50 348 ALA A N 1
ATOM 2661 C CA . ALA A 1 348 ? -19.616 -2.876 25.629 1.00 55.50 348 ALA A CA 1
ATOM 2662 C C . ALA A 1 348 ? -18.317 -2.101 25.913 1.00 55.50 348 ALA A C 1
ATOM 2664 O O . ALA A 1 348 ? -17.724 -2.297 26.966 1.00 55.50 348 ALA A O 1
ATOM 2665 N N . TYR A 1 349 ? -17.939 -1.217 24.975 1.00 53.62 349 TYR A N 1
ATOM 2666 C CA . TYR A 1 349 ? -16.827 -0.249 24.998 1.00 53.62 349 TYR A CA 1
ATOM 2667 C C . TYR A 1 349 ? -15.831 -0.382 26.161 1.00 53.62 349 TYR A C 1
ATOM 2669 O O . TYR A 1 349 ? -16.180 -0.100 27.311 1.00 53.62 349 TYR A O 1
ATOM 2677 N N . SER A 1 350 ? -14.552 -0.641 25.852 1.00 58.97 350 SER A N 1
ATOM 2678 C CA . SER A 1 350 ? -13.496 -0.360 26.833 1.00 58.97 350 SER A CA 1
ATOM 2679 C C . SER A 1 350 ? -13.656 1.081 27.339 1.00 58.97 350 SER A C 1
ATOM 2681 O O . SER A 1 350 ? -14.115 1.955 26.594 1.00 58.97 350 SER A O 1
ATOM 2683 N N . ALA A 1 351 ? -13.314 1.344 28.604 1.00 56.75 351 ALA A N 1
ATOM 2684 C CA . ALA A 1 351 ? -13.454 2.680 29.196 1.00 56.75 351 ALA A CA 1
ATOM 2685 C C . ALA A 1 351 ? -12.801 3.768 28.320 1.00 56.75 351 ALA A C 1
ATOM 2687 O O . ALA A 1 351 ? -13.322 4.872 28.186 1.00 56.75 351 ALA A O 1
ATOM 2688 N N . GLU A 1 352 ? -11.712 3.410 27.641 1.00 59.38 352 GLU A N 1
ATOM 2689 C CA . GLU A 1 352 ? -11.018 4.247 26.667 1.00 59.38 352 GLU A CA 1
ATOM 2690 C C . GLU A 1 352 ? -11.828 4.491 25.389 1.00 59.38 352 GLU A C 1
ATOM 2692 O O . GLU A 1 352 ? -11.917 5.631 24.940 1.00 59.38 352 GLU A O 1
ATOM 2697 N N . MET A 1 353 ? -12.447 3.459 24.803 1.00 59.78 353 MET A N 1
ATOM 2698 C CA . MET A 1 353 ? -13.291 3.637 23.618 1.00 59.78 353 MET A CA 1
ATOM 2699 C C . MET A 1 353 ? -14.539 4.468 23.935 1.00 59.78 353 MET A C 1
ATOM 2701 O O . MET A 1 353 ? -14.951 5.261 23.095 1.00 59.78 353 MET A O 1
ATOM 2705 N N . ARG A 1 354 ? -15.117 4.322 25.137 1.00 62.22 354 ARG A N 1
ATOM 2706 C CA . ARG A 1 354 ? -16.210 5.182 25.631 1.00 62.22 354 ARG A CA 1
ATOM 2707 C C . ARG A 1 354 ? -15.752 6.629 25.755 1.00 62.22 354 ARG A C 1
ATOM 2709 O O . ARG A 1 354 ? -16.369 7.499 25.163 1.00 62.22 354 ARG A O 1
ATOM 2716 N N . ALA A 1 355 ? -14.609 6.870 26.397 1.00 62.41 355 ALA A N 1
ATOM 2717 C CA . ALA A 1 355 ? -14.056 8.214 26.538 1.00 62.41 355 ALA A CA 1
ATOM 2718 C C . ALA A 1 355 ? -13.752 8.888 25.186 1.00 62.41 355 ALA A C 1
ATOM 2720 O O . ALA A 1 355 ? -13.933 10.095 25.045 1.00 62.41 355 ALA A O 1
ATOM 2721 N N . VAL A 1 356 ? -13.298 8.130 24.181 1.00 62.03 356 VAL A N 1
ATOM 2722 C CA . VAL A 1 356 ? -13.116 8.647 22.813 1.00 62.03 356 VAL A CA 1
ATOM 2723 C C . VAL A 1 356 ? -14.463 8.959 22.166 1.00 62.03 356 VAL A C 1
ATOM 2725 O O . VAL A 1 356 ? -14.612 10.031 21.586 1.00 62.03 356 VAL A O 1
ATOM 2728 N N . LEU A 1 357 ? -15.446 8.064 22.285 1.00 62.88 357 LEU A N 1
ATOM 2729 C CA . LEU A 1 357 ? -16.778 8.267 21.718 1.00 62.88 357 LEU A CA 1
ATOM 2730 C C . LEU A 1 357 ? -17.471 9.491 22.330 1.00 62.88 357 LEU A C 1
ATOM 2732 O O . LEU A 1 357 ? -17.991 10.325 21.595 1.00 62.88 357 LEU A O 1
ATOM 2736 N N . ASP A 1 358 ? -17.400 9.633 23.652 1.00 65.88 358 ASP A N 1
ATOM 2737 C CA . ASP A 1 358 ? -17.974 10.751 24.397 1.00 65.88 358 ASP A CA 1
ATOM 2738 C C . ASP A 1 358 ? -17.312 12.073 23.987 1.00 65.88 358 ASP A C 1
ATOM 2740 O O . ASP A 1 358 ? -17.999 13.066 23.762 1.00 65.88 358 ASP A O 1
ATOM 2744 N N . ARG A 1 359 ? -15.985 12.087 23.786 1.00 62.84 359 ARG A N 1
ATOM 2745 C CA . ARG A 1 359 ? -15.272 13.256 23.236 1.00 62.84 359 ARG A CA 1
ATOM 2746 C C . ARG A 1 359 ? -15.704 13.578 21.809 1.00 62.84 359 ARG A C 1
ATOM 2748 O O . ARG A 1 359 ? -15.896 14.744 21.488 1.00 62.84 359 ARG A O 1
ATOM 2755 N N . MET A 1 360 ? -15.868 12.567 20.954 1.00 53.91 360 MET A N 1
ATOM 2756 C CA . MET A 1 360 ? -16.326 12.767 19.575 1.00 53.91 360 MET A CA 1
ATOM 2757 C C . MET A 1 360 ? -17.764 13.285 19.505 1.00 53.91 360 MET A C 1
ATOM 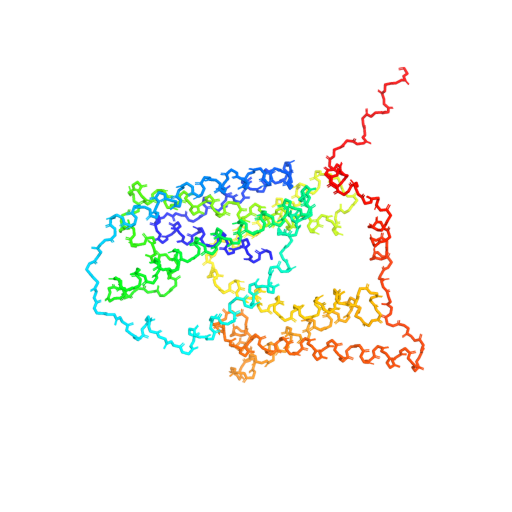2759 O O . MET A 1 360 ? -18.074 14.084 18.627 1.00 53.91 360 MET A O 1
ATOM 2763 N N . GLN A 1 361 ? -18.626 12.864 20.430 1.00 63.16 361 GLN A N 1
ATOM 2764 C CA . GLN A 1 361 ? -20.012 13.322 20.531 1.00 63.16 361 GLN A CA 1
ATOM 2765 C C . GLN A 1 361 ? -20.138 14.699 21.200 1.00 63.16 361 GLN A C 1
ATOM 2767 O O . GLN A 1 361 ? -21.060 15.444 20.878 1.00 63.16 361 GLN A O 1
ATOM 2772 N N . ALA A 1 362 ? -19.215 15.051 22.098 1.00 55.78 362 ALA A N 1
ATOM 2773 C CA . ALA A 1 362 ? -19.170 16.352 22.762 1.00 55.78 362 ALA A CA 1
ATOM 2774 C C . ALA A 1 362 ? -18.594 17.477 21.883 1.00 55.78 362 ALA A C 1
ATOM 2776 O O . ALA A 1 362 ? -18.765 18.650 22.215 1.00 55.78 362 ALA A O 1
ATOM 2777 N N . MET A 1 363 ? -17.927 17.156 20.767 1.00 49.88 363 MET A N 1
ATOM 2778 C CA . MET A 1 363 ? -17.435 18.167 19.829 1.00 49.88 363 MET A CA 1
ATOM 2779 C C . MET A 1 363 ? -18.604 18.781 19.038 1.00 49.88 363 MET A C 1
ATOM 2781 O O . MET A 1 363 ? -19.314 18.054 18.336 1.00 49.88 363 MET A O 1
ATOM 2785 N N . PRO A 1 364 ? -18.821 20.111 19.097 1.00 42.41 364 PRO A N 1
ATOM 2786 C CA . PRO A 1 364 ? -19.875 20.752 18.325 1.00 42.41 364 PRO A CA 1
ATOM 2787 C C . PRO A 1 364 ? -19.629 20.539 16.829 1.00 42.41 364 PRO A C 1
ATOM 2789 O O . PRO A 1 364 ? -18.509 20.685 16.331 1.00 42.41 364 PRO A O 1
ATOM 2792 N N . VAL A 1 365 ? -20.696 20.181 16.110 1.00 46.50 365 VAL A N 1
ATOM 2793 C CA . VAL A 1 365 ? -20.703 19.956 14.658 1.00 46.50 365 VAL A CA 1
ATOM 2794 C C . VAL A 1 365 ? -20.302 21.261 13.959 1.00 46.50 365 VAL A C 1
ATOM 2796 O O . VAL A 1 365 ? -21.138 22.120 13.700 1.00 46.50 365 VAL A O 1
ATOM 2799 N N . GLY A 1 366 ? -19.002 21.430 13.720 1.00 44.94 366 GLY A N 1
ATOM 2800 C CA . GLY A 1 366 ? -18.409 22.659 13.184 1.00 44.94 366 GLY A CA 1
ATOM 2801 C C . GLY A 1 366 ? -16.989 22.967 13.674 1.00 44.94 366 GLY A C 1
ATOM 2802 O O . GLY A 1 366 ? -16.295 23.723 13.008 1.00 44.94 366 GLY A O 1
ATOM 2803 N N . ALA A 1 367 ? -16.520 22.362 14.774 1.00 38.41 367 ALA A N 1
ATOM 2804 C CA . ALA A 1 367 ? -15.161 22.582 15.301 1.00 38.41 367 ALA A CA 1
ATOM 2805 C C . ALA A 1 367 ? -14.111 21.558 14.814 1.00 38.41 367 ALA A C 1
ATOM 2807 O O . ALA A 1 367 ? -12.919 21.707 15.079 1.00 38.41 367 ALA A O 1
ATOM 2808 N N . ALA A 1 368 ? -14.537 20.534 14.063 1.00 38.97 368 ALA A N 1
ATOM 2809 C CA . ALA A 1 368 ? -13.680 19.437 13.599 1.00 38.97 368 ALA A CA 1
ATOM 2810 C C . ALA A 1 368 ? -12.529 19.870 12.664 1.00 38.97 368 ALA A C 1
ATOM 2812 O O . ALA A 1 368 ? -11.644 19.066 12.387 1.00 38.97 368 ALA A O 1
ATOM 2813 N N . SER A 1 369 ? -12.529 21.114 12.175 1.00 34.94 369 SER A N 1
ATOM 2814 C CA . SER A 1 369 ? -11.525 21.624 11.237 1.00 34.94 369 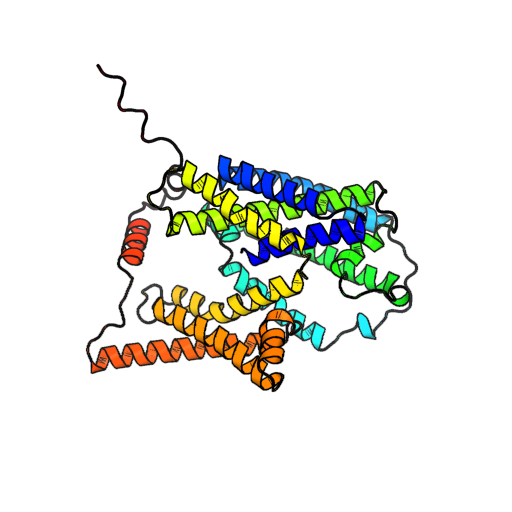SER A CA 1
ATOM 2815 C C . SER A 1 369 ? -10.390 22.430 11.878 1.00 34.94 369 SER A C 1
ATOM 2817 O O . SER A 1 369 ? -9.442 22.751 11.170 1.00 34.94 369 SER A O 1
ATOM 2819 N N . ALA A 1 370 ? -10.453 22.776 13.172 1.00 31.64 370 ALA A N 1
ATOM 2820 C CA . ALA A 1 370 ? -9.476 23.696 13.774 1.00 31.64 370 ALA A CA 1
ATOM 2821 C C . ALA A 1 370 ? -8.640 23.090 14.915 1.00 31.64 370 ALA A C 1
ATOM 2823 O O . ALA A 1 370 ? -7.432 23.305 14.954 1.00 31.64 370 ALA A O 1
ATOM 2824 N N . GLU A 1 371 ? -9.219 22.300 15.824 1.00 30.36 371 GLU A N 1
ATOM 2825 C CA . GLU A 1 371 ? -8.488 21.885 17.039 1.00 30.36 371 GLU A CA 1
ATOM 2826 C C . GLU A 1 371 ? -7.639 20.618 16.885 1.00 30.36 371 GLU A C 1
ATOM 2828 O O . GLU A 1 371 ? -6.622 20.473 17.562 1.00 30.36 371 GLU A O 1
ATOM 2833 N N . THR A 1 372 ? -7.941 19.735 15.931 1.00 32.09 372 THR A N 1
ATOM 2834 C CA . THR A 1 372 ? -7.071 18.587 15.610 1.00 32.09 372 THR A CA 1
ATOM 2835 C C . THR A 1 372 ? -5.785 18.987 14.878 1.00 32.09 372 THR A C 1
ATOM 2837 O O . THR A 1 372 ? -4.902 18.150 14.701 1.00 32.09 372 THR A O 1
ATOM 2840 N N . VAL A 1 373 ? -5.636 20.267 14.516 1.00 33.41 373 VAL A N 1
ATOM 2841 C CA . VAL A 1 373 ? -4.407 20.845 13.948 1.00 33.41 373 VAL A CA 1
AT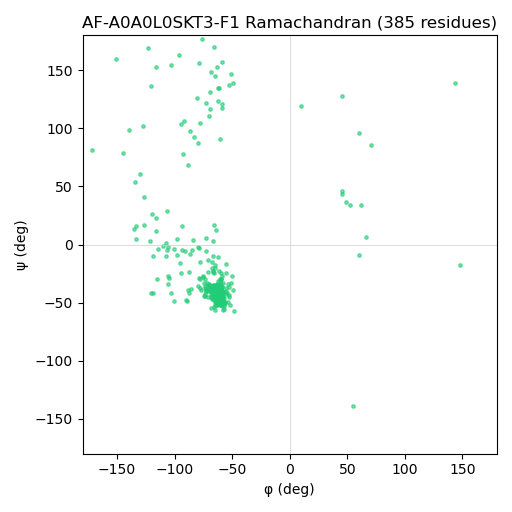OM 2842 C C . VAL A 1 373 ? -3.527 21.507 15.027 1.00 33.41 373 VAL A C 1
ATOM 2844 O O . VAL A 1 373 ? -2.336 21.702 14.799 1.00 33.41 373 VAL A O 1
ATOM 2847 N N . VAL A 1 374 ? -4.047 21.792 16.232 1.00 29.06 374 VAL A N 1
ATOM 2848 C CA . VAL A 1 374 ? -3.367 22.674 17.212 1.00 29.06 374 VAL A CA 1
ATOM 2849 C C . VAL A 1 374 ? -2.820 21.966 18.459 1.00 29.06 374 VAL A C 1
ATOM 2851 O O . VAL A 1 374 ? -2.054 22.566 19.205 1.00 29.06 374 VAL A O 1
ATOM 2854 N N . VAL A 1 375 ? -2.991 20.650 18.635 1.00 31.42 375 VAL A N 1
ATOM 2855 C CA . VAL A 1 375 ? -2.275 19.934 19.728 1.00 31.42 375 VAL A CA 1
ATOM 2856 C C . VAL A 1 375 ? -0.736 19.892 19.510 1.00 31.42 375 VAL A C 1
ATOM 2858 O O . VAL A 1 375 ? 0.010 19.344 20.317 1.00 31.42 375 VAL A O 1
ATOM 2861 N N . GLY A 1 376 ? -0.222 20.520 18.444 1.00 31.17 376 GLY A N 1
ATOM 2862 C CA . GLY A 1 376 ? 1.206 20.745 18.194 1.00 31.17 376 GLY A CA 1
ATOM 2863 C C . GLY A 1 376 ? 1.713 22.186 18.359 1.00 31.17 376 GLY A C 1
ATOM 2864 O O . GLY A 1 376 ? 2.900 22.402 18.119 1.00 31.17 376 GLY A O 1
ATOM 2865 N N . ALA A 1 377 ? 0.886 23.167 18.743 1.00 30.23 377 ALA A N 1
ATOM 2866 C CA . ALA A 1 377 ? 1.313 24.568 18.819 1.00 30.23 377 ALA A CA 1
ATOM 2867 C C . ALA A 1 377 ? 0.765 25.298 20.059 1.00 30.23 377 ALA A C 1
ATOM 2869 O O . ALA A 1 377 ? -0.349 25.799 20.052 1.00 30.23 377 ALA A O 1
ATOM 2870 N N . GLY A 1 378 ? 1.613 25.400 21.089 1.00 33.69 378 GLY A N 1
ATOM 2871 C CA . GLY A 1 378 ? 1.658 26.537 22.015 1.00 33.69 378 GLY A CA 1
ATOM 2872 C C . GLY A 1 378 ? 0.495 26.721 22.994 1.00 33.69 378 GLY A C 1
ATOM 2873 O O . GLY A 1 378 ? -0.347 27.583 22.789 1.00 33.69 378 GLY A O 1
ATOM 2874 N N . GLU A 1 379 ? 0.560 26.046 24.143 1.00 29.44 379 GLU A N 1
ATOM 2875 C CA . GLU A 1 379 ? -0.137 26.468 25.373 1.00 29.44 379 GLU A CA 1
ATOM 2876 C C . GLU A 1 379 ? 0.835 26.577 26.566 1.00 29.44 379 GLU A C 1
ATOM 2878 O O . GLU A 1 379 ? 0.515 26.184 27.681 1.00 29.44 379 GLU A O 1
ATOM 2883 N N . ASP A 1 380 ? 2.043 27.118 26.350 1.00 31.67 380 ASP A N 1
ATOM 2884 C CA . ASP A 1 380 ? 3.007 27.315 27.453 1.00 31.67 380 ASP A CA 1
ATOM 2885 C C . ASP A 1 380 ? 3.714 28.687 27.482 1.00 31.67 380 ASP A C 1
ATOM 2887 O O . ASP A 1 380 ? 4.654 28.877 28.249 1.00 31.67 380 ASP A O 1
ATOM 2891 N N . GLU A 1 381 ? 3.255 29.689 26.716 1.00 30.16 381 GLU A N 1
ATOM 2892 C CA . GLU A 1 381 ? 3.921 31.012 26.683 1.00 30.16 381 GLU A CA 1
ATOM 2893 C C . GLU A 1 381 ? 3.079 32.240 27.075 1.00 30.16 381 GLU A C 1
ATOM 2895 O O . GLU A 1 381 ? 3.606 33.347 27.124 1.00 30.16 381 GLU A O 1
ATOM 2900 N N . THR A 1 382 ? 1.817 32.097 27.488 1.00 28.69 382 THR A N 1
ATOM 2901 C CA . THR A 1 382 ? 0.960 33.247 27.873 1.00 28.69 382 THR A CA 1
ATOM 2902 C C . THR A 1 382 ? 0.711 33.402 29.378 1.00 28.69 382 THR A C 1
ATOM 2904 O O . THR A 1 382 ? -0.297 33.973 29.788 1.00 28.69 382 THR A O 1
ATOM 2907 N N . LYS A 1 383 ? 1.641 32.958 30.239 1.00 28.69 383 LYS A N 1
ATOM 2908 C CA . LYS A 1 383 ? 1.560 33.190 31.702 1.00 28.69 383 LYS A CA 1
ATOM 2909 C C . LYS A 1 383 ? 2.780 33.840 32.369 1.00 28.69 383 LYS A C 1
ATOM 2911 O O . LYS A 1 383 ? 2.883 33.822 33.592 1.00 28.69 383 LYS A O 1
ATOM 2916 N N . LYS A 1 384 ? 3.686 34.467 31.611 1.00 28.50 384 LYS A N 1
ATOM 2917 C CA . LYS A 1 384 ? 4.820 35.225 32.179 1.00 28.50 384 LYS A CA 1
ATOM 2918 C C . LYS A 1 384 ? 5.033 36.592 31.523 1.00 28.50 384 LYS A C 1
ATOM 2920 O O . LYS A 1 384 ? 6.136 36.901 31.098 1.00 28.50 384 LYS A O 1
ATOM 2925 N N . VAL A 1 385 ? 3.995 37.423 31.478 1.00 33.25 385 VAL A N 1
ATOM 2926 C CA . VAL A 1 385 ? 4.143 38.887 31.398 1.00 33.25 385 VAL A CA 1
ATOM 2927 C C . VAL A 1 385 ? 3.003 39.506 32.205 1.00 33.25 385 VAL A C 1
ATOM 2929 O O . VAL A 1 385 ? 1.981 39.869 31.649 1.00 33.25 385 VAL A O 1
ATOM 2932 N N . GLU A 1 386 ? 3.153 39.515 33.528 1.00 32.47 386 GLU A N 1
ATOM 2933 C CA . GLU A 1 386 ? 2.483 40.432 34.465 1.00 32.47 386 GLU A CA 1
ATOM 2934 C C . GLU A 1 386 ? 3.109 40.214 35.854 1.00 32.47 386 GLU A C 1
ATOM 2936 O O . GLU A 1 386 ? 2.629 39.426 36.669 1.00 32.47 386 GLU A O 1
ATOM 2941 N N . ALA A 1 387 ? 4.271 40.843 36.054 1.00 31.36 387 ALA A N 1
ATOM 2942 C CA . ALA A 1 387 ? 4.832 41.292 37.331 1.00 31.36 387 ALA A CA 1
ATOM 2943 C C . ALA A 1 387 ? 6.017 42.220 37.041 1.00 31.36 387 ALA A C 1
ATOM 2945 O O . ALA A 1 387 ? 6.922 41.779 36.291 1.00 31.36 387 ALA A O 1
#

pLDDT: mean 79.76, std 16.75, range [28.5, 95.81]

Organism: Allomyces macrogynus (strain ATCC 38327) (NCBI:txid578462)

Radius of gyration: 24.16 Å; Cα contacts (8 Å, |Δi|>4): 381; chains: 1; bounding box: 52×72×73 Å

Mean predicted aligned error: 10.02 Å

Solvent-accessible surface area (backbone atoms only — not comparable to full-atom values): 20983 Å² total; per-residue (Å²): 103,71,53,56,46,25,24,49,32,5,47,52,21,44,44,25,45,73,59,64,70,40,77,35,62,65,59,44,52,50,47,54,49,51,34,47,50,51,31,46,71,50,34,68,67,45,47,52,55,53,35,52,53,36,50,54,52,32,50,53,44,49,51,54,50,52,51,47,44,73,73,67,67,74,75,83,66,60,83,81,55,57,90,81,76,40,95,43,73,65,58,58,45,41,65,50,46,50,59,56,22,51,55,31,36,54,78,72,34,56,45,58,49,53,54,62,64,67,40,92,39,76,65,57,42,52,53,51,51,53,53,50,51,54,49,50,54,52,53,51,49,52,53,51,52,44,36,53,50,27,45,58,59,42,52,95,74,56,94,65,68,82,90,47,62,90,45,36,47,60,52,68,74,39,91,55,51,88,39,76,65,39,49,50,50,52,51,31,52,50,36,52,45,41,42,52,42,32,42,42,53,44,30,54,37,51,57,47,36,69,70,76,40,76,89,56,57,71,67,56,52,34,50,46,42,50,63,61,46,50,60,43,52,61,58,10,72,67,47,51,62,43,69,35,43,48,44,39,50,29,46,55,27,34,14,33,34,61,46,53,50,47,46,63,73,35,74,84,38,83,67,50,36,73,66,35,37,52,49,7,34,50,37,4,57,48,44,30,41,53,49,16,20,66,72,59,75,35,60,71,61,3,41,45,34,56,48,55,60,54,84,64,43,62,62,68,47,48,49,8,34,52,35,9,53,51,34,31,51,54,43,40,53,54,36,52,50,39,29,73,75,69,66,45,69,79,56,67,66,56,74,66,56,44,54,50,48,52,51,63,70,68,51,62,96,79,54,76,84,57,58,88,72,42,88,81,63,85,93,84,77,91,85,81,87,88,131

Secondary structure (DSSP, 8-state):
-HHHHHHHHHHHHHHHHHTS-S-SHHHHHHHHHHHHHHHHHHHHHHHHHHHHHHHHHHHHHHHHHHHHHHHH----PPSP-HHHHS--HHHHHHHHHHHHHHHHHHHT-HHHHHHHHT-S-HHHHHHHHHHHHHHHHHHHHHHHHHHHHHHHHHGGG--S-GGGGGGHHHHHT-S-TTSHHHHHHHHHHHHHHHHHHHHHHHHHHHHHHHHH-TTS-HHHHHHHHHHHHHHHHHHHTT---HHHHHHHHHHHHHHHHHHHHHHHH-TT-SS--HHHHHHHHHHHHHHHHHHHHHHHSSHHHHHHIIIIISTT-HHHHHHHHHHHHHHHHHHHHHHHHHHHHH-----SS-HHHHHHHHHHHHS-TT-TTTGGGTTTS-SSSSSSS--

Nearest PDB structures (foldseek):
  8e6l-assembly1_A  TM=5.085E-01  e=6.085E-01  Deinococcus radiodurans

Sequence (387 aa):
MSLFVISEFSTMGSIMESFVKSSQYPIIIVVGLLTAGYCAYGGLLISIVTDQMQGIFSMVLFVVLALYLAIGFRPDLPPFPSETLGATEYGWTTLFTLPCSLIASTFFSEANWQRVWAAESKTALRKGALGGALLIVTVMTLFGLAGLLAMWAYAPSLDAQPQYANLLLFYSLGHDQYTWIGALMVMLAVTMNQGAVDSIQNAITATISANLFRTKSLTAVRVAVLVINIPLMVIGFFTLPALNLFLITNLLTTGTFIPLLSGLADINRRYVSGYAMMFASVTAAVSLTVYGWIHESEFGAGFIWAWWGNMYDLYAFLVPLVASIVGLIVWVACAEVLYRVAGIQGQAYSAEMRAVLDRMQAMPVGAASAETVVVGAGEDETKKVEA

Foldseek 3Di:
DLLLLLLLLLVQLCCCCPQVVHGSQPLLCVLLCVLLVVCLVAFPVSLVVLLVVLVVLLVVLLVVLLVCCVVPQDFDFDPFPCVPLNDDPLVVLCVPLVVLLVVLLVVVQLLNVVVVLQQPDPVSSVVVVVVVVVVCCVSVVSLVVLLSVLCRRCVVPPPDDPLVSSCSSVVSQDPDCPDPNVVSVSSSSSSVSSSSSSSRLSSVLCVCCVPPVVPHDSVVSSVVSVVVSVVSSVSSSVSDRSVQSSQLSSQLSLLLRVLVVVCVVPVVCPQRDPVLSVQLSVQLVVQLQVVLCVVVVHSVRSNCCLRGNVSSDNCSSVRSNVSSVVSSVVVSVVQVVCCVPVVDHPDDDDPVRVVVVVVVVPDPPPCSNPVVSPVNDDPPPPPPPDD

InterPro domains:
  IPR001734 Sodium/solute symporter [PS50283] (1-240)
  IPR038377 Sodium/glucose symporter superfamily [G3DSA:1.20.1730.10] (1-355)
  IPR050277 Sodium:Solute Symporter [PTHR48086] (3-334)